Protein AF-A0A939IXG1-F1 (afdb_monomer)

Structure (mmCIF, N/CA/C/O backbone):
data_AF-A0A939IXG1-F1
#
_entry.id   AF-A0A939IXG1-F1
#
loop_
_atom_site.group_PDB
_atom_site.id
_atom_site.type_symbol
_atom_site.label_atom_id
_atom_site.label_alt_id
_atom_site.label_comp_id
_atom_site.label_asym_id
_atom_site.label_entity_id
_atom_site.label_seq_id
_atom_site.pdbx_PDB_ins_code
_atom_site.Cartn_x
_atom_site.Cartn_y
_atom_site.Cartn_z
_atom_site.occupancy
_atom_site.B_iso_or_equiv
_atom_site.auth_seq_id
_atom_site.auth_comp_id
_atom_site.auth_asym_id
_atom_site.auth_atom_id
_atom_site.pdbx_PDB_model_num
ATOM 1 N N . VAL A 1 1 ? -24.082 -8.672 22.203 1.00 83.94 1 VAL A N 1
ATOM 2 C CA . VAL A 1 1 ? -23.096 -9.163 21.211 1.00 83.94 1 VAL A CA 1
ATOM 3 C C . VAL A 1 1 ? -21.863 -9.731 21.904 1.00 83.94 1 VAL A C 1
ATOM 5 O O . VAL A 1 1 ? -21.562 -10.883 21.661 1.00 83.94 1 VAL A O 1
ATOM 8 N N . CYS A 1 2 ? -21.237 -9.008 22.838 1.00 91.62 2 CYS A N 1
ATOM 9 C CA . CYS A 1 2 ? -20.019 -9.462 23.534 1.00 91.62 2 CYS A CA 1
ATOM 10 C C . CYS A 1 2 ? -20.248 -10.132 24.904 1.00 91.62 2 CYS A C 1
ATOM 12 O O . CYS A 1 2 ? -19.351 -10.173 25.737 1.00 91.62 2 CYS A O 1
ATOM 14 N N . ALA A 1 3 ? -21.458 -10.627 25.182 1.00 89.06 3 ALA A N 1
ATOM 15 C CA . ALA A 1 3 ? -21.739 -11.278 26.462 1.00 89.06 3 ALA A CA 1
ATOM 16 C C . ALA A 1 3 ? -20.973 -12.607 26.555 1.00 89.06 3 ALA A C 1
ATOM 18 O O . ALA A 1 3 ? -21.095 -13.439 25.660 1.00 89.06 3 ALA A O 1
ATOM 19 N N . GLY A 1 4 ? -20.203 -12.794 27.630 1.00 89.94 4 GLY A N 1
ATOM 20 C CA . GLY A 1 4 ? -19.357 -13.978 27.825 1.00 89.94 4 GLY A CA 1
ATOM 21 C C . GLY A 1 4 ? -18.031 -13.955 27.058 1.00 89.94 4 GLY A C 1
ATOM 22 O O . GLY A 1 4 ? -17.244 -14.877 27.231 1.00 89.94 4 GLY A O 1
ATOM 23 N N . ARG A 1 5 ? -17.772 -12.908 26.264 1.00 95.44 5 ARG A N 1
ATOM 24 C CA . ARG A 1 5 ? -16.514 -12.703 25.535 1.00 95.44 5 ARG A CA 1
ATOM 25 C C . ARG A 1 5 ? -15.555 -11.831 26.343 1.00 95.44 5 ARG A C 1
ATOM 27 O O . ARG A 1 5 ? -15.992 -10.975 27.117 1.00 95.44 5 ARG A O 1
ATOM 34 N N . LYS A 1 6 ? -14.253 -12.010 26.139 1.00 96.50 6 LYS A N 1
ATOM 35 C CA . LYS A 1 6 ? -13.206 -11.148 26.699 1.00 96.50 6 LYS A CA 1
ATOM 36 C C . LYS A 1 6 ? -13.194 -9.807 25.961 1.00 96.50 6 LYS A C 1
ATOM 38 O O . LYS A 1 6 ? -13.216 -9.770 24.733 1.00 96.50 6 LYS A O 1
ATOM 43 N N . LEU A 1 7 ? -13.164 -8.701 26.702 1.00 97.19 7 LEU A N 1
ATOM 44 C CA . LEU A 1 7 ? -12.976 -7.372 26.121 1.00 97.19 7 LEU A CA 1
ATOM 45 C C . LEU A 1 7 ? -11.481 -7.075 26.029 1.00 97.19 7 LEU A C 1
ATOM 47 O O . LEU A 1 7 ? -10.795 -7.107 27.047 1.00 97.19 7 LEU A O 1
ATOM 51 N N . LEU A 1 8 ? -10.996 -6.780 24.827 1.00 97.31 8 LEU A N 1
ATOM 52 C CA . LEU A 1 8 ? -9.597 -6.452 24.573 1.00 97.31 8 LEU A CA 1
ATOM 53 C C . LEU A 1 8 ? -9.423 -4.928 24.585 1.00 97.31 8 LEU A C 1
ATOM 55 O O . LEU A 1 8 ? -9.886 -4.247 23.671 1.00 97.31 8 LEU A O 1
ATOM 59 N N . TYR A 1 9 ? -8.805 -4.399 25.639 1.00 96.00 9 TYR A N 1
ATOM 60 C CA . TYR A 1 9 ? -8.414 -2.994 25.827 1.00 96.00 9 TYR A CA 1
ATOM 61 C C . TYR A 1 9 ? -7.199 -2.944 26.763 1.00 96.00 9 TYR A C 1
ATOM 63 O O . TYR A 1 9 ? -6.952 -3.915 27.476 1.00 96.00 9 TYR A O 1
ATOM 71 N N . HIS A 1 10 ? -6.437 -1.841 26.769 1.00 95.38 10 HIS A N 1
ATOM 72 C CA . HIS A 1 10 ? -5.157 -1.752 27.498 1.00 95.38 10 HIS A CA 1
ATOM 73 C C . HIS A 1 10 ? -4.225 -2.936 27.200 1.00 95.38 10 HIS A C 1
ATOM 75 O O . HIS A 1 10 ? -3.547 -3.451 28.087 1.00 95.38 10 HIS A O 1
ATOM 81 N N . GLY A 1 11 ? -4.181 -3.356 25.933 1.00 94.62 11 GLY A N 1
ATOM 82 C CA . GLY A 1 11 ? -3.356 -4.469 25.483 1.00 94.62 11 GLY A CA 1
ATOM 83 C C . GLY A 1 11 ? -2.773 -4.259 24.091 1.00 94.62 11 GLY A C 1
ATOM 84 O O . GLY A 1 11 ? -3.245 -3.418 23.319 1.00 94.62 11 GLY A O 1
ATOM 85 N N . HIS A 1 12 ? -1.747 -5.060 23.801 1.00 95.25 12 HIS A N 1
ATOM 86 C CA . HIS A 1 12 ? -1.269 -5.342 22.449 1.00 95.25 12 HIS A CA 1
ATOM 87 C C . HIS A 1 12 ? -2.301 -6.239 21.778 1.00 95.25 12 HIS A C 1
ATOM 89 O O . HIS A 1 12 ? -2.468 -7.385 22.195 1.00 95.25 12 HIS A O 1
ATOM 95 N N . VAL A 1 13 ? -3.006 -5.716 20.779 1.00 96.88 13 VAL A N 1
ATOM 96 C CA . VAL A 1 13 ? -4.094 -6.435 20.115 1.00 96.88 13 VAL A CA 1
ATOM 97 C C . VAL A 1 13 ? -3.898 -6.396 18.613 1.00 96.88 13 VAL A C 1
ATOM 99 O O . VAL A 1 13 ? -3.964 -5.325 18.023 1.00 96.88 13 VAL A O 1
ATOM 102 N N . ASP A 1 14 ? -3.755 -7.555 17.983 1.00 94.94 14 ASP A N 1
ATOM 103 C CA . ASP A 1 14 ? -3.795 -7.669 16.525 1.00 94.94 14 ASP A CA 1
ATOM 104 C C . ASP A 1 14 ? -5.113 -8.326 16.117 1.00 94.94 14 ASP A C 1
ATOM 106 O O . ASP A 1 14 ? -5.387 -9.475 16.454 1.00 94.94 14 ASP A O 1
ATOM 110 N N . GLY A 1 15 ? -5.975 -7.579 15.435 1.00 91.44 15 GLY A N 1
ATOM 111 C CA . GLY A 1 15 ? -7.325 -8.007 15.088 1.00 91.44 15 GLY A CA 1
ATOM 112 C C . GLY A 1 15 ? -7.838 -7.194 13.905 1.00 91.44 15 GLY A C 1
ATOM 113 O O . GLY A 1 15 ? -8.329 -6.081 14.115 1.00 91.44 15 GLY A O 1
ATOM 114 N N . PRO A 1 16 ? -7.733 -7.714 12.667 1.00 96.31 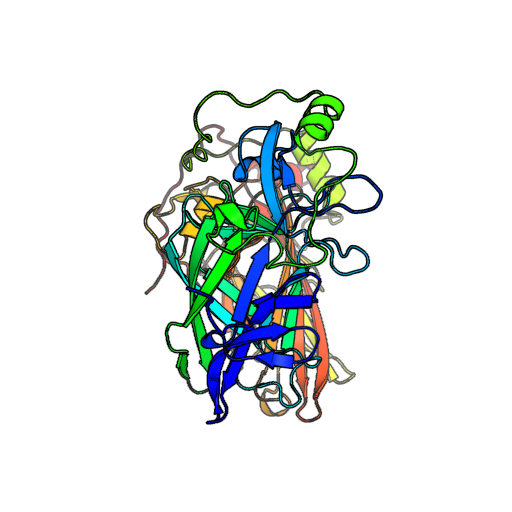16 PRO A N 1
ATOM 115 C CA . PRO A 1 16 ? -7.561 -9.129 12.292 1.00 96.31 16 PRO A CA 1
ATOM 116 C C . PRO A 1 16 ? -6.128 -9.689 12.354 1.00 96.31 16 PRO A C 1
ATOM 118 O O . PRO A 1 16 ? -5.177 -9.029 11.945 1.00 96.31 16 PRO A O 1
ATOM 121 N N . TYR A 1 17 ? -5.990 -10.952 12.771 1.00 97.50 17 TYR A N 1
ATOM 122 C CA . TYR A 1 17 ? -4.734 -11.708 12.724 1.00 97.50 17 TYR A CA 1
ATOM 123 C C . TYR A 1 17 ? -4.930 -13.043 11.993 1.00 97.50 17 TYR A C 1
ATOM 125 O O . TYR A 1 17 ? -5.784 -13.833 12.384 1.00 97.50 17 TYR A O 1
ATOM 133 N N . VAL A 1 18 ? -4.194 -13.306 10.914 1.00 97.62 18 VAL A N 1
ATOM 134 C CA . VAL A 1 18 ? -4.331 -14.559 10.148 1.00 97.62 18 VAL A CA 1
ATOM 135 C C . VAL A 1 18 ? -3.444 -15.648 10.751 1.00 97.62 18 VAL A C 1
ATOM 137 O O . VAL A 1 18 ? -2.256 -15.423 10.959 1.00 97.62 18 VAL A O 1
ATOM 140 N N . SER A 1 19 ? -4.021 -16.820 11.012 1.00 96.12 19 SER A N 1
ATOM 141 C CA . SER A 1 19 ? -3.342 -17.947 11.663 1.00 96.12 19 SER A CA 1
ATOM 142 C C . SER A 1 19 ? -3.960 -19.286 11.236 1.00 96.12 19 SER A C 1
ATOM 144 O O . SER A 1 19 ? -4.790 -19.329 10.322 1.00 96.12 19 SER A O 1
ATOM 146 N N . ARG A 1 20 ? -3.581 -20.386 11.892 1.00 94.31 20 ARG A N 1
ATOM 147 C CA . ARG A 1 20 ? -4.233 -21.697 11.772 1.00 94.31 20 ARG A CA 1
ATOM 148 C C . ARG A 1 20 ? -5.003 -22.037 13.046 1.00 94.31 20 ARG A C 1
ATOM 150 O O . ARG A 1 20 ? -4.516 -21.822 14.152 1.00 94.31 20 ARG A O 1
ATOM 157 N N . ASN A 1 21 ? -6.206 -22.586 12.890 1.00 91.44 21 ASN A N 1
ATOM 158 C CA . ASN A 1 21 ? -6.999 -23.072 14.019 1.00 91.44 21 ASN A CA 1
ATOM 159 C C . ASN A 1 21 ? -6.422 -24.392 14.580 1.00 91.44 21 ASN A C 1
ATOM 161 O O . ASN A 1 21 ? -5.437 -24.932 14.073 1.00 91.44 21 ASN A O 1
ATOM 165 N N . GLY A 1 22 ? -7.063 -24.950 15.611 1.00 87.12 22 GLY A N 1
ATOM 166 C CA . GLY A 1 22 ? -6.635 -26.214 16.228 1.00 87.12 22 GLY A CA 1
ATOM 167 C C . GLY A 1 22 ? -6.640 -27.438 15.297 1.00 87.12 22 GLY A C 1
ATOM 168 O O . GLY A 1 22 ? -5.940 -28.408 15.585 1.00 87.12 22 GLY A O 1
ATOM 169 N N . ASP A 1 23 ? -7.381 -27.385 14.186 1.00 89.75 23 ASP A N 1
ATOM 170 C CA . ASP A 1 23 ? -7.428 -28.430 13.153 1.00 89.75 23 ASP A CA 1
ATOM 171 C C . ASP A 1 23 ? -6.361 -28.223 12.057 1.00 89.75 23 ASP A C 1
ATOM 173 O O . ASP A 1 23 ? -6.135 -29.107 11.229 1.00 89.75 23 ASP A O 1
ATOM 177 N N . GLY A 1 24 ? -5.658 -27.085 12.079 1.00 90.56 24 GLY A N 1
ATOM 178 C CA . GLY A 1 24 ? -4.641 -26.703 11.102 1.00 90.56 24 GLY A CA 1
ATOM 179 C C . GLY A 1 24 ? -5.174 -25.908 9.907 1.00 90.56 24 GLY A C 1
ATOM 180 O O . GLY A 1 24 ? -4.385 -25.562 9.028 1.00 90.56 24 GLY A O 1
ATOM 181 N N . ASP A 1 25 ? -6.465 -25.578 9.863 1.00 94.19 25 ASP A N 1
ATOM 182 C CA . ASP A 1 25 ? -7.063 -24.800 8.774 1.00 94.19 25 ASP A CA 1
ATOM 183 C C . ASP A 1 25 ? -6.755 -23.305 8.929 1.00 94.19 25 ASP A C 1
ATOM 185 O O . ASP A 1 25 ? -6.803 -22.763 10.038 1.00 94.19 25 ASP A O 1
ATOM 189 N N . LEU A 1 26 ? -6.485 -22.615 7.816 1.00 96.75 26 LEU A N 1
ATOM 190 C CA . LEU A 1 26 ? -6.308 -21.161 7.806 1.00 96.75 26 LEU A CA 1
ATOM 191 C C . LEU A 1 26 ? -7.574 -20.449 8.314 1.00 96.75 26 LEU A C 1
ATOM 193 O O . LEU A 1 26 ? -8.689 -20.696 7.844 1.00 96.75 26 LEU A O 1
ATOM 197 N N . THR A 1 27 ? -7.406 -19.502 9.233 1.00 97.38 27 THR A N 1
ATOM 198 C CA . THR A 1 27 ? -8.499 -18.724 9.829 1.00 97.38 27 THR A CA 1
ATOM 199 C C . THR A 1 27 ? -8.065 -17.291 10.171 1.00 97.38 27 THR A C 1
ATOM 201 O O . THR A 1 27 ? -6.886 -16.943 10.091 1.00 97.38 27 THR A O 1
ATOM 204 N N . VAL A 1 28 ? -9.028 -16.448 10.549 1.00 98.06 28 VAL A N 1
ATOM 205 C CA . VAL A 1 28 ? -8.781 -15.120 11.127 1.00 98.06 28 VAL A CA 1
ATOM 206 C C . VAL A 1 28 ? -9.103 -15.163 12.622 1.00 98.06 28 VAL A C 1
ATOM 208 O O . VAL A 1 28 ? -10.197 -15.547 13.036 1.00 98.06 28 VAL A O 1
ATOM 211 N N . MET A 1 29 ? -8.140 -14.748 13.430 1.00 97.12 29 MET A N 1
ATOM 212 C CA . MET A 1 29 ? -8.118 -14.770 14.890 1.00 97.12 29 MET A CA 1
ATOM 213 C C . MET A 1 29 ? -7.855 -13.358 15.428 1.00 97.12 29 MET A C 1
ATOM 215 O O . MET A 1 29 ? -7.824 -12.379 14.669 1.00 97.12 29 MET A O 1
ATOM 219 N N . ALA A 1 30 ? -7.680 -13.249 16.740 1.00 97.19 30 ALA A N 1
ATOM 220 C CA . ALA A 1 30 ? -7.190 -12.046 17.394 1.00 97.19 30 ALA A CA 1
ATOM 221 C C . ALA A 1 30 ? -6.007 -12.378 18.306 1.00 97.19 30 ALA A C 1
ATOM 223 O O . ALA A 1 30 ? -5.960 -13.458 18.888 1.00 97.19 30 ALA A O 1
ATOM 224 N N . VAL A 1 31 ? -5.084 -11.440 18.468 1.00 96.44 31 VAL A N 1
ATOM 225 C CA . VAL A 1 31 ? -4.009 -11.525 19.461 1.00 96.44 31 VAL A CA 1
ATOM 226 C C . VAL A 1 31 ? -4.381 -10.699 20.686 1.00 96.44 31 VAL A C 1
ATOM 228 O O . VAL A 1 31 ? -4.913 -9.598 20.552 1.00 96.44 31 VAL A O 1
ATOM 231 N N . ASP A 1 32 ? -4.071 -11.210 21.873 1.00 95.44 32 ASP A N 1
ATOM 232 C CA . ASP A 1 32 ? -4.040 -10.451 23.123 1.00 95.44 32 ASP A CA 1
ATOM 233 C C . ASP A 1 32 ? -2.703 -10.682 23.841 1.00 95.44 32 ASP A C 1
ATOM 235 O O . ASP A 1 32 ? -2.425 -11.759 24.379 1.00 95.44 32 ASP A O 1
ATOM 239 N N . GLY A 1 33 ? -1.834 -9.673 23.815 1.00 92.00 33 GLY A N 1
ATOM 240 C CA . GLY A 1 33 ? -0.466 -9.796 24.302 1.00 92.00 33 GLY A CA 1
ATOM 241 C C . GLY A 1 33 ? 0.335 -10.755 23.427 1.00 92.00 33 GLY A C 1
ATOM 242 O O . GLY A 1 33 ? 0.769 -10.385 22.345 1.00 92.00 33 GLY A O 1
ATOM 243 N N . SER A 1 34 ? 0.556 -11.977 23.910 1.00 89.25 34 SER A N 1
ATOM 244 C CA . SER A 1 34 ? 1.235 -13.042 23.158 1.00 89.25 34 SER A CA 1
ATOM 245 C C . SER A 1 34 ? 0.320 -14.216 22.808 1.00 89.25 34 SER A C 1
ATOM 247 O O . SER A 1 34 ? 0.796 -15.220 22.287 1.00 89.25 34 SER A O 1
ATOM 249 N N . GLU A 1 35 ? -0.956 -14.150 23.187 1.00 93.50 35 GLU A N 1
ATOM 250 C CA . GLU A 1 35 ? -1.909 -15.244 23.032 1.00 93.50 35 GLU A CA 1
ATOM 251 C C . GLU A 1 35 ? -2.748 -15.036 21.770 1.00 93.50 35 GLU A C 1
ATOM 253 O O . GLU A 1 35 ? -3.352 -13.979 21.599 1.00 93.50 35 GLU A O 1
ATOM 258 N N . VAL A 1 36 ? -2.800 -16.052 20.907 1.00 94.56 36 VAL A N 1
ATOM 259 C CA . VAL A 1 36 ? -3.714 -16.094 19.760 1.00 94.56 36 VAL A CA 1
ATOM 260 C C . VAL A 1 36 ? -5.034 -16.713 20.222 1.00 94.56 36 VAL A C 1
ATOM 262 O O . VAL A 1 36 ? -5.058 -17.822 20.752 1.00 94.56 36 VAL A O 1
ATOM 265 N N . LEU A 1 37 ? -6.129 -15.982 20.038 1.00 95.56 37 LEU A N 1
ATOM 266 C CA . LEU A 1 37 ? -7.465 -16.295 20.536 1.00 95.56 37 LEU A CA 1
ATOM 267 C C . LEU A 1 37 ? -8.467 -16.396 19.388 1.00 95.56 37 LEU A C 1
ATOM 269 O O . LEU A 1 37 ? -8.412 -15.626 18.423 1.00 95.56 37 LEU A O 1
ATOM 273 N N . ASP A 1 38 ? -9.430 -17.307 19.520 1.00 95.19 38 ASP A N 1
ATOM 274 C CA . ASP A 1 38 ? -10.545 -17.382 18.585 1.00 95.19 38 ASP A CA 1
ATOM 275 C C . ASP A 1 38 ? -11.337 -16.071 18.583 1.00 95.19 38 ASP A C 1
ATOM 277 O O . ASP A 1 38 ? -11.705 -15.511 19.619 1.00 95.19 38 ASP A O 1
ATOM 281 N N . SER A 1 39 ? -11.647 -15.594 17.380 1.00 93.75 39 SER A N 1
ATOM 282 C CA . SER A 1 39 ? -12.377 -14.342 17.160 1.00 93.75 39 SER A CA 1
ATOM 283 C C . SER A 1 39 ? -13.754 -14.311 17.840 1.00 93.75 39 SER A C 1
ATOM 285 O O . SER A 1 39 ? -14.269 -13.241 18.168 1.00 93.75 39 SER A O 1
ATOM 287 N N . ASP A 1 40 ? -14.361 -15.479 18.064 1.00 93.81 40 ASP A N 1
ATOM 288 C CA . ASP A 1 40 ? -15.652 -15.605 18.740 1.00 93.81 40 ASP A CA 1
ATOM 289 C C . ASP A 1 40 ? -15.583 -15.464 20.264 1.00 93.81 40 ASP A C 1
ATOM 291 O O . ASP A 1 40 ? -16.610 -15.183 20.889 1.00 93.81 40 ASP A O 1
ATOM 295 N N . ASP A 1 41 ? -14.394 -15.566 20.855 1.00 96.50 41 ASP A N 1
ATOM 296 C CA . ASP A 1 41 ? -14.187 -15.452 22.300 1.00 96.50 41 ASP A CA 1
ATOM 297 C C . ASP A 1 41 ? -13.868 -14.024 22.746 1.00 96.50 41 ASP A C 1
ATOM 299 O O . ASP A 1 41 ? -13.843 -13.731 23.946 1.00 96.50 41 ASP A O 1
ATOM 303 N N . VAL A 1 42 ? -13.668 -13.105 21.799 1.00 97.56 42 VAL A N 1
ATOM 304 C CA . VAL A 1 42 ? -13.191 -11.749 22.076 1.00 97.56 42 VAL A CA 1
ATOM 305 C C . VAL A 1 42 ? -14.053 -10.660 21.434 1.00 97.56 42 VAL A C 1
ATOM 307 O O . VAL A 1 42 ? -14.816 -10.887 20.493 1.00 97.56 42 VAL A O 1
ATOM 310 N N . CYS A 1 43 ? -13.930 -9.446 21.966 1.00 97.81 43 CYS A N 1
ATOM 311 C CA . CYS A 1 43 ? -14.364 -8.207 21.330 1.00 97.81 43 CYS A CA 1
ATOM 312 C C . CYS A 1 43 ? -13.329 -7.106 21.569 1.00 97.81 43 CYS A C 1
ATOM 314 O O . CYS A 1 43 ? -12.870 -6.918 22.696 1.00 97.81 43 CYS A O 1
ATOM 316 N N . MET A 1 44 ? -13.017 -6.330 20.536 1.00 98.19 44 MET A N 1
ATOM 317 C CA . MET A 1 44 ? -12.130 -5.172 20.626 1.00 98.19 44 MET A CA 1
ATOM 318 C C . MET A 1 44 ? -12.861 -4.031 21.325 1.00 98.19 44 MET A C 1
ATOM 320 O O . MET A 1 44 ? -14.029 -3.758 21.033 1.00 98.19 44 MET A O 1
ATOM 324 N N . ARG A 1 45 ? -12.191 -3.348 22.250 1.00 98.06 45 ARG A N 1
ATOM 325 C CA . ARG A 1 45 ? -12.796 -2.303 23.073 1.00 98.06 45 ARG A CA 1
ATOM 326 C C . ARG A 1 45 ? -11.982 -1.012 22.980 1.00 98.06 45 ARG A C 1
ATOM 328 O O . ARG A 1 45 ? -10.910 -0.891 23.557 1.00 98.06 45 ARG A O 1
ATOM 335 N N . LEU A 1 46 ? -12.548 -0.018 22.296 1.00 98.38 46 LEU A N 1
ATOM 336 C CA . LEU A 1 46 ? -12.033 1.350 22.225 1.00 98.38 46 LEU A CA 1
ATOM 337 C C . LEU A 1 46 ? -12.933 2.267 23.058 1.00 98.38 46 LEU A C 1
ATOM 339 O O . LEU A 1 46 ? -13.952 2.763 22.578 1.00 98.38 46 LEU A O 1
ATOM 343 N N . GLY A 1 47 ? -12.599 2.439 24.335 1.00 97.25 47 GLY A N 1
ATOM 344 C CA . GLY A 1 47 ? -13.326 3.349 25.224 1.00 97.25 47 GLY A CA 1
ATOM 345 C C . GLY A 1 47 ? -12.576 4.645 25.509 1.00 97.25 47 GLY A C 1
ATOM 346 O O . GLY A 1 47 ? -11.435 4.795 25.069 1.00 97.25 47 GLY A O 1
ATOM 347 N N . PRO A 1 48 ? -13.208 5.578 26.247 1.00 97.06 48 PRO A N 1
ATOM 348 C CA . PRO A 1 48 ? -12.574 6.823 26.649 1.00 97.06 48 PRO A CA 1
ATOM 349 C C . PRO A 1 48 ? -11.289 6.540 27.417 1.00 97.06 48 PRO A C 1
ATOM 351 O O . PRO A 1 48 ? -11.295 5.745 28.355 1.00 97.06 48 PRO A O 1
ATOM 354 N N . ASP A 1 49 ? -10.203 7.206 27.056 1.00 97.12 49 ASP A N 1
ATOM 355 C CA . ASP A 1 49 ? -8.931 7.074 27.748 1.00 97.12 49 ASP A CA 1
ATOM 356 C C . ASP A 1 49 ? -8.050 8.312 27.595 1.00 97.12 49 ASP A C 1
ATOM 358 O O . ASP A 1 49 ? -8.144 9.085 26.632 1.00 97.12 49 ASP A O 1
ATOM 362 N N . SER A 1 50 ? -7.165 8.480 28.568 1.00 96.25 50 SER A N 1
ATOM 363 C CA . SER A 1 50 ? -6.235 9.594 28.658 1.00 96.25 50 SER A CA 1
ATOM 364 C C . SER A 1 50 ? -4.833 9.133 29.041 1.00 96.25 50 SER A C 1
ATOM 366 O O . SER A 1 50 ? -4.632 8.219 29.844 1.00 96.25 50 SER A O 1
ATOM 368 N N . PHE A 1 51 ? -3.841 9.820 28.485 1.00 96.25 51 PHE A N 1
ATOM 369 C CA . PHE A 1 51 ? -2.432 9.630 28.785 1.00 96.25 51 PHE A CA 1
ATOM 370 C C . PHE A 1 51 ? -1.805 10.975 29.156 1.00 96.25 51 PHE A C 1
ATOM 372 O O . PHE A 1 51 ? -1.977 11.965 28.449 1.00 96.25 51 PHE A O 1
ATOM 379 N N . ASN A 1 52 ? -1.099 11.034 30.290 1.00 95.12 52 ASN A N 1
ATOM 380 C CA . ASN A 1 52 ? -0.467 12.256 30.809 1.00 95.12 52 ASN A CA 1
ATOM 381 C C . ASN A 1 52 ? -1.395 13.491 30.861 1.00 95.12 52 ASN A C 1
ATOM 383 O O . ASN A 1 52 ? -0.981 14.605 30.551 1.00 95.12 52 ASN A O 1
ATOM 387 N N . GLY A 1 53 ? -2.652 13.294 31.278 1.00 94.81 53 GLY A N 1
ATOM 388 C CA . GLY A 1 53 ? -3.631 14.377 31.428 1.00 94.81 53 GLY A CA 1
ATOM 389 C C . GLY A 1 53 ? -4.185 14.916 30.108 1.00 94.81 53 GLY A C 1
ATOM 390 O O . GLY A 1 53 ? -4.720 16.023 30.083 1.00 94.81 53 GLY A O 1
ATOM 391 N N . LYS A 1 54 ? -4.048 14.158 29.019 1.00 96.12 54 LYS A N 1
ATOM 392 C CA . LYS A 1 54 ? -4.607 14.472 27.708 1.00 96.12 54 LYS A CA 1
ATOM 393 C C . LYS A 1 54 ? -5.389 13.274 27.191 1.00 96.12 54 LYS A C 1
ATOM 395 O O . LYS A 1 54 ? -4.933 12.138 27.300 1.00 96.12 54 LYS A O 1
ATOM 400 N N . GLU A 1 55 ? -6.563 13.520 26.635 1.00 97.31 55 GLU A N 1
ATOM 401 C CA . GLU A 1 55 ? -7.337 12.485 25.964 1.00 97.31 55 GLU A CA 1
ATOM 402 C C . GLU A 1 55 ? -6.606 11.965 24.720 1.00 97.31 55 GLU A C 1
ATOM 404 O O . GLU A 1 55 ? -6.142 12.756 23.897 1.00 97.31 55 GLU A O 1
ATOM 409 N N . VAL A 1 56 ? -6.515 10.638 24.598 1.00 96.94 56 VAL A N 1
ATOM 410 C CA . VAL A 1 56 ? -5.847 9.945 23.476 1.00 96.94 56 VAL A CA 1
ATOM 411 C C . VAL A 1 56 ? -6.765 8.971 22.739 1.00 96.94 56 VAL A C 1
ATOM 413 O O . VAL A 1 56 ? -6.430 8.517 21.654 1.00 96.94 56 VAL A O 1
ATOM 416 N N . SER A 1 57 ? -7.939 8.671 23.304 1.00 97.88 57 SER A N 1
ATOM 417 C CA . SER A 1 57 ? -8.965 7.824 22.670 1.00 97.88 57 SER A CA 1
ATOM 418 C C . SER A 1 57 ? -9.818 8.531 21.616 1.00 97.88 57 SER A C 1
ATOM 420 O O . SER A 1 57 ? -10.649 7.903 20.960 1.00 97.88 57 SER A O 1
ATOM 422 N N . ARG A 1 58 ? -9.642 9.848 21.480 1.00 98.06 58 ARG A N 1
ATOM 423 C CA . ARG A 1 58 ? -10.260 10.675 20.447 1.00 98.06 58 ARG A CA 1
ATOM 424 C C . ARG A 1 58 ? -9.202 11.608 19.874 1.00 98.06 58 ARG A C 1
ATOM 426 O O . ARG A 1 58 ? -8.408 12.162 20.632 1.00 98.06 58 ARG A O 1
ATOM 433 N N . MET A 1 59 ? -9.207 11.789 18.560 1.00 96.69 59 MET A N 1
ATOM 434 C CA . MET A 1 59 ? -8.285 12.679 17.856 1.00 96.69 59 MET A CA 1
ATOM 435 C C . MET A 1 59 ? -9.028 13.795 17.137 1.00 96.69 59 MET A C 1
ATOM 437 O O . MET A 1 59 ? -10.168 13.616 16.711 1.00 96.69 59 MET A O 1
ATOM 441 N N . VAL A 1 60 ? -8.343 14.921 16.952 1.00 97.81 60 VAL A N 1
ATOM 442 C CA . VAL A 1 60 ? -8.785 16.013 16.083 1.00 97.81 60 VAL A CA 1
ATOM 443 C C . VAL A 1 60 ? -8.115 15.836 14.725 1.00 97.81 60 VAL A C 1
ATOM 445 O O . VAL A 1 60 ? -6.890 15.720 14.657 1.00 97.81 60 VAL A O 1
ATOM 448 N N . VAL A 1 61 ? -8.895 15.817 13.645 1.00 96.19 61 VAL A N 1
ATOM 449 C CA . VAL A 1 61 ? -8.357 15.827 12.279 1.00 96.19 61 VAL A CA 1
ATOM 450 C C . VAL A 1 61 ? -7.620 17.157 12.063 1.00 96.19 61 VAL A C 1
ATOM 452 O O . VAL A 1 61 ? -8.247 18.213 12.191 1.00 96.19 61 VAL A O 1
ATOM 455 N N . PRO A 1 62 ? -6.305 17.145 11.785 1.00 94.56 62 PRO A N 1
ATOM 456 C CA . PRO A 1 62 ? -5.540 18.371 11.587 1.00 94.56 62 PRO A CA 1
ATOM 457 C C . PRO A 1 62 ? -5.817 18.994 10.214 1.00 94.56 62 PRO A C 1
ATOM 459 O O . PRO A 1 62 ? -6.358 18.345 9.319 1.00 94.56 62 PRO A O 1
ATOM 462 N N . ASP A 1 63 ? -5.383 20.241 10.033 1.00 92.88 63 ASP A N 1
ATOM 463 C CA . ASP A 1 63 ? -5.297 20.877 8.713 1.00 92.88 63 ASP A CA 1
ATOM 464 C C . ASP A 1 63 ? -4.054 20.371 7.958 1.00 92.88 63 ASP A C 1
ATOM 466 O O . ASP A 1 63 ? -3.063 21.077 7.780 1.00 92.88 63 ASP A O 1
ATOM 470 N N . ASP A 1 64 ? -4.078 19.082 7.614 1.00 91.06 64 ASP A N 1
ATOM 471 C CA . ASP A 1 64 ? -3.048 18.401 6.831 1.00 91.06 64 ASP A CA 1
ATOM 472 C C . ASP A 1 64 ? -3.707 17.733 5.610 1.00 91.06 64 ASP A C 1
ATOM 474 O O . ASP A 1 64 ? -4.515 16.810 5.780 1.00 91.06 64 ASP A O 1
ATOM 478 N N . PRO A 1 65 ? -3.363 18.142 4.374 1.00 87.06 65 PRO A N 1
ATOM 479 C CA . PRO A 1 65 ? -3.891 17.530 3.158 1.00 87.06 65 PRO A CA 1
ATOM 480 C C . PRO A 1 65 ? -3.712 16.007 3.098 1.00 87.06 65 PRO A C 1
ATOM 482 O O . PRO A 1 65 ? -4.589 15.318 2.571 1.00 87.06 65 PRO A O 1
ATOM 485 N N . ASN A 1 66 ? -2.645 15.459 3.690 1.00 86.50 66 ASN A N 1
ATOM 486 C CA . ASN A 1 66 ? -2.388 14.016 3.729 1.00 86.50 66 ASN A CA 1
ATOM 487 C C . ASN A 1 66 ? -3.381 13.251 4.610 1.00 86.50 66 ASN A C 1
ATOM 489 O O . ASN A 1 66 ? -3.518 12.040 4.457 1.00 86.50 66 ASN A O 1
ATOM 493 N N . LEU A 1 67 ? -4.079 13.940 5.515 1.00 91.75 67 LEU A N 1
ATOM 494 C CA . LEU A 1 67 ? -5.095 13.382 6.408 1.00 91.75 67 LEU A CA 1
ATOM 495 C C . LEU A 1 67 ? -6.514 13.847 6.061 1.00 91.75 67 LEU A C 1
ATOM 497 O O . LEU A 1 67 ? -7.463 13.450 6.735 1.00 91.75 67 LEU A O 1
ATOM 501 N N . SER A 1 68 ? -6.684 14.612 4.978 1.00 89.88 68 SER A N 1
ATOM 502 C CA . SER A 1 68 ? -7.992 15.077 4.487 1.00 89.88 68 SER A CA 1
ATOM 503 C C . SER A 1 68 ? -8.974 13.936 4.222 1.00 89.88 68 SER A C 1
ATOM 505 O O . SER A 1 68 ? -10.187 14.104 4.361 1.00 89.88 68 SER A O 1
ATOM 507 N N . PHE A 1 69 ? -8.458 12.741 3.909 1.00 89.69 69 PHE A N 1
ATOM 508 C CA . PHE A 1 69 ? -9.295 11.567 3.744 1.00 89.69 69 PHE A CA 1
ATOM 509 C C . PHE A 1 69 ? -10.083 11.249 5.007 1.00 89.69 69 PHE A C 1
ATOM 511 O O . PHE A 1 69 ? -11.121 10.648 4.814 1.00 89.69 69 PHE A O 1
ATOM 518 N N . LEU A 1 70 ? -9.669 11.643 6.224 1.00 93.12 70 LEU A N 1
ATOM 519 C CA . LEU A 1 70 ? -10.354 11.393 7.505 1.00 93.12 70 LEU A CA 1
ATOM 520 C C . LEU A 1 70 ? -11.571 12.293 7.760 1.00 93.12 70 LEU A C 1
ATOM 522 O O . LEU A 1 70 ? -12.425 11.935 8.568 1.00 93.12 70 LEU A O 1
ATOM 526 N N . GLY A 1 71 ? -11.660 13.443 7.094 1.00 92.12 71 GLY A N 1
ATOM 527 C CA . GLY A 1 71 ? -12.697 14.441 7.347 1.00 92.12 71 GLY A CA 1
ATOM 528 C C . GLY A 1 71 ? -12.197 15.872 7.188 1.00 92.12 71 GLY A C 1
ATOM 529 O O . GLY A 1 71 ? -11.049 16.113 6.822 1.00 92.12 71 GLY A O 1
ATOM 530 N N . GLN A 1 72 ? -13.074 16.835 7.477 1.00 93.38 72 GLN A N 1
ATOM 531 C CA . GLN A 1 72 ? -12.694 18.248 7.503 1.00 93.38 72 GLN A CA 1
ATOM 532 C C . GLN A 1 72 ? -11.758 18.523 8.699 1.00 93.38 72 GLN A C 1
ATOM 534 O O . GLN A 1 72 ? -11.951 17.913 9.761 1.00 93.38 72 GLN A O 1
ATOM 539 N N . PRO A 1 73 ? -10.798 19.458 8.587 1.00 95.25 73 PRO A N 1
ATOM 540 C CA . PRO A 1 73 ? -10.007 19.899 9.732 1.00 95.25 73 PRO A CA 1
ATOM 541 C C . PRO A 1 73 ? -10.902 20.313 10.909 1.00 95.25 73 PRO A C 1
ATOM 543 O O . PRO A 1 73 ? -11.878 21.038 10.731 1.00 95.25 73 PRO A O 1
ATOM 546 N N . GLY A 1 74 ? -10.588 19.829 12.111 1.00 96.75 74 GLY A N 1
ATOM 547 C CA . GLY A 1 74 ? -11.373 20.059 13.329 1.00 96.75 74 GLY A CA 1
ATOM 548 C C . GLY A 1 74 ? -12.414 18.978 13.642 1.00 96.75 74 GLY A C 1
ATOM 549 O O . GLY A 1 74 ? -13.001 19.002 14.726 1.00 96.75 74 GLY A O 1
ATOM 550 N N . THR A 1 75 ? -12.631 18.008 12.744 1.00 96.75 75 THR A N 1
ATOM 551 C CA . THR A 1 75 ? -13.468 16.825 13.026 1.00 96.75 75 THR A CA 1
ATOM 552 C C . THR A 1 75 ? -12.872 16.043 14.197 1.00 96.75 75 THR A C 1
ATOM 554 O O . THR A 1 75 ? -11.663 15.820 14.225 1.00 96.75 75 THR A O 1
ATOM 557 N N . ILE A 1 76 ? -13.700 15.604 15.148 1.00 97.69 76 ILE A N 1
ATOM 558 C CA . ILE A 1 76 ? -13.272 14.723 16.244 1.00 97.69 76 ILE A CA 1
ATOM 559 C C . ILE A 1 76 ? -13.669 13.288 15.906 1.00 97.69 76 ILE A C 1
ATOM 561 O O . ILE A 1 76 ? -14.827 13.026 15.596 1.00 97.69 76 ILE A O 1
ATOM 565 N N . LEU A 1 77 ? -12.713 12.365 15.985 1.00 98.25 77 LEU A N 1
ATOM 566 C CA . LEU A 1 77 ? -12.903 10.940 15.707 1.00 98.25 77 LEU A CA 1
ATOM 567 C C . LEU A 1 77 ? -12.517 10.115 16.932 1.00 98.25 77 LEU A C 1
ATOM 569 O O . LEU A 1 77 ? -11.554 10.460 17.616 1.00 98.25 77 LEU A O 1
ATOM 573 N N . TRP A 1 78 ? -13.197 8.995 17.176 1.00 98.69 78 TRP A N 1
ATOM 574 C CA . TRP A 1 78 ? -12.663 7.955 18.061 1.00 98.69 78 TRP A CA 1
ATOM 575 C C . TRP A 1 78 ? -11.402 7.374 17.438 1.00 98.69 78 TRP A C 1
ATOM 577 O O . TRP A 1 78 ? -11.368 7.165 16.228 1.00 98.69 78 TRP A O 1
ATOM 587 N N . HIS A 1 79 ? -10.372 7.127 18.243 1.00 98.25 79 HIS A N 1
ATOM 588 C CA . HIS A 1 79 ? -9.036 6.802 17.751 1.00 98.25 79 HIS A CA 1
ATOM 589 C C . HIS A 1 79 ? -8.347 5.751 18.621 1.00 98.25 79 HIS A C 1
ATOM 591 O O . HIS A 1 79 ? -8.123 5.972 19.810 1.00 98.25 79 HIS A O 1
ATOM 597 N N . ALA A 1 80 ? -7.987 4.618 18.016 1.00 98.19 80 ALA A N 1
ATOM 598 C CA . ALA A 1 80 ? -6.956 3.729 18.540 1.00 98.19 80 ALA A CA 1
ATOM 599 C C . ALA A 1 80 ? -5.628 4.091 17.845 1.00 98.19 80 ALA A C 1
ATOM 601 O O . ALA A 1 80 ? -5.502 3.872 16.637 1.00 98.19 80 ALA A O 1
ATOM 602 N N . PRO A 1 81 ? -4.669 4.703 18.553 1.00 96.69 81 PRO A N 1
ATOM 603 C CA . PRO A 1 81 ? -3.445 5.224 17.963 1.00 96.69 81 PRO A CA 1
ATOM 604 C C . PRO A 1 81 ? -2.434 4.118 17.645 1.00 96.69 81 PRO A C 1
ATOM 606 O O . PRO A 1 81 ? -2.238 3.196 18.433 1.00 96.69 81 PRO A O 1
ATOM 609 N N . ALA A 1 82 ? -1.700 4.283 16.537 1.00 95.31 82 ALA A N 1
ATOM 610 C CA . ALA A 1 82 ? -0.517 3.460 16.248 1.00 95.31 82 ALA A CA 1
ATOM 611 C C . ALA A 1 82 ? 0.602 3.691 17.279 1.00 95.31 82 ALA A C 1
ATOM 613 O O . ALA A 1 82 ? 1.433 2.817 17.528 1.00 95.31 82 ALA A O 1
ATOM 614 N N . GLN A 1 83 ? 0.632 4.892 17.868 1.00 93.94 83 GLN A N 1
ATOM 615 C CA . GLN A 1 83 ? 1.568 5.258 18.920 1.00 93.94 83 GLN A CA 1
ATOM 616 C C . GLN A 1 83 ? 1.336 4.390 20.159 1.00 93.94 83 GLN A C 1
ATOM 618 O O . GLN A 1 83 ? 0.249 4.381 20.733 1.00 93.94 83 GLN A O 1
ATOM 623 N N . LEU A 1 84 ? 2.399 3.734 20.619 1.00 94.25 84 LEU A N 1
ATOM 624 C CA . LEU A 1 84 ? 2.386 3.021 21.887 1.00 94.25 84 LEU A CA 1
ATOM 625 C C . LEU A 1 84 ? 2.433 4.022 23.050 1.00 94.25 84 LEU A C 1
ATOM 627 O O . LEU A 1 84 ? 3.418 4.750 23.218 1.00 94.25 84 LEU A O 1
ATOM 631 N N . TYR A 1 85 ? 1.374 4.039 23.854 1.00 95.31 85 TYR A N 1
ATOM 632 C CA . TYR A 1 85 ? 1.321 4.711 25.152 1.00 95.31 85 TYR A CA 1
ATOM 633 C C . TYR A 1 85 ? 1.520 3.694 26.278 1.00 95.31 85 TYR A C 1
ATOM 635 O O . TYR A 1 85 ? 1.133 2.534 26.141 1.00 95.31 85 TYR A O 1
ATOM 643 N N . ASP A 1 86 ? 2.115 4.119 27.397 1.00 94.81 86 ASP A N 1
ATOM 644 C CA . ASP A 1 86 ? 2.320 3.227 28.545 1.00 94.81 86 ASP A CA 1
ATOM 645 C C . ASP A 1 86 ? 0.973 2.699 29.072 1.00 94.81 86 ASP A C 1
ATOM 647 O O . ASP A 1 86 ? -0.007 3.445 29.183 1.00 94.81 86 ASP A O 1
ATOM 651 N N . GLY A 1 87 ? 0.918 1.391 29.329 1.00 93.19 87 GLY A N 1
ATOM 652 C CA . GLY A 1 87 ? -0.322 0.661 29.606 1.00 93.19 87 GLY A CA 1
ATOM 653 C C . GLY A 1 87 ? -1.243 0.454 28.395 1.00 93.19 87 GLY A C 1
ATOM 654 O O . GLY A 1 87 ? -2.419 0.166 28.594 1.00 93.19 87 GLY A O 1
ATOM 655 N N . TRP A 1 88 ? -0.741 0.619 27.163 1.00 94.81 88 TRP A N 1
ATOM 656 C CA . TRP A 1 88 ? -1.474 0.424 25.899 1.00 94.81 88 TRP A CA 1
ATOM 657 C C . TRP A 1 88 ? -2.769 1.236 25.799 1.00 94.81 88 TRP A C 1
ATOM 659 O O . TRP A 1 88 ? -3.771 0.770 25.268 1.00 94.81 88 TRP A O 1
ATOM 669 N N . LYS A 1 89 ? -2.751 2.455 26.332 1.00 94.75 89 LYS A N 1
ATOM 670 C CA . LYS A 1 89 ? -3.914 3.342 26.424 1.00 94.75 89 LYS A CA 1
ATOM 671 C C . LYS A 1 89 ? -4.228 4.021 25.088 1.00 94.75 89 LYS A C 1
ATOM 673 O O . LYS A 1 89 ? -3.371 4.774 24.622 1.00 94.75 89 LYS A O 1
ATOM 678 N N . PRO A 1 90 ? -5.424 3.854 24.483 1.00 94.94 90 PRO A N 1
ATOM 679 C CA . PRO A 1 90 ? -6.591 3.060 24.908 1.00 94.94 90 PRO A CA 1
ATOM 680 C C . PRO A 1 90 ? -6.516 1.554 24.593 1.00 94.94 90 PRO A C 1
ATOM 682 O O . PRO A 1 90 ? -6.591 0.717 25.483 1.00 94.94 90 PRO A O 1
ATOM 685 N N . ILE A 1 91 ? -6.409 1.193 23.322 1.00 97.31 91 ILE A N 1
ATOM 686 C CA . ILE A 1 91 ? -6.151 -0.157 22.826 1.00 97.31 91 ILE A CA 1
ATOM 687 C C . ILE A 1 91 ? -5.051 0.018 21.791 1.00 97.31 91 ILE A C 1
ATOM 689 O O . ILE A 1 91 ? -5.152 0.911 20.943 1.00 97.31 91 ILE A O 1
ATOM 693 N N . TRP A 1 92 ? -3.993 -0.784 21.865 1.00 97.38 92 TRP A N 1
ATOM 694 C CA . TRP A 1 92 ? -2.927 -0.722 20.876 1.00 97.38 92 TRP A CA 1
ATOM 695 C C . TRP A 1 92 ? -3.209 -1.755 19.797 1.00 97.38 92 TRP A C 1
ATOM 697 O O . TRP A 1 92 ? -2.844 -2.923 19.917 1.00 97.38 92 TRP A O 1
ATOM 707 N N . ALA A 1 93 ? -3.959 -1.313 18.789 1.00 97.38 93 ALA A N 1
ATOM 708 C CA . ALA A 1 93 ? -4.542 -2.180 17.781 1.00 97.38 93 ALA A CA 1
ATOM 709 C C . ALA A 1 93 ? -3.669 -2.283 16.525 1.00 97.38 93 ALA A C 1
ATOM 711 O O . ALA A 1 93 ? -3.097 -1.296 16.053 1.00 97.38 93 ALA A O 1
ATOM 712 N N . GLY A 1 94 ? -3.599 -3.480 15.969 1.00 95.62 94 GLY A N 1
ATOM 713 C CA . GLY A 1 94 ? -2.884 -3.792 14.748 1.00 95.62 94 GLY A CA 1
ATOM 714 C C . GLY A 1 94 ? -3.538 -4.928 13.974 1.00 95.62 94 GLY A C 1
ATOM 715 O O . GLY A 1 94 ? -4.692 -5.299 14.211 1.00 95.62 94 GLY A O 1
ATOM 716 N N . PHE A 1 95 ? -2.797 -5.449 13.009 1.00 95.88 95 PHE A N 1
ATOM 717 C CA . PHE A 1 95 ? -3.128 -6.650 12.257 1.00 95.88 95 PHE A CA 1
ATOM 718 C C . PHE A 1 95 ? -1.844 -7.416 11.942 1.00 95.88 95 PHE A C 1
ATOM 720 O O . PHE A 1 95 ? -0.747 -6.853 11.952 1.00 95.88 95 PHE A O 1
ATOM 727 N N . GLY A 1 96 ? -1.968 -8.693 11.601 1.00 95.25 96 GLY A N 1
ATOM 728 C CA . GLY A 1 96 ? -0.805 -9.503 11.259 1.00 95.25 96 GLY A CA 1
ATOM 729 C C . GLY A 1 96 ? -1.159 -10.856 10.674 1.00 95.25 96 GLY A C 1
ATOM 730 O O . GLY A 1 96 ? -2.331 -11.180 10.474 1.00 95.25 96 GLY A O 1
ATOM 731 N N . ALA A 1 97 ? -0.129 -11.634 10.373 1.00 96.25 97 ALA A N 1
ATOM 732 C CA . ALA A 1 97 ? -0.267 -13.016 9.955 1.00 96.25 97 ALA A CA 1
ATOM 733 C C . ALA A 1 97 ? 0.967 -13.816 10.368 1.00 96.25 97 ALA A C 1
ATOM 735 O O . ALA A 1 97 ? 2.072 -13.475 9.945 1.00 96.25 97 ALA A O 1
ATOM 736 N N . PHE A 1 98 ? 0.786 -14.895 11.132 1.00 95.38 98 PHE A N 1
ATOM 737 C CA . PHE A 1 98 ? 1.859 -15.832 11.490 1.00 95.38 98 PHE A CA 1
ATOM 738 C C . PHE A 1 98 ? 3.120 -15.187 12.099 1.00 95.38 98 PHE A C 1
ATOM 740 O O . PHE A 1 98 ? 4.227 -15.674 11.892 1.00 95.38 98 PHE A O 1
ATOM 747 N N . ASP A 1 99 ? 2.983 -14.062 12.806 1.00 91.06 99 ASP A N 1
ATOM 748 C CA . ASP A 1 99 ? 4.089 -13.378 13.487 1.00 91.06 99 ASP A CA 1
ATOM 749 C C . ASP A 1 99 ? 4.863 -14.322 14.442 1.00 91.06 99 ASP A C 1
ATOM 751 O O . ASP A 1 99 ? 4.238 -14.944 15.307 1.00 91.06 99 ASP A O 1
ATOM 755 N N . PRO A 1 100 ? 6.209 -14.406 14.360 1.00 88.50 100 PRO A N 1
ATOM 756 C CA . PRO A 1 100 ? 7.016 -15.295 15.203 1.00 88.50 100 PRO A CA 1
ATOM 757 C C . PRO A 1 100 ? 6.945 -15.023 16.715 1.00 88.50 100 PRO A C 1
ATOM 759 O O . PRO A 1 100 ? 7.377 -15.857 17.513 1.00 88.50 100 PRO A O 1
ATOM 762 N N . GLY A 1 101 ? 6.476 -13.844 17.134 1.00 86.00 101 GLY A N 1
ATOM 763 C CA . GLY A 1 101 ? 6.227 -13.510 18.537 1.00 86.00 101 GLY A CA 1
ATOM 764 C C . GLY A 1 101 ? 4.958 -14.157 19.097 1.00 86.00 101 GLY A C 1
ATOM 765 O O . GLY A 1 101 ? 4.807 -14.250 20.319 1.00 86.00 101 GLY A O 1
ATOM 766 N N . HIS A 1 102 ? 4.073 -14.630 18.219 1.00 85.19 102 HIS A N 1
ATOM 767 C CA . HIS A 1 102 ? 2.799 -15.267 18.556 1.00 85.19 102 HIS A CA 1
ATOM 768 C C . HIS A 1 102 ? 2.684 -16.692 18.008 1.00 85.19 102 HIS A C 1
ATOM 770 O O . HIS A 1 102 ? 1.827 -17.445 18.463 1.00 85.19 102 HIS A O 1
ATOM 776 N N . GLU A 1 103 ? 3.544 -17.078 17.063 1.00 84.88 103 GLU A N 1
ATOM 777 C CA . GLU A 1 103 ? 3.520 -18.381 16.410 1.00 84.88 103 GLU A CA 1
ATOM 778 C C . GLU A 1 103 ? 4.905 -19.027 16.300 1.00 84.88 103 GLU A C 1
ATOM 780 O O . GLU A 1 103 ? 5.910 -18.396 15.989 1.00 84.88 103 GLU A O 1
ATOM 785 N N . TRP A 1 104 ? 4.955 -20.342 16.521 1.00 80.00 104 TRP A N 1
ATOM 786 C CA . TRP A 1 104 ? 6.193 -21.128 16.514 1.00 80.00 104 TRP A CA 1
ATOM 787 C C . TRP A 1 104 ? 6.498 -21.721 15.137 1.00 80.00 104 TRP A C 1
ATOM 789 O O . TRP A 1 104 ? 7.632 -22.125 14.887 1.00 80.00 104 TRP A O 1
ATOM 799 N N . ASN A 1 105 ? 5.492 -21.809 14.262 1.00 85.62 105 ASN A N 1
ATOM 800 C CA . ASN A 1 105 ? 5.599 -22.411 12.940 1.00 85.62 105 ASN A CA 1
ATOM 801 C C . ASN A 1 105 ? 5.039 -21.459 11.881 1.00 85.62 105 ASN A C 1
ATOM 803 O O . ASN A 1 105 ? 3.854 -21.504 11.562 1.00 85.62 105 ASN A O 1
ATOM 807 N N . VAL A 1 106 ? 5.908 -20.602 11.354 1.00 91.12 106 VAL A N 1
ATOM 808 C CA . VAL A 1 106 ? 5.562 -19.642 10.304 1.00 91.12 106 VAL A CA 1
ATOM 809 C C . VAL A 1 106 ? 5.564 -20.357 8.947 1.00 91.12 106 VAL A C 1
ATOM 811 O O . VAL A 1 106 ? 6.600 -20.921 8.591 1.00 91.12 106 VAL A O 1
ATOM 814 N N . PRO A 1 107 ? 4.454 -20.353 8.184 1.00 92.12 107 PRO A N 1
ATOM 815 C CA . PRO A 1 107 ? 4.415 -20.937 6.847 1.00 92.12 107 PRO A CA 1
ATOM 816 C C . PRO A 1 107 ? 5.373 -20.229 5.884 1.00 92.12 107 PRO A C 1
ATOM 818 O O . PRO A 1 107 ? 5.499 -19.005 5.909 1.00 92.12 107 PRO A O 1
ATOM 821 N N . ASP A 1 108 ? 6.005 -20.991 4.999 1.00 89.19 108 ASP A N 1
ATOM 822 C CA . ASP A 1 108 ? 6.956 -20.504 3.994 1.00 89.19 108 ASP A CA 1
ATOM 823 C C . ASP A 1 108 ? 6.583 -20.927 2.563 1.00 89.19 108 ASP A C 1
ATOM 825 O O . ASP A 1 108 ? 7.347 -20.710 1.620 1.00 89.19 108 ASP A O 1
ATOM 829 N N . ASP A 1 109 ? 5.386 -21.483 2.387 1.00 91.44 109 ASP A N 1
ATOM 830 C CA . ASP A 1 109 ? 4.871 -22.047 1.141 1.00 91.44 109 ASP A CA 1
ATOM 831 C C . ASP A 1 109 ? 3.870 -21.129 0.414 1.00 91.44 109 ASP A C 1
ATOM 833 O O . ASP A 1 109 ? 3.398 -21.448 -0.683 1.00 91.44 109 ASP A O 1
ATOM 837 N N . PHE A 1 110 ? 3.574 -19.961 0.992 1.00 93.50 110 PHE A N 1
ATOM 838 C CA . PHE A 1 110 ? 2.801 -18.913 0.336 1.00 93.50 110 PHE A CA 1
ATOM 839 C C . PHE A 1 110 ? 3.664 -18.112 -0.646 1.00 93.50 110 PHE A C 1
ATOM 841 O O . PHE A 1 110 ? 4.752 -17.625 -0.319 1.00 93.50 110 PHE A O 1
ATOM 848 N N . VAL A 1 111 ? 3.130 -17.905 -1.850 1.00 90.69 111 VAL A N 1
ATOM 849 C CA . VAL A 1 111 ? 3.708 -17.052 -2.896 1.00 90.69 111 VAL A CA 1
ATOM 850 C C . VAL A 1 111 ? 4.013 -15.667 -2.319 1.00 90.69 111 VAL A C 1
ATOM 852 O O . VAL A 1 111 ? 3.175 -15.038 -1.675 1.00 90.69 111 VAL A O 1
ATOM 855 N N . SER A 1 112 ? 5.237 -15.199 -2.546 1.00 86.62 112 SER A N 1
ATOM 856 C CA . SER A 1 112 ? 5.813 -13.946 -2.049 1.00 86.62 112 SER A CA 1
ATOM 857 C C . SER A 1 112 ? 5.851 -13.795 -0.520 1.00 86.62 112 SER A C 1
ATOM 859 O O . SER A 1 112 ? 6.175 -12.704 -0.048 1.00 86.62 112 SER A O 1
ATOM 861 N N . ASN A 1 113 ? 5.580 -14.856 0.253 1.00 90.25 113 ASN A N 1
ATOM 862 C CA . ASN A 1 113 ? 5.317 -14.799 1.697 1.00 90.25 113 ASN A CA 1
ATOM 863 C C . ASN A 1 113 ? 4.227 -13.775 2.046 1.00 90.25 113 ASN A C 1
ATOM 865 O O . ASN A 1 113 ? 4.389 -12.975 2.970 1.00 90.25 113 ASN A O 1
ATOM 869 N N . THR A 1 114 ? 3.133 -13.744 1.283 1.00 92.19 114 THR A N 1
ATOM 870 C CA . THR A 1 114 ? 2.027 -12.820 1.544 1.00 92.19 114 THR A CA 1
ATOM 871 C C . THR A 1 114 ? 0.659 -13.485 1.488 1.00 92.19 114 THR A C 1
ATOM 873 O O . THR A 1 114 ? 0.451 -14.512 0.843 1.00 92.19 114 THR A O 1
ATOM 876 N N . LEU A 1 115 ? -0.296 -12.850 2.163 1.00 95.19 115 LEU A N 1
ATOM 877 C CA . LEU A 1 115 ? -1.714 -13.186 2.163 1.00 95.19 115 LEU A CA 1
ATOM 878 C C . LEU A 1 115 ? -2.515 -11.942 1.782 1.00 95.19 115 LEU A C 1
ATOM 880 O O . LEU A 1 115 ? -2.155 -10.823 2.144 1.00 95.19 115 LEU A O 1
ATOM 884 N N . GLU A 1 116 ? -3.617 -12.119 1.065 1.00 94.81 116 GLU A N 1
ATOM 885 C CA . GLU A 1 116 ? -4.594 -11.051 0.859 1.00 94.81 116 GLU A CA 1
ATOM 886 C C . GLU A 1 116 ? -5.642 -11.111 1.963 1.00 94.81 116 GLU A C 1
ATOM 888 O O . GLU A 1 116 ? -6.341 -12.112 2.093 1.00 94.81 116 GLU A O 1
ATOM 893 N N . LEU A 1 117 ? -5.765 -10.038 2.734 1.00 96.50 117 LEU A N 1
ATOM 894 C CA . LEU A 1 117 ? -6.784 -9.861 3.756 1.00 96.50 117 LEU A CA 1
ATOM 895 C C . LEU A 1 117 ? -7.864 -8.907 3.237 1.00 96.50 117 LEU A C 1
ATOM 897 O O . LEU A 1 117 ? -7.571 -7.782 2.825 1.00 96.50 117 LEU A O 1
ATOM 901 N N . GLU A 1 118 ? -9.117 -9.351 3.263 1.00 96.31 118 GLU A N 1
ATOM 902 C CA . GLU A 1 118 ? -10.271 -8.615 2.749 1.00 96.31 118 GLU A CA 1
ATOM 903 C C . GLU A 1 118 ? -11.298 -8.329 3.856 1.00 96.31 118 GLU A C 1
ATOM 905 O O . GLU A 1 118 ? -11.769 -9.249 4.523 1.00 96.31 118 GLU A O 1
ATOM 910 N N . LEU A 1 119 ? -11.698 -7.062 4.004 1.00 97.75 119 LEU A N 1
ATOM 911 C CA . LEU A 1 119 ? -12.883 -6.625 4.744 1.00 97.75 119 LEU A CA 1
ATOM 912 C C . LEU A 1 119 ? -14.123 -6.879 3.873 1.00 97.75 119 LEU A C 1
ATOM 914 O O . LEU A 1 119 ? -14.540 -6.014 3.099 1.00 97.75 119 LEU A O 1
ATOM 918 N N . LYS A 1 120 ? -14.677 -8.089 3.978 1.00 97.62 120 LYS A N 1
ATOM 919 C CA . LYS A 1 120 ? -15.831 -8.580 3.210 1.00 97.62 120 LYS A CA 1
ATOM 920 C C . LYS A 1 120 ? -17.097 -7.781 3.470 1.00 97.62 120 LYS A C 1
ATOM 922 O O . LYS A 1 120 ? -17.837 -7.494 2.533 1.00 97.62 120 LYS A O 1
ATOM 927 N N . ASP A 1 121 ? -17.338 -7.452 4.734 1.00 98.06 121 ASP A N 1
ATOM 928 C CA . ASP A 1 121 ? -18.527 -6.727 5.165 1.00 98.06 121 ASP A CA 1
ATOM 929 C C . ASP A 1 121 ? -18.205 -5.793 6.331 1.00 98.06 121 ASP A C 1
ATOM 931 O O . ASP A 1 121 ? -17.266 -6.015 7.103 1.00 98.06 121 ASP A O 1
ATOM 935 N N . PHE A 1 122 ? -18.988 -4.727 6.441 1.00 98.38 122 PHE A N 1
ATOM 936 C CA . PHE A 1 122 ? -18.862 -3.729 7.488 1.00 98.38 122 PHE A CA 1
ATOM 937 C C . PHE A 1 122 ? -20.235 -3.183 7.865 1.00 98.38 122 PHE A C 1
ATOM 939 O O . PHE A 1 122 ? -20.959 -2.664 7.017 1.00 98.38 122 PHE A O 1
ATOM 946 N N . ALA A 1 123 ? -20.550 -3.214 9.157 1.00 98.31 123 ALA A N 1
ATOM 947 C CA . ALA A 1 123 ? -21.757 -2.606 9.701 1.00 98.31 123 ALA A CA 1
ATOM 948 C C . ALA A 1 123 ? -21.450 -1.870 11.005 1.00 98.31 123 ALA A C 1
ATOM 950 O O . ALA A 1 123 ? -20.786 -2.411 11.884 1.00 98.31 123 ALA A O 1
ATOM 951 N N . GLY A 1 124 ? -21.977 -0.661 11.165 1.00 97.38 124 GLY A N 1
ATOM 952 C CA . GLY A 1 124 ? -21.797 0.143 12.370 1.00 97.38 124 GLY A CA 1
ATOM 953 C C . GLY A 1 124 ? -22.478 1.505 12.247 1.00 97.38 124 GLY A C 1
ATOM 954 O O . GLY A 1 124 ? -23.025 1.814 11.188 1.00 97.38 124 GLY A O 1
ATOM 955 N N . PRO A 1 125 ? -22.478 2.307 13.322 1.00 97.69 125 PRO A N 1
ATOM 956 C CA . PRO A 1 125 ? -23.135 3.616 13.348 1.00 97.69 125 PRO A CA 1
ATOM 957 C C . PRO A 1 125 ? -22.398 4.696 12.545 1.00 97.69 125 PRO A C 1
ATOM 959 O O . PRO A 1 125 ? -22.999 5.709 12.211 1.00 97.69 125 PRO A O 1
ATOM 962 N N . GLY A 1 126 ? -21.121 4.481 12.225 1.00 96.62 126 GLY A N 1
ATOM 963 C CA . GLY A 1 126 ? -20.294 5.438 11.497 1.00 96.62 126 GLY A CA 1
ATOM 964 C C . GLY A 1 126 ? -19.311 4.768 10.544 1.00 96.62 126 GLY A C 1
ATOM 965 O O . GLY A 1 126 ? -19.411 3.578 10.250 1.00 96.62 126 GLY A O 1
ATOM 966 N N . GLU A 1 127 ? -18.331 5.532 10.090 1.00 96.44 127 GLU A N 1
ATOM 967 C CA . GLU A 1 127 ? -17.295 5.092 9.158 1.00 96.44 127 GLU A CA 1
ATOM 968 C C . GLU A 1 127 ? -16.020 4.701 9.907 1.00 96.44 127 GLU A C 1
ATOM 970 O O . GLU A 1 127 ? -15.790 5.167 11.023 1.00 96.44 127 GLU A O 1
ATOM 975 N N . MET A 1 128 ? -15.194 3.856 9.288 1.00 98.00 128 MET A N 1
ATOM 976 C CA . MET A 1 128 ? -13.908 3.409 9.821 1.00 98.00 128 MET A CA 1
ATOM 977 C C . MET A 1 128 ? -12.791 3.655 8.807 1.00 98.00 128 MET A C 1
ATOM 979 O O . MET A 1 128 ? -12.942 3.341 7.625 1.00 98.00 128 MET A O 1
ATOM 983 N N . GLU A 1 129 ? -11.650 4.149 9.278 1.00 97.62 129 GLU A N 1
ATOM 984 C CA . GLU A 1 129 ? -10.399 4.185 8.518 1.00 97.62 129 GLU A CA 1
ATOM 985 C C . GLU A 1 129 ? -9.277 3.526 9.337 1.00 97.62 129 GLU A C 1
ATOM 987 O O . GLU A 1 129 ? -9.158 3.752 10.540 1.00 97.62 129 GLU A O 1
ATOM 992 N N . VAL A 1 130 ? -8.436 2.735 8.674 1.00 97.50 130 VAL A N 1
ATOM 993 C CA . VAL A 1 130 ? -7.207 2.142 9.214 1.00 97.50 130 VAL A CA 1
ATOM 994 C C . VAL A 1 130 ? -6.044 2.673 8.399 1.00 97.50 130 VAL A C 1
ATOM 996 O O . VAL A 1 130 ? -6.051 2.562 7.170 1.00 97.50 130 VAL A O 1
ATOM 999 N N . TRP A 1 131 ? -5.066 3.289 9.051 1.00 94.94 131 TRP A N 1
ATOM 1000 C CA . TRP A 1 131 ? -4.032 4.055 8.360 1.00 94.94 131 TRP A CA 1
ATOM 1001 C C . TRP A 1 131 ? -2.763 4.234 9.194 1.00 94.94 131 TRP A C 1
ATOM 1003 O O . TRP A 1 131 ? -2.752 4.073 10.413 1.00 94.94 131 TRP A O 1
ATOM 1013 N N . ASN A 1 132 ? -1.678 4.616 8.528 1.00 91.69 132 ASN A N 1
ATOM 1014 C CA . ASN A 1 132 ? -0.430 5.028 9.152 1.00 91.69 132 ASN A CA 1
ATOM 1015 C C . ASN A 1 132 ? 0.110 6.293 8.501 1.00 91.69 132 ASN A C 1
ATOM 1017 O O . ASN A 1 132 ? 0.085 6.450 7.281 1.00 91.69 132 ASN A O 1
ATOM 1021 N N . TYR A 1 133 ? 0.611 7.198 9.331 1.00 89.50 133 TYR A N 1
ATOM 1022 C CA . TYR A 1 133 ? 1.235 8.429 8.882 1.00 89.50 133 TYR A CA 1
ATOM 1023 C C . TYR A 1 133 ? 2.115 8.983 9.993 1.00 89.50 133 TYR A C 1
ATOM 1025 O O . TYR A 1 133 ? 1.741 8.972 11.167 1.00 89.50 133 TYR A O 1
ATOM 1033 N N . ILE A 1 134 ? 3.276 9.487 9.602 1.00 82.62 134 ILE A N 1
ATOM 1034 C CA . ILE A 1 134 ? 4.156 10.272 10.456 1.00 82.62 134 ILE A CA 1
ATOM 1035 C C . ILE A 1 134 ? 4.304 11.625 9.771 1.00 82.62 134 ILE A C 1
ATOM 1037 O O . ILE A 1 134 ? 4.547 11.683 8.566 1.00 82.62 134 ILE A O 1
ATOM 1041 N N . ALA A 1 135 ? 4.161 12.710 10.533 1.00 76.62 135 ALA A N 1
ATOM 1042 C CA . ALA A 1 135 ? 4.320 14.057 10.000 1.00 76.62 135 ALA A CA 1
ATOM 1043 C C . ALA A 1 135 ? 5.664 14.193 9.261 1.00 76.62 135 ALA A C 1
ATOM 1045 O O . ALA A 1 135 ? 6.719 13.852 9.801 1.00 76.62 135 ALA A O 1
ATOM 1046 N N . GLY A 1 136 ? 5.612 14.676 8.019 1.00 70.31 136 GLY A N 1
ATOM 1047 C CA . GLY A 1 136 ? 6.768 14.759 7.121 1.00 70.31 136 GLY A CA 1
ATOM 1048 C C . GLY A 1 136 ? 6.881 13.607 6.118 1.00 70.31 136 GLY A C 1
ATOM 1049 O O . GLY A 1 136 ? 7.700 13.691 5.204 1.00 70.31 136 GLY A O 1
ATOM 1050 N N . TRP A 1 137 ? 6.061 12.557 6.231 1.00 75.19 137 TRP A N 1
ATOM 1051 C CA . TRP A 1 137 ? 5.865 11.615 5.128 1.00 75.19 137 TRP A CA 1
ATOM 1052 C C . TRP A 1 137 ? 5.168 12.311 3.956 1.00 75.19 137 TRP A C 1
ATOM 1054 O O . TRP A 1 137 ? 4.323 13.182 4.150 1.00 75.19 137 TRP A O 1
ATOM 1064 N N . GLY A 1 138 ? 5.512 11.910 2.729 1.00 68.75 138 GLY A N 1
ATOM 1065 C CA . GLY A 1 138 ? 4.939 12.507 1.518 1.00 68.75 138 GLY A CA 1
ATOM 1066 C C . GLY A 1 138 ? 3.443 12.228 1.325 1.00 68.75 138 GLY A C 1
ATOM 1067 O O . GLY A 1 138 ? 2.795 12.944 0.575 1.00 68.75 138 GLY A O 1
ATOM 1068 N N . SER A 1 139 ? 2.903 11.197 1.982 1.00 77.31 139 SER A N 1
ATOM 1069 C CA . SER A 1 139 ? 1.471 10.880 2.033 1.00 77.31 139 SER A CA 1
ATOM 1070 C C . SER A 1 139 ? 1.158 9.952 3.213 1.00 77.31 139 SER A C 1
ATOM 1072 O O . SER A 1 139 ? 2.054 9.299 3.759 1.00 77.31 139 SER A O 1
ATOM 1074 N N . ALA A 1 140 ? -0.113 9.884 3.614 1.00 86.12 140 ALA A N 1
ATOM 1075 C CA . ALA A 1 140 ? -0.589 8.878 4.557 1.00 86.12 140 ALA A CA 1
ATOM 1076 C C . ALA A 1 140 ? -0.802 7.526 3.860 1.00 86.12 140 ALA A C 1
ATOM 1078 O O . ALA A 1 140 ? -1.381 7.450 2.775 1.00 86.12 140 ALA A O 1
ATOM 1079 N N . SER A 1 141 ? -0.392 6.442 4.515 1.00 85.50 141 SER A N 1
ATOM 1080 C CA . SER A 1 141 ? -0.692 5.081 4.075 1.00 85.50 141 SER A CA 1
ATOM 1081 C C . SER A 1 141 ? -2.076 4.685 4.577 1.00 85.50 141 SER A C 1
ATOM 1083 O O . SER A 1 141 ? -2.275 4.478 5.774 1.00 85.50 141 SER A O 1
ATOM 1085 N N . ARG A 1 142 ? -3.049 4.593 3.670 1.00 89.31 142 ARG A N 1
ATOM 1086 C CA . ARG A 1 142 ? -4.380 4.047 3.970 1.00 89.31 142 ARG A CA 1
ATOM 1087 C C . ARG A 1 142 ? -4.352 2.530 3.790 1.00 89.31 142 ARG A C 1
ATOM 1089 O O . ARG A 1 142 ? -3.771 2.055 2.822 1.00 89.31 142 ARG A O 1
ATOM 1096 N N . ILE A 1 143 ? -4.962 1.786 4.710 1.00 91.94 143 ILE A N 1
ATOM 1097 C CA . ILE A 1 143 ? -4.843 0.319 4.824 1.00 91.94 143 ILE A CA 1
ATOM 1098 C C . ILE A 1 143 ? -6.211 -0.341 4.650 1.00 91.94 143 ILE A C 1
ATOM 1100 O O . ILE A 1 143 ? -6.375 -1.191 3.782 1.00 91.94 143 ILE A O 1
ATOM 1104 N N . PHE A 1 144 ? -7.208 0.095 5.420 1.00 94.88 144 PHE A N 1
ATOM 1105 C CA . PHE A 1 144 ? -8.606 -0.303 5.252 1.00 94.88 144 PHE A CA 1
ATOM 1106 C C . PHE A 1 144 ? -9.518 0.907 5.419 1.00 94.88 144 PHE A C 1
ATOM 1108 O O . PHE A 1 144 ? -9.241 1.809 6.201 1.00 94.88 144 PHE A O 1
ATOM 1115 N N . SER A 1 145 ? -10.636 0.907 4.709 1.00 94.25 145 SER A N 1
ATOM 1116 C CA . SER A 1 145 ? -11.698 1.893 4.840 1.00 94.25 145 SER A CA 1
ATOM 1117 C C . SER A 1 145 ? -13.041 1.195 4.748 1.00 94.25 145 SER A C 1
ATOM 1119 O O . SER A 1 145 ? -13.251 0.301 3.922 1.00 94.25 145 SER A O 1
ATOM 1121 N N . SER A 1 146 ? -13.996 1.657 5.547 1.00 94.75 146 SER A N 1
ATOM 1122 C CA . SER A 1 146 ? -15.388 1.240 5.434 1.00 94.75 146 SER A CA 1
ATOM 1123 C C . SER A 1 146 ? -16.081 1.751 4.166 1.00 94.75 146 SER A C 1
ATOM 1125 O O . SER A 1 146 ? -17.276 1.511 4.010 1.00 94.75 146 SER A O 1
ATOM 1127 N N . ARG A 1 147 ? -15.385 2.465 3.273 1.00 88.06 147 ARG A N 1
ATOM 1128 C CA . ARG A 1 147 ? -15.953 3.031 2.042 1.00 88.06 147 ARG A CA 1
ATOM 1129 C C . ARG A 1 147 ? -15.312 2.442 0.793 1.00 88.06 147 ARG A C 1
ATOM 1131 O O . ARG A 1 147 ? -16.009 1.848 -0.023 1.00 88.06 147 ARG A O 1
ATOM 1138 N N . ASP A 1 148 ? -13.994 2.564 0.666 1.00 85.00 148 ASP A N 1
ATOM 1139 C CA . ASP A 1 148 ? -13.302 2.428 -0.623 1.00 85.00 148 ASP A CA 1
ATOM 1140 C C . ASP A 1 148 ? -12.080 1.488 -0.619 1.00 85.00 148 ASP A C 1
ATOM 1142 O O . ASP A 1 148 ? -11.630 1.082 -1.693 1.00 85.00 148 ASP A O 1
ATOM 1146 N N . ILE A 1 149 ? -11.558 1.093 0.549 1.00 88.88 149 ILE A N 1
ATOM 1147 C CA . ILE A 1 149 ? -10.371 0.229 0.682 1.00 88.88 149 ILE A CA 1
ATOM 1148 C C . ILE A 1 149 ? -10.726 -1.024 1.480 1.00 88.88 149 ILE A C 1
ATOM 1150 O O . ILE A 1 149 ? -10.746 -1.026 2.708 1.00 88.88 149 ILE A O 1
ATOM 1154 N N . ARG A 1 150 ? -11.005 -2.120 0.772 1.00 91.00 150 ARG A N 1
ATOM 1155 C CA . ARG A 1 150 ? -11.440 -3.386 1.386 1.00 91.00 150 ARG A CA 1
ATOM 1156 C C . ARG A 1 150 ? -10.383 -4.479 1.394 1.00 91.00 150 ARG A C 1
ATOM 1158 O O . ARG A 1 150 ? -10.640 -5.515 1.979 1.00 91.00 150 ARG A O 1
ATOM 1165 N N . LYS A 1 151 ? -9.235 -4.289 0.745 1.00 91.12 151 LYS A N 1
ATOM 1166 C CA . LYS A 1 151 ? -8.208 -5.326 0.578 1.00 91.12 151 LYS A CA 1
ATOM 1167 C C . LYS A 1 151 ? -6.835 -4.795 0.939 1.00 91.12 151 LYS A C 1
ATOM 1169 O O . LYS A 1 151 ? -6.506 -3.677 0.540 1.00 91.12 151 LYS A O 1
ATOM 1174 N N . TYR A 1 152 ? -6.050 -5.622 1.618 1.00 91.00 152 TYR A N 1
ATOM 1175 C CA . TYR A 1 152 ? -4.664 -5.342 1.964 1.00 91.00 152 TYR A CA 1
ATOM 1176 C C . TYR A 1 152 ? -3.811 -6.611 1.875 1.00 91.00 152 TYR A C 1
ATOM 1178 O O . TYR A 1 152 ? -4.268 -7.698 2.226 1.00 91.00 152 TYR A O 1
ATOM 1186 N N . ILE A 1 153 ? -2.572 -6.480 1.413 1.00 91.19 153 ILE A N 1
ATOM 1187 C CA . ILE A 1 153 ? -1.593 -7.566 1.375 1.00 91.19 153 ILE A CA 1
ATOM 1188 C C . ILE A 1 153 ? -0.810 -7.570 2.683 1.00 91.19 153 ILE A C 1
ATOM 1190 O O . ILE A 1 153 ? -0.054 -6.648 2.976 1.00 91.19 153 ILE A O 1
ATOM 1194 N N . VAL A 1 154 ? -0.991 -8.625 3.468 1.00 92.38 154 VAL A N 1
ATOM 1195 C CA . VAL A 1 154 ? -0.307 -8.839 4.744 1.00 92.38 154 VAL A CA 1
ATOM 1196 C C . VAL A 1 154 ? 0.892 -9.754 4.511 1.00 92.38 154 VAL A C 1
ATOM 1198 O O . VAL A 1 154 ? 0.791 -10.758 3.805 1.00 92.38 154 VAL A O 1
ATOM 1201 N N . SER A 1 155 ? 2.036 -9.412 5.099 1.00 92.12 155 SER A N 1
ATOM 1202 C CA . SER A 1 155 ? 3.217 -10.279 5.091 1.00 92.12 155 SER A CA 1
ATOM 1203 C C . SER A 1 155 ? 3.025 -11.446 6.054 1.00 92.12 155 SER A C 1
ATOM 1205 O O . SER A 1 155 ? 2.654 -11.238 7.207 1.00 92.12 155 SER A O 1
ATOM 1207 N N . VAL A 1 156 ? 3.332 -12.659 5.602 1.00 93.62 156 VAL A N 1
ATOM 1208 C CA . VAL A 1 156 ? 3.456 -13.833 6.473 1.00 93.62 156 VAL A CA 1
ATOM 1209 C C . VAL A 1 156 ? 4.677 -13.641 7.374 1.00 93.62 156 VAL A C 1
ATOM 1211 O O . VAL A 1 156 ? 5.735 -13.214 6.904 1.00 93.62 156 VAL A O 1
ATOM 1214 N N . GLY A 1 157 ? 4.526 -13.905 8.670 1.00 92.94 157 GLY A N 1
ATOM 1215 C CA . GLY A 1 157 ? 5.531 -13.569 9.680 1.00 92.94 157 GLY A CA 1
ATOM 1216 C C . GLY A 1 157 ? 5.544 -12.092 10.074 1.00 92.94 157 GLY A C 1
ATOM 1217 O O . GLY A 1 157 ? 6.481 -11.657 10.738 1.00 92.94 157 GLY A O 1
ATOM 1218 N N . GLY A 1 158 ? 4.567 -11.306 9.616 1.00 90.88 158 GLY A N 1
ATOM 1219 C CA . GLY A 1 158 ? 4.502 -9.868 9.839 1.00 90.88 158 GLY A CA 1
ATOM 1220 C C . GLY A 1 158 ? 3.360 -9.461 10.760 1.00 90.88 158 GLY A C 1
ATOM 1221 O O . GLY A 1 158 ? 2.302 -10.091 10.797 1.00 90.88 158 GLY A O 1
ATOM 1222 N N . HIS A 1 159 ? 3.557 -8.336 11.438 1.00 92.62 159 HIS A N 1
ATOM 1223 C CA . HIS A 1 159 ? 2.531 -7.640 12.203 1.00 92.62 159 HIS A CA 1
ATOM 1224 C C . HIS A 1 159 ? 2.754 -6.125 12.120 1.00 92.62 159 HIS A C 1
ATOM 1226 O O . HIS A 1 159 ? 3.876 -5.663 11.881 1.00 92.62 159 HIS A O 1
ATOM 1232 N N . ALA A 1 160 ? 1.686 -5.343 12.263 1.00 91.75 160 ALA A N 1
ATOM 1233 C CA . ALA A 1 160 ? 1.752 -3.889 12.214 1.00 91.75 160 ALA A CA 1
ATOM 1234 C C . ALA A 1 160 ? 0.682 -3.246 13.099 1.00 91.75 160 ALA A C 1
ATOM 1236 O O . ALA A 1 160 ? -0.507 -3.514 12.936 1.00 91.75 160 ALA A O 1
ATOM 1237 N N . HIS A 1 161 ? 1.104 -2.309 13.951 1.00 93.81 161 HIS A N 1
ATOM 1238 C CA . HIS A 1 161 ? 0.193 -1.414 14.660 1.00 93.81 161 HIS A CA 1
ATOM 1239 C C . HIS A 1 161 ? -0.113 -0.172 13.835 1.00 93.81 161 HIS A C 1
ATOM 1241 O O . HIS A 1 161 ? 0.756 0.404 13.168 1.00 93.81 161 HIS A O 1
ATOM 1247 N N . THR A 1 162 ? -1.377 0.230 13.877 1.00 95.88 162 THR A N 1
ATOM 1248 C CA . THR A 1 162 ? -1.925 1.244 12.980 1.00 95.88 162 THR A CA 1
ATOM 1249 C C . THR A 1 162 ? -2.875 2.170 13.707 1.00 95.88 162 THR A C 1
ATOM 1251 O O . THR A 1 162 ? -3.358 1.874 14.795 1.00 95.88 162 THR A O 1
ATOM 1254 N N . ASN A 1 163 ? -3.179 3.303 13.086 1.00 97.75 163 ASN A N 1
ATOM 1255 C CA . ASN A 1 163 ? -4.253 4.162 13.547 1.00 97.75 163 ASN A CA 1
ATOM 1256 C C . ASN A 1 163 ? -5.577 3.581 13.065 1.00 97.75 163 ASN A C 1
ATOM 1258 O O . ASN A 1 163 ? -5.743 3.361 11.868 1.00 97.75 163 ASN A O 1
ATOM 1262 N N . TRP A 1 164 ? -6.510 3.365 13.984 1.00 98.56 164 TRP A N 1
ATOM 1263 C CA . TRP A 1 164 ? -7.900 3.043 13.675 1.00 98.56 164 TRP A CA 1
ATOM 1264 C C . TRP A 1 164 ? -8.763 4.213 14.098 1.00 98.56 164 TRP A C 1
ATOM 1266 O O . TRP A 1 164 ? -8.700 4.628 15.256 1.00 98.56 164 TRP A O 1
ATOM 1276 N N . THR A 1 165 ? -9.572 4.742 13.191 1.00 98.56 165 THR A N 1
ATOM 1277 C CA . THR A 1 165 ? -10.501 5.825 13.504 1.00 98.56 165 THR A CA 1
ATOM 1278 C C . THR A 1 165 ? -11.935 5.440 13.208 1.00 98.56 165 THR A C 1
ATOM 1280 O O . THR A 1 165 ? -12.200 4.752 12.225 1.00 98.56 165 THR A O 1
ATOM 1283 N N . PHE A 1 166 ? -12.855 5.918 14.045 1.00 98.69 166 PHE A N 1
ATOM 1284 C CA . PHE A 1 166 ? -14.295 5.735 13.885 1.00 98.69 166 PHE A CA 1
ATOM 1285 C C . PHE A 1 166 ? -15.014 7.074 14.043 1.00 98.69 166 PHE A C 1
ATOM 1287 O O . PHE A 1 166 ? -14.686 7.853 14.942 1.00 98.69 166 PHE A O 1
ATOM 1294 N N . THR A 1 167 ? -15.990 7.352 13.178 1.00 97.38 167 THR A N 1
ATOM 1295 C CA . THR A 1 167 ? -16.706 8.642 13.208 1.00 97.38 167 THR A CA 1
ATOM 1296 C C . THR A 1 167 ? -17.764 8.722 14.304 1.00 97.38 167 THR A C 1
ATOM 1298 O O . THR A 1 167 ? -18.097 9.820 14.723 1.00 97.38 167 THR A O 1
ATOM 1301 N N . GLU A 1 168 ? -18.272 7.587 14.791 1.00 98.06 168 GLU A N 1
ATOM 1302 C CA . GLU A 1 168 ? -19.364 7.526 15.768 1.00 98.06 168 GLU A CA 1
ATOM 1303 C C . GLU A 1 168 ? -19.067 6.492 16.868 1.00 98.06 168 GLU A C 1
ATOM 1305 O O . GLU A 1 168 ? -18.362 5.509 16.627 1.00 98.06 168 GLU A O 1
ATOM 1310 N N . PRO A 1 169 ? -19.581 6.669 18.095 1.00 98.44 169 PRO A N 1
ATOM 1311 C CA . PRO A 1 169 ? -19.563 5.611 19.094 1.00 98.44 169 PRO A CA 1
ATOM 1312 C C . PRO A 1 169 ? -20.639 4.550 18.798 1.00 98.44 169 PRO A C 1
ATOM 1314 O O . PRO A 1 169 ? -21.720 4.842 18.289 1.00 98.44 169 PRO A O 1
ATOM 1317 N N . GLY A 1 170 ? -20.356 3.301 19.160 1.00 98.56 170 GLY A N 1
ATOM 1318 C CA . GLY A 1 170 ? -21.290 2.182 19.145 1.00 98.56 170 GLY A CA 1
ATOM 1319 C C . GLY A 1 170 ? -20.627 0.857 18.769 1.00 98.56 170 GLY A C 1
ATOM 1320 O O . GLY A 1 170 ? -19.418 0.668 18.913 1.00 98.56 170 GLY A O 1
ATOM 1321 N N . ILE A 1 171 ? -21.448 -0.100 18.329 1.00 98.69 171 ILE A N 1
ATOM 1322 C CA . ILE A 1 171 ? -21.009 -1.464 18.011 1.00 98.69 171 ILE A CA 1
ATOM 1323 C C . ILE A 1 171 ? -20.779 -1.599 16.509 1.00 98.69 171 ILE A C 1
ATOM 1325 O O . ILE A 1 171 ? -21.708 -1.452 15.714 1.00 98.69 171 ILE A O 1
ATOM 1329 N N . TYR A 1 172 ? -19.558 -1.971 16.148 1.00 98.69 172 TYR A N 1
ATOM 1330 C CA . TYR A 1 172 ? -19.128 -2.224 14.782 1.00 98.69 172 TYR A CA 1
ATOM 1331 C C . TYR A 1 172 ? -18.911 -3.720 14.548 1.00 98.69 172 TYR A C 1
ATOM 1333 O O . TYR A 1 172 ? -18.417 -4.430 15.425 1.00 98.69 172 TYR A O 1
ATOM 1341 N N . LYS A 1 173 ? -19.277 -4.194 13.357 1.00 98.38 173 LYS A N 1
ATOM 1342 C CA . LYS A 1 173 ? -19.067 -5.558 12.862 1.00 98.38 173 LYS A CA 1
ATOM 1343 C C . LYS A 1 173 ? -18.179 -5.493 11.631 1.00 98.38 173 LYS A C 1
ATOM 1345 O O . LYS A 1 173 ? -18.556 -4.855 10.649 1.00 98.38 173 LYS A O 1
ATOM 1350 N N . LEU A 1 174 ? -17.017 -6.125 11.699 1.00 98.50 174 LEU A N 1
ATOM 1351 C CA . LEU A 1 174 ? -16.031 -6.161 10.624 1.00 98.50 174 LEU A CA 1
ATOM 1352 C C . LEU A 1 174 ? -15.842 -7.622 10.228 1.00 98.50 174 LEU A C 1
ATOM 1354 O O . LEU A 1 174 ? -15.333 -8.405 11.026 1.00 98.50 174 LEU A O 1
ATOM 1358 N N . THR A 1 175 ? -16.280 -8.002 9.033 1.00 98.56 175 THR A N 1
ATOM 1359 C CA . THR A 1 175 ? -16.157 -9.384 8.551 1.00 98.56 175 THR A CA 1
ATOM 1360 C C . THR A 1 175 ? -14.948 -9.506 7.645 1.00 98.56 175 THR A C 1
ATOM 1362 O O . THR A 1 175 ? -14.858 -8.818 6.631 1.00 98.56 175 THR A O 1
ATOM 1365 N N . TRP A 1 176 ? -14.037 -10.400 8.003 1.00 98.50 176 TRP A N 1
ATOM 1366 C CA . TRP A 1 176 ? -12.750 -10.598 7.359 1.00 98.50 176 TRP A CA 1
ATOM 1367 C C . TRP A 1 176 ? -12.679 -11.942 6.642 1.00 98.50 176 TRP A C 1
ATOM 1369 O O . TRP A 1 176 ? -13.254 -12.932 7.092 1.00 98.50 176 TRP A O 1
ATOM 1379 N N . GLN A 1 177 ? -11.921 -11.986 5.553 1.00 98.38 177 GLN A N 1
ATOM 1380 C CA . GLN A 1 177 ? -11.482 -13.221 4.912 1.00 98.38 177 GLN A CA 1
ATOM 1381 C C . GLN A 1 177 ? -10.035 -13.057 4.460 1.00 98.38 177 GLN A C 1
ATOM 1383 O O . GLN A 1 177 ? -9.704 -12.047 3.840 1.00 98.38 177 GLN A O 1
ATOM 1388 N N . ALA A 1 178 ? -9.190 -14.049 4.727 1.00 98.06 178 ALA A N 1
ATOM 1389 C CA . ALA A 1 178 ? -7.848 -14.106 4.163 1.00 98.06 178 ALA A CA 1
ATOM 1390 C C . ALA A 1 178 ? -7.771 -15.129 3.022 1.00 98.06 178 ALA A C 1
ATOM 1392 O O . ALA A 1 178 ? -8.468 -16.147 3.025 1.00 98.06 178 ALA A O 1
ATOM 1393 N N . THR A 1 179 ? -6.938 -14.839 2.027 1.00 97.44 179 THR A N 1
ATOM 1394 C CA . THR A 1 179 ? -6.653 -15.701 0.877 1.00 97.44 179 THR A CA 1
ATOM 1395 C C . THR A 1 179 ? -5.143 -15.834 0.700 1.00 97.44 179 THR A C 1
ATOM 1397 O O . THR A 1 179 ? -4.447 -14.829 0.547 1.00 97.44 179 THR A O 1
ATOM 1400 N N . GLY A 1 180 ? -4.646 -17.068 0.675 1.00 95.75 180 GLY A N 1
ATOM 1401 C CA . GLY A 1 180 ? -3.251 -17.406 0.399 1.00 95.75 180 GLY A CA 1
ATOM 1402 C C . GLY A 1 180 ? -3.118 -18.238 -0.869 1.00 95.75 180 GLY A C 1
ATOM 1403 O O . GLY A 1 180 ? -3.983 -19.056 -1.175 1.00 95.75 180 GLY A O 1
ATOM 1404 N N . ARG A 1 181 ? -2.046 -18.023 -1.634 1.00 94.19 181 ARG A N 1
ATOM 1405 C CA . ARG A 1 181 ? -1.738 -18.807 -2.839 1.00 94.19 181 ARG A CA 1
ATOM 1406 C C . ARG A 1 181 ? -0.448 -19.582 -2.624 1.00 94.19 181 ARG A C 1
ATOM 1408 O O . ARG A 1 181 ? 0.538 -18.973 -2.222 1.00 94.19 181 ARG A O 1
ATOM 1415 N N . HIS A 1 182 ? -0.446 -20.868 -2.952 1.00 94.00 182 HIS A N 1
ATOM 1416 C CA . HIS A 1 182 ? 0.734 -21.727 -2.846 1.00 94.00 182 HIS A CA 1
ATOM 1417 C C . HIS A 1 182 ? 1.485 -21.819 -4.179 1.00 94.00 182 HIS A C 1
ATOM 1419 O O . HIS A 1 182 ? 0.961 -21.470 -5.246 1.00 94.00 182 HIS A O 1
ATOM 1425 N N . PHE A 1 183 ? 2.725 -22.306 -4.132 1.00 90.12 183 PHE A N 1
ATOM 1426 C CA . PHE A 1 183 ? 3.571 -22.471 -5.320 1.00 90.12 183 PHE A CA 1
ATOM 1427 C C . PHE A 1 183 ? 3.017 -23.453 -6.356 1.00 90.12 183 PHE A C 1
ATOM 1429 O O . PHE A 1 183 ? 3.285 -23.299 -7.547 1.00 90.12 183 PHE A O 1
ATOM 1436 N N . ASP A 1 184 ? 2.217 -24.430 -5.926 1.00 89.75 184 ASP A N 1
ATOM 1437 C CA . ASP A 1 184 ? 1.547 -25.392 -6.810 1.00 89.75 184 ASP A CA 1
ATOM 1438 C C . ASP A 1 184 ? 0.337 -24.793 -7.558 1.00 89.75 184 ASP A C 1
ATOM 1440 O O . ASP A 1 184 ? -0.293 -25.457 -8.383 1.00 89.75 184 ASP A O 1
ATOM 1444 N N . GLY A 1 185 ? 0.028 -23.519 -7.297 1.00 90.19 185 GLY A N 1
ATOM 1445 C CA . GLY A 1 185 ? -1.068 -22.776 -7.904 1.00 90.19 185 GLY A CA 1
ATOM 1446 C C . GLY A 1 185 ? -2.400 -22.905 -7.168 1.00 90.19 185 GLY A C 1
ATOM 1447 O O . GLY A 1 185 ? -3.344 -22.205 -7.547 1.00 90.19 185 GLY A O 1
ATOM 1448 N N . THR A 1 186 ? -2.492 -23.734 -6.125 1.00 95.31 186 THR A N 1
ATOM 1449 C CA . THR A 1 186 ? -3.686 -23.824 -5.278 1.00 95.31 186 THR A CA 1
ATOM 1450 C C . THR A 1 186 ? -3.881 -22.551 -4.454 1.00 95.31 186 THR A C 1
ATOM 1452 O O . THR A 1 186 ? -2.986 -21.716 -4.296 1.00 95.31 186 THR A O 1
ATOM 1455 N N . THR A 1 187 ? -5.109 -22.347 -3.983 1.00 96.50 187 THR A N 1
ATOM 1456 C CA . THR A 1 187 ? -5.492 -21.188 -3.173 1.00 96.50 187 THR A CA 1
ATOM 1457 C C . THR A 1 187 ? -6.228 -21.668 -1.932 1.00 96.50 187 THR A C 1
ATOM 1459 O O . THR A 1 187 ? -7.241 -22.358 -2.048 1.00 96.50 187 THR A O 1
ATOM 1462 N N . GLU A 1 188 ? -5.734 -21.270 -0.766 1.00 96.56 188 GLU A N 1
ATOM 1463 C CA . GLU A 1 188 ? -6.355 -21.485 0.538 1.00 96.56 188 GLU A CA 1
ATOM 1464 C C . GLU A 1 188 ? -7.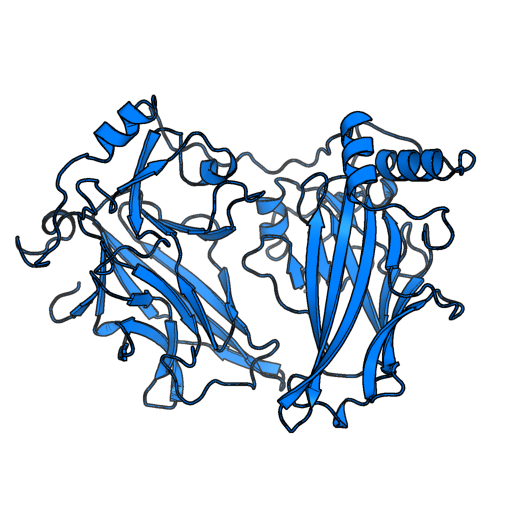131 -20.219 0.934 1.00 96.56 188 GLU A C 1
ATOM 1466 O O . GLU A 1 188 ? -6.679 -19.094 0.699 1.00 96.56 188 GLU A O 1
ATOM 1471 N N . LYS A 1 189 ? -8.328 -20.384 1.505 1.00 97.81 189 LYS A N 1
ATOM 1472 C CA . LYS A 1 189 ? -9.157 -19.276 1.996 1.00 97.81 189 LYS A CA 1
ATOM 1473 C C . LYS A 1 189 ? -9.681 -19.586 3.380 1.00 97.81 189 LYS A C 1
ATOM 1475 O O . LYS A 1 189 ? -10.128 -20.703 3.629 1.00 97.81 189 LYS A O 1
ATOM 1480 N N . THR A 1 190 ? -9.731 -18.568 4.223 1.00 98.06 190 THR A N 1
ATOM 1481 C CA . THR A 1 190 ? -10.433 -18.667 5.500 1.00 98.06 190 THR A CA 1
ATOM 1482 C C . THR A 1 190 ? -11.950 -18.677 5.278 1.00 98.06 190 THR A C 1
ATOM 1484 O O . THR A 1 190 ? -12.448 -18.115 4.288 1.00 98.06 190 THR A O 1
ATOM 1487 N N . PRO A 1 191 ? -12.727 -19.209 6.236 1.00 97.62 191 PRO A N 1
ATOM 1488 C CA . PRO A 1 191 ? -14.109 -18.785 6.417 1.00 97.62 191 PRO A CA 1
ATOM 1489 C C . PRO A 1 191 ? -14.202 -17.256 6.571 1.00 97.62 191 PRO A C 1
ATOM 1491 O O . PRO A 1 191 ? -13.218 -16.587 6.895 1.00 97.62 191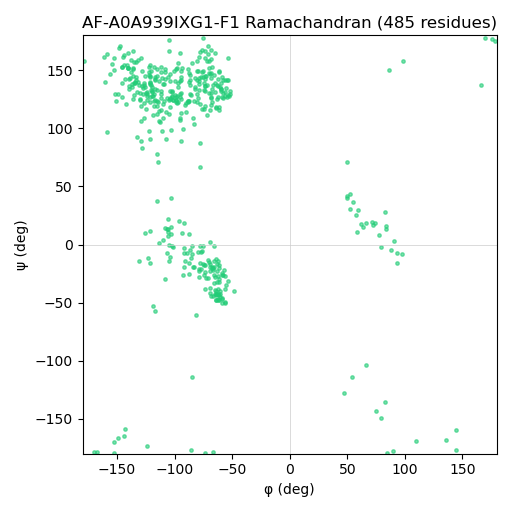 PRO A O 1
ATOM 1494 N N . GLU A 1 192 ? -15.390 -16.697 6.345 1.00 98.25 192 GLU A N 1
ATOM 1495 C CA . GLU A 1 192 ? -15.663 -15.308 6.716 1.00 98.25 192 GLU A CA 1
ATOM 1496 C C . GLU A 1 192 ? -15.814 -15.221 8.241 1.00 98.25 192 GLU A C 1
ATOM 1498 O O . GLU A 1 192 ? -16.688 -15.873 8.815 1.00 98.25 192 GLU A O 1
ATOM 1503 N N . ILE A 1 193 ? -14.957 -14.437 8.897 1.00 98.19 193 ILE A N 1
ATOM 1504 C CA . ILE A 1 193 ? -14.910 -14.308 10.359 1.00 98.19 193 ILE A CA 1
ATOM 1505 C C . ILE A 1 193 ? -15.226 -12.872 10.764 1.00 98.19 193 ILE A C 1
ATOM 1507 O O . ILE A 1 193 ? -14.616 -11.930 10.263 1.00 98.19 193 ILE A O 1
ATOM 1511 N N . THR A 1 194 ? -16.162 -12.688 11.696 1.00 98.00 194 THR A N 1
ATOM 1512 C CA . THR A 1 194 ? -16.580 -11.357 12.153 1.00 98.00 194 THR A CA 1
ATOM 1513 C C . THR A 1 194 ? -15.901 -10.959 13.459 1.00 98.00 194 THR A C 1
ATOM 1515 O O . THR A 1 194 ? -16.052 -11.617 14.486 1.00 98.00 194 THR A O 1
ATOM 1518 N N . HIS A 1 195 ? -15.234 -9.809 13.435 1.00 97.69 195 HIS A N 1
ATOM 1519 C CA . HIS A 1 195 ? -14.746 -9.088 14.606 1.00 97.69 195 HIS A CA 1
ATOM 1520 C C . HIS A 1 195 ? -15.746 -8.031 15.052 1.00 97.69 195 HIS A C 1
ATOM 1522 O O . HIS A 1 195 ? -16.396 -7.378 14.231 1.00 97.69 195 HIS A O 1
ATOM 1528 N N . TYR A 1 196 ? -15.844 -7.842 16.365 1.00 98.19 196 TYR A N 1
ATOM 1529 C CA . TYR A 1 196 ? -16.703 -6.829 16.961 1.00 98.19 196 TYR A CA 1
ATOM 1530 C C . TYR A 1 196 ? -15.872 -5.769 17.666 1.00 98.19 196 TYR A C 1
ATOM 1532 O O . TYR A 1 196 ? -15.133 -6.076 18.600 1.00 98.19 196 TYR A O 1
ATOM 1540 N N . TRP A 1 197 ? -16.056 -4.522 17.246 1.00 98.56 197 TRP A N 1
ATOM 1541 C CA . TRP A 1 197 ? -15.456 -3.350 17.869 1.00 98.56 197 TRP A CA 1
ATOM 1542 C C . TRP A 1 197 ? -16.510 -2.600 18.681 1.00 98.56 197 TRP A C 1
ATOM 1544 O O . TRP A 1 197 ? -17.567 -2.229 18.169 1.00 98.56 197 TRP A O 1
ATOM 1554 N N . LEU A 1 198 ? -16.224 -2.395 19.962 1.00 98.44 198 LEU A N 1
ATOM 1555 C CA . LEU A 1 198 ? -17.032 -1.625 20.900 1.00 98.44 198 LEU A CA 1
ATOM 1556 C C . LEU A 1 198 ? -16.375 -0.259 21.107 1.00 98.44 198 LEU A C 1
ATOM 1558 O O . LEU A 1 198 ? -15.427 -0.131 21.892 1.00 98.44 198 LEU A O 1
ATOM 1562 N N . VAL A 1 199 ? -16.881 0.748 20.401 1.00 98.75 199 VAL A N 1
ATOM 1563 C CA . VAL A 1 199 ? -16.330 2.106 20.363 1.00 98.75 199 VAL A CA 1
ATOM 1564 C C . VAL A 1 199 ? -17.189 3.039 21.213 1.00 98.75 199 VAL A C 1
ATOM 1566 O O . VAL A 1 199 ? -18.405 3.046 21.071 1.00 98.75 199 VAL A O 1
ATOM 1569 N N . GLY A 1 200 ? -16.586 3.844 22.081 1.00 98.06 200 GLY A N 1
ATOM 1570 C CA . GLY A 1 200 ? -17.314 4.812 22.907 1.00 98.06 200 GLY A CA 1
ATOM 1571 C C . GLY A 1 200 ? -17.371 4.463 24.389 1.00 98.06 200 GLY A C 1
ATOM 1572 O O . GLY A 1 200 ? -16.657 3.581 24.867 1.00 98.06 200 GLY A O 1
ATOM 1573 N N . THR A 1 201 ? -18.189 5.171 25.162 1.00 96.88 201 THR A N 1
ATOM 1574 C CA . THR A 1 201 ? -18.428 4.868 26.584 1.00 96.88 201 THR A CA 1
ATOM 1575 C C . THR A 1 201 ? -19.113 3.507 26.755 1.00 96.88 201 THR A C 1
ATOM 1577 O O . THR A 1 201 ? -19.650 2.958 25.798 1.00 96.88 201 THR A O 1
ATOM 1580 N N . ASP A 1 202 ? -19.116 2.940 27.967 1.00 96.12 202 ASP A N 1
ATOM 1581 C CA . ASP A 1 202 ? -19.822 1.672 28.228 1.00 96.12 202 ASP A CA 1
ATOM 1582 C C . ASP A 1 202 ? -21.317 1.763 27.852 1.00 96.12 202 ASP A C 1
ATOM 1584 O O . ASP A 1 202 ? -21.857 0.834 27.249 1.00 96.12 202 ASP A O 1
ATOM 1588 N N . GLY A 1 203 ? -21.955 2.911 28.105 1.00 95.56 203 GLY A N 1
ATOM 1589 C CA . GLY A 1 203 ? -23.348 3.165 27.730 1.00 95.56 203 GLY A CA 1
ATOM 1590 C C . GLY A 1 203 ? -23.588 3.165 26.216 1.00 95.56 203 GLY A C 1
ATOM 1591 O O . GLY A 1 203 ? -24.572 2.574 25.760 1.00 95.56 203 GLY A O 1
ATOM 1592 N N . ASP A 1 204 ? -22.671 3.746 25.435 1.00 96.94 204 ASP A N 1
ATOM 1593 C CA . ASP A 1 204 ? -22.774 3.804 23.967 1.00 96.94 204 ASP A CA 1
ATOM 1594 C C . ASP A 1 204 ? -22.787 2.408 23.325 1.00 96.94 204 ASP A C 1
ATOM 1596 O O . ASP A 1 204 ? -23.409 2.190 22.286 1.00 96.94 204 ASP A O 1
ATOM 1600 N N . VAL A 1 205 ? -22.128 1.438 23.966 1.00 96.69 205 VAL A N 1
ATOM 1601 C CA . VAL A 1 205 ? -22.015 0.048 23.491 1.00 96.69 205 VAL A CA 1
ATOM 1602 C C . VAL A 1 205 ? -22.894 -0.930 24.274 1.00 96.69 205 VAL A C 1
ATOM 1604 O O . VAL A 1 205 ? -22.749 -2.148 24.141 1.00 96.69 205 VAL A O 1
ATOM 1607 N N . HIS A 1 206 ? -23.828 -0.406 25.073 1.00 94.75 206 HIS A N 1
ATOM 1608 C CA . HIS A 1 206 ? -24.795 -1.170 25.870 1.00 94.75 206 HIS A CA 1
ATOM 1609 C C . HIS A 1 206 ? -24.162 -2.129 26.890 1.00 94.75 206 HIS A C 1
ATOM 1611 O O . HIS A 1 206 ? -24.737 -3.172 27.221 1.00 94.75 206 HIS A O 1
ATOM 1617 N N . LEU A 1 207 ? -22.978 -1.786 27.389 1.00 94.56 207 LEU A N 1
ATOM 1618 C CA . LEU A 1 207 ? -22.386 -2.413 28.562 1.00 94.56 207 LEU A CA 1
ATOM 1619 C C . LEU A 1 207 ? -22.924 -1.737 29.831 1.00 94.56 207 LEU A C 1
ATOM 1621 O O . LEU A 1 207 ? -23.370 -0.591 29.806 1.00 94.56 207 LEU A O 1
ATOM 1625 N N . ALA A 1 208 ? -22.902 -2.453 30.955 1.00 92.31 208 ALA A N 1
ATOM 1626 C CA . ALA A 1 208 ? -23.202 -1.838 32.245 1.00 92.31 208 ALA A CA 1
ATOM 1627 C C . ALA A 1 208 ? -22.059 -0.895 32.651 1.00 92.31 208 ALA A C 1
ATOM 1629 O O . ALA A 1 208 ? -20.898 -1.184 32.357 1.00 92.31 208 ALA A O 1
ATOM 1630 N N . ASP A 1 209 ? -22.363 0.185 33.366 1.00 90.12 209 ASP A N 1
ATOM 1631 C CA . ASP A 1 209 ? -21.341 1.123 33.837 1.00 90.12 209 ASP A CA 1
ATOM 1632 C C . ASP A 1 209 ? -20.239 0.406 34.634 1.00 90.12 209 ASP A C 1
ATOM 1634 O O . ASP A 1 209 ? -20.513 -0.327 35.589 1.00 90.12 209 ASP A O 1
ATOM 1638 N N . GLY A 1 210 ? -18.981 0.628 34.241 1.00 88.75 210 GLY A N 1
ATOM 1639 C CA . GLY A 1 210 ? -17.818 0.009 34.879 1.00 88.75 210 GLY A CA 1
ATOM 1640 C C . GLY A 1 210 ? -17.506 -1.401 34.376 1.00 88.75 210 GLY A C 1
ATOM 1641 O O . GLY A 1 210 ? -16.695 -2.090 34.995 1.00 88.75 210 GLY A O 1
ATOM 1642 N N . SER A 1 211 ? -18.107 -1.828 33.260 1.00 90.56 211 SER A N 1
ATOM 1643 C CA . SER A 1 211 ? -17.759 -3.087 32.582 1.00 90.56 211 SER A CA 1
ATOM 1644 C C . SER A 1 211 ? -16.365 -3.053 31.959 1.00 90.56 211 SER A C 1
ATOM 1646 O O . SER A 1 211 ? -15.793 -4.116 31.720 1.00 90.56 211 SER A O 1
ATOM 1648 N N . SER A 1 212 ? -15.803 -1.859 31.744 1.00 91.88 212 SER A N 1
ATOM 1649 C CA . SER A 1 212 ? -14.428 -1.664 31.269 1.00 91.88 212 SER A CA 1
ATOM 1650 C C . SER A 1 212 ? -13.543 -0.977 32.333 1.00 91.88 212 SER A C 1
ATOM 1652 O O . SER A 1 212 ? -13.209 0.204 32.186 1.00 91.88 212 SER A O 1
ATOM 1654 N N . PRO A 1 213 ? -13.176 -1.653 33.446 1.00 91.75 213 PRO A N 1
ATOM 1655 C CA . PRO A 1 213 ? -12.377 -1.046 34.510 1.00 91.75 213 PRO A CA 1
ATOM 1656 C C . PRO A 1 213 ? -11.064 -0.450 34.003 1.00 91.75 213 PRO A C 1
ATOM 1658 O O . PRO A 1 213 ? -10.332 -1.103 33.266 1.00 91.75 213 PRO A O 1
ATOM 1661 N N . GLY A 1 214 ? -10.743 0.764 34.455 1.00 89.94 214 GLY A N 1
ATOM 1662 C CA . GLY A 1 214 ? -9.506 1.464 34.099 1.00 89.94 214 GLY A CA 1
ATOM 1663 C C . GLY A 1 214 ? -9.627 2.398 32.894 1.00 89.94 214 GLY A C 1
ATOM 1664 O O . GLY A 1 214 ? -8.777 3.277 32.756 1.00 89.94 214 GLY A O 1
ATOM 1665 N N . LEU A 1 215 ? -10.684 2.272 32.083 1.00 91.50 215 LEU A N 1
ATOM 1666 C CA . LEU A 1 215 ? -11.018 3.261 31.057 1.00 91.50 215 LEU A CA 1
ATOM 1667 C C . LEU A 1 215 ? -11.598 4.533 31.696 1.00 91.50 215 LEU A C 1
ATOM 1669 O O . LEU A 1 215 ? -12.313 4.484 32.700 1.00 91.50 215 LEU A O 1
ATOM 1673 N N . GLY A 1 216 ? -11.281 5.681 31.106 1.00 87.69 216 GLY A N 1
ATOM 1674 C CA . GLY A 1 216 ? -11.743 6.997 31.527 1.00 87.69 216 GLY A CA 1
ATOM 1675 C C . GLY A 1 216 ? -10.945 8.129 30.880 1.00 87.69 216 GLY A C 1
ATOM 1676 O O . GLY A 1 216 ? -9.717 8.100 30.816 1.00 87.69 216 GLY A O 1
ATOM 1677 N N . SER A 1 217 ? -11.644 9.173 30.441 1.00 83.38 217 SER A N 1
ATOM 1678 C CA . SER A 1 217 ? -11.006 10.379 29.911 1.00 83.38 217 SER A CA 1
ATOM 1679 C C . SER A 1 217 ? -10.856 11.421 31.022 1.00 83.38 217 SER A C 1
ATOM 1681 O O . SER A 1 217 ? -11.822 11.753 31.710 1.00 83.38 217 SER A O 1
ATOM 1683 N N . THR A 1 218 ? -9.633 11.908 31.235 1.00 88.25 218 THR A N 1
ATOM 1684 C CA . THR A 1 218 ? -9.308 12.941 32.228 1.00 88.25 218 THR A CA 1
ATOM 1685 C C . THR A 1 218 ? -8.367 13.985 31.633 1.00 88.25 218 THR A C 1
ATOM 1687 O O . THR A 1 218 ? -7.566 13.682 30.749 1.00 88.25 218 THR A O 1
ATOM 1690 N N . GLY A 1 219 ? -8.434 15.214 32.151 1.00 94.06 219 GLY A N 1
ATOM 1691 C CA . GLY A 1 219 ? -7.580 16.313 31.702 1.00 94.06 219 GLY A CA 1
ATOM 1692 C C . GLY A 1 219 ? -8.111 17.005 30.445 1.00 94.06 219 GLY A C 1
ATOM 1693 O O . GLY A 1 219 ? -9.297 17.323 30.395 1.00 94.06 219 GLY A O 1
ATOM 1694 N N . VAL A 1 220 ? -7.230 17.287 29.480 1.00 96.75 220 VAL A N 1
ATOM 1695 C CA . VAL A 1 220 ? -7.556 18.056 28.266 1.00 96.75 220 VAL A CA 1
ATOM 1696 C C . VAL A 1 220 ? -8.337 17.193 27.272 1.00 96.75 220 VAL A C 1
ATOM 1698 O O . VAL A 1 220 ? -7.807 16.200 26.760 1.00 96.75 220 VAL A O 1
ATOM 1701 N N . THR A 1 221 ? -9.580 17.581 26.982 1.00 97.44 221 THR A N 1
ATOM 1702 C CA . THR A 1 221 ? -10.477 16.840 26.075 1.00 97.44 221 THR A CA 1
ATOM 1703 C C . THR A 1 221 ? -10.144 17.091 24.606 1.00 97.44 221 THR A C 1
ATOM 1705 O O . THR A 1 221 ? -9.508 18.090 24.274 1.00 97.44 221 THR A O 1
ATOM 1708 N N . ALA A 1 222 ? -10.598 16.225 23.699 1.00 97.12 222 ALA A N 1
ATOM 1709 C CA . ALA A 1 222 ? -10.447 16.431 22.254 1.00 97.12 222 ALA A CA 1
ATOM 1710 C C . ALA A 1 222 ? -11.027 17.778 21.768 1.00 97.12 222 ALA A C 1
ATOM 1712 O O . ALA A 1 222 ? -10.449 18.420 20.894 1.00 97.12 222 ALA A O 1
ATOM 1713 N N . GLU A 1 223 ? -12.120 18.258 22.364 1.00 97.81 223 GLU A N 1
ATOM 1714 C CA . GLU A 1 223 ? -12.702 19.573 22.061 1.00 97.81 223 GLU A CA 1
ATOM 1715 C C . GLU A 1 223 ? -11.759 20.720 22.444 1.00 97.81 223 GLU A C 1
ATOM 1717 O O . GLU A 1 223 ? -11.579 21.654 21.667 1.00 97.81 223 GLU A O 1
ATOM 1722 N N . GLN A 1 224 ? -11.108 20.631 23.605 1.00 97.81 224 GLN A N 1
ATOM 1723 C CA . GLN A 1 224 ? -10.110 21.618 24.028 1.00 97.81 224 GLN A CA 1
ATOM 1724 C C . GLN A 1 224 ? -8.849 21.541 23.162 1.00 97.81 224 GLN A C 1
ATOM 1726 O O . GLN A 1 224 ? -8.296 22.569 22.788 1.00 97.81 224 GLN A O 1
ATOM 1731 N N . GLN A 1 225 ? -8.429 20.335 22.768 1.00 97.62 225 GLN A N 1
ATOM 1732 C CA . GLN A 1 225 ? -7.323 20.153 21.822 1.00 97.62 225 GLN A CA 1
ATOM 1733 C C . GLN A 1 225 ? -7.622 20.810 20.469 1.00 97.62 225 GLN A C 1
ATOM 1735 O O . GLN A 1 225 ? -6.741 21.430 19.879 1.00 97.62 225 GLN A O 1
ATOM 1740 N N . ARG A 1 226 ? -8.866 20.714 19.984 1.00 97.94 226 ARG A N 1
ATOM 1741 C CA . ARG A 1 226 ? -9.317 21.381 18.754 1.00 97.94 226 ARG A CA 1
ATOM 1742 C C . ARG A 1 226 ? -9.174 22.900 18.864 1.00 97.94 226 ARG A C 1
ATOM 1744 O O . ARG A 1 226 ? -8.643 23.524 17.947 1.00 97.94 226 ARG A O 1
ATOM 1751 N N . GLU A 1 227 ? -9.585 23.477 19.993 1.00 97.50 227 GLU A N 1
ATOM 1752 C CA . GLU A 1 227 ? -9.418 24.910 20.273 1.00 97.50 227 GLU A CA 1
ATOM 1753 C C . GLU A 1 227 ? -7.937 25.319 20.338 1.00 97.50 227 GLU A C 1
ATOM 1755 O O . GLU A 1 227 ? -7.554 26.330 19.749 1.00 97.50 227 GLU A O 1
ATOM 1760 N N . GLU A 1 228 ? -7.083 24.522 20.989 1.00 97.06 228 GLU A N 1
ATOM 1761 C CA . GLU A 1 228 ? -5.630 24.750 21.058 1.00 97.06 228 GLU A CA 1
ATOM 1762 C C . GLU A 1 228 ? -4.958 24.719 19.676 1.00 97.06 228 GLU A C 1
ATOM 1764 O O . GLU A 1 228 ? -3.994 25.449 19.442 1.00 97.06 228 GLU A O 1
ATOM 1769 N N . MET A 1 229 ? -5.482 23.916 18.744 1.00 96.50 229 MET A N 1
ATOM 1770 C CA . MET A 1 229 ? -5.041 23.869 17.344 1.00 96.50 229 MET A CA 1
ATOM 1771 C C . MET A 1 229 ? -5.545 25.058 16.508 1.00 96.50 229 MET A C 1
ATOM 1773 O O . MET A 1 229 ? -5.168 25.182 15.345 1.00 96.50 229 MET A O 1
ATOM 1777 N N . GLY A 1 230 ? -6.393 25.929 17.066 1.00 97.38 230 GLY A N 1
ATOM 1778 C CA . GLY A 1 230 ? -7.024 27.028 16.333 1.00 97.38 230 GLY A CA 1
ATOM 1779 C C . GLY A 1 230 ? -8.094 26.570 15.337 1.00 97.38 230 GLY A C 1
ATOM 1780 O O . GLY A 1 230 ? -8.425 27.317 14.417 1.00 97.38 230 GLY A O 1
ATOM 1781 N N . LEU A 1 231 ? -8.623 25.354 15.503 1.00 96.94 231 LEU A N 1
ATOM 1782 C CA . LEU A 1 231 ? -9.644 24.768 14.639 1.00 96.94 231 LEU A CA 1
ATOM 1783 C C . LEU A 1 231 ? -11.041 24.930 15.251 1.00 96.94 231 LEU A C 1
ATOM 1785 O O . LEU A 1 231 ? -11.214 24.987 16.469 1.00 96.94 231 LEU A O 1
ATOM 1789 N N . SER A 1 232 ? -12.055 24.991 14.393 1.00 94.94 232 SER A N 1
ATOM 1790 C CA . SER A 1 232 ? -13.465 25.035 14.790 1.00 94.94 232 SER A CA 1
ATOM 1791 C C . SER A 1 232 ? -14.149 23.697 14.548 1.00 94.94 232 SER A C 1
ATOM 1793 O O . SER A 1 232 ? -13.638 22.839 13.834 1.00 94.94 232 SER A O 1
ATOM 1795 N N . GLU A 1 233 ? -15.337 23.527 15.126 1.00 94.88 233 GLU A N 1
ATOM 1796 C CA . GLU A 1 233 ? -16.218 22.438 14.718 1.00 94.88 233 GLU A CA 1
ATOM 1797 C C . GLU A 1 233 ? -16.560 22.556 13.226 1.00 94.88 233 GLU A C 1
ATOM 1799 O O . GLU A 1 233 ? -16.993 23.633 12.795 1.00 94.88 233 GLU A O 1
ATOM 1804 N N . PRO A 1 234 ? -16.354 21.491 12.436 1.00 91.81 234 PRO A N 1
ATOM 1805 C CA . PRO A 1 234 ? -16.776 21.462 11.046 1.00 91.81 234 PRO A CA 1
ATOM 1806 C C . PRO A 1 234 ? -18.290 21.618 10.914 1.00 91.81 234 PRO A C 1
ATOM 1808 O O . PRO A 1 234 ? -19.052 21.174 11.772 1.00 91.81 234 PRO A O 1
ATOM 1811 N N . VAL A 1 235 ? -18.733 22.215 9.808 1.00 85.44 235 VAL A N 1
ATOM 1812 C CA . VAL A 1 235 ? -20.156 22.356 9.480 1.00 85.44 235 VAL A CA 1
ATOM 1813 C C . VAL A 1 235 ? -20.433 21.647 8.158 1.00 85.44 235 VAL A C 1
ATOM 1815 O O . VAL A 1 235 ? -19.741 21.880 7.168 1.00 85.44 235 VAL A O 1
ATOM 1818 N N . GLY A 1 236 ? -21.485 20.828 8.134 1.00 79.00 236 GLY A N 1
ATOM 1819 C CA . GLY A 1 236 ? -21.884 20.048 6.962 1.00 79.00 236 GLY A CA 1
ATOM 1820 C C . GLY A 1 236 ? -21.234 18.667 6.909 1.00 79.00 236 GLY A C 1
ATOM 1821 O O . GLY A 1 236 ? -20.519 18.263 7.823 1.00 79.00 236 GLY A O 1
ATOM 1822 N N . ASP A 1 237 ? -21.525 17.938 5.837 1.00 73.06 237 ASP A N 1
ATOM 1823 C CA . ASP A 1 237 ? -21.074 16.559 5.680 1.00 73.06 237 ASP A CA 1
ATOM 1824 C C . ASP A 1 237 ? -19.568 16.472 5.374 1.00 73.06 237 ASP A C 1
ATOM 1826 O O . ASP A 1 237 ? -18.921 17.431 4.929 1.00 73.06 237 ASP A O 1
ATOM 1830 N N . ARG A 1 238 ? -18.995 15.286 5.606 1.00 73.75 238 ARG A N 1
ATOM 1831 C CA . ARG A 1 238 ? -17.631 14.960 5.178 1.00 73.75 238 ARG A CA 1
ATOM 1832 C C . ARG A 1 238 ? -17.543 15.135 3.654 1.00 73.75 238 ARG A C 1
ATOM 1834 O O . ARG A 1 238 ? -18.348 14.535 2.945 1.00 73.75 238 ARG A O 1
ATOM 1841 N N . PRO A 1 239 ? -16.588 15.926 3.135 1.00 70.88 239 PRO A N 1
ATOM 1842 C CA . PRO A 1 239 ? -16.437 16.087 1.698 1.00 70.88 239 PRO A CA 1
ATOM 1843 C C . PRO A 1 239 ? -16.089 14.745 1.048 1.00 70.88 239 PRO A C 1
ATOM 1845 O O . PRO A 1 239 ? -15.253 13.989 1.555 1.00 70.88 239 PRO A O 1
ATOM 1848 N N . GLU A 1 240 ? -16.734 14.453 -0.080 1.00 73.44 240 GLU A N 1
ATOM 1849 C CA . GLU A 1 240 ? -16.333 13.329 -0.920 1.00 73.44 240 GLU A CA 1
ATOM 1850 C C . GLU A 1 240 ? -14.965 13.624 -1.556 1.00 73.44 240 GLU A C 1
ATOM 1852 O O . GLU A 1 240 ? -14.685 14.777 -1.908 1.00 73.44 240 GLU A O 1
ATOM 1857 N N . PRO A 1 241 ? -14.095 12.608 -1.713 1.00 71.12 241 PRO A N 1
ATOM 1858 C CA . PRO A 1 241 ? -12.884 12.759 -2.504 1.00 71.12 241 PRO A CA 1
ATOM 1859 C C . PRO A 1 241 ? -13.227 13.277 -3.909 1.00 71.12 241 PRO A C 1
ATOM 1861 O O . PRO A 1 241 ? -14.235 12.852 -4.480 1.00 71.12 241 PRO A O 1
ATOM 1864 N N . PRO A 1 242 ? -12.410 14.172 -4.490 1.00 76.31 242 PRO A N 1
ATOM 1865 C CA . PRO A 1 242 ? -12.639 14.637 -5.848 1.00 76.31 242 PRO A CA 1
ATOM 1866 C C . PRO A 1 242 ? -12.646 13.454 -6.820 1.00 76.31 242 PRO A C 1
ATOM 1868 O O . PRO A 1 242 ? -11.856 12.516 -6.688 1.00 76.31 242 PRO A O 1
ATOM 1871 N N . ALA A 1 243 ? -13.542 13.514 -7.807 1.00 85.06 243 ALA A N 1
ATOM 1872 C CA . ALA A 1 243 ? -13.579 12.520 -8.866 1.00 85.06 243 ALA A CA 1
ATOM 1873 C C . ALA A 1 243 ? -12.231 12.505 -9.616 1.00 85.06 243 ALA A C 1
ATOM 1875 O O . ALA A 1 243 ? -11.681 13.579 -9.886 1.00 85.06 243 ALA A O 1
ATOM 1876 N N . PRO A 1 244 ? -11.705 11.321 -9.973 1.00 88.25 244 PRO A N 1
ATOM 1877 C CA . PRO A 1 244 ? -10.516 11.220 -10.804 1.00 88.25 244 PRO A CA 1
ATOM 1878 C C . PRO A 1 244 ? -10.684 11.968 -12.130 1.00 88.25 244 PRO A C 1
ATOM 1880 O O . PRO A 1 244 ? -11.755 11.931 -12.740 1.00 88.25 244 PRO A O 1
ATOM 1883 N N . VAL A 1 245 ? -9.621 12.627 -12.586 1.00 90.88 245 VAL A N 1
ATOM 1884 C CA . VAL A 1 245 ? -9.628 13.428 -13.819 1.00 90.88 245 VAL A CA 1
ATOM 1885 C C . VAL A 1 245 ? -8.693 12.846 -14.870 1.00 90.88 245 VAL A C 1
ATOM 1887 O O . VAL A 1 245 ? -7.677 12.231 -14.548 1.00 90.88 245 VAL A O 1
ATOM 1890 N N . VAL A 1 246 ? -9.025 13.065 -16.141 1.00 90.50 246 VAL A N 1
ATOM 1891 C CA . VAL A 1 246 ? -8.181 12.638 -17.265 1.00 90.50 246 VAL A CA 1
ATOM 1892 C C . VAL A 1 246 ? -6.995 13.583 -17.487 1.00 90.50 246 VAL A C 1
ATOM 1894 O O . VAL A 1 246 ? -5.948 13.150 -17.962 1.00 90.50 246 VAL A O 1
ATOM 1897 N N . ASP A 1 247 ? -7.148 14.856 -17.120 1.00 90.94 247 ASP A N 1
ATOM 1898 C CA . ASP A 1 247 ? -6.178 15.909 -17.412 1.00 90.94 247 ASP A CA 1
ATOM 1899 C C . ASP A 1 247 ? -4.873 15.729 -16.635 1.00 90.94 247 ASP A C 1
ATOM 1901 O O . ASP A 1 247 ? -4.860 15.291 -15.478 1.00 90.94 247 ASP A O 1
ATOM 1905 N N . GLN A 1 248 ? -3.771 16.141 -17.255 1.00 91.25 248 GLN A N 1
ATOM 1906 C CA . GLN A 1 248 ? -2.425 16.026 -16.706 1.00 91.25 248 GLN A CA 1
ATOM 1907 C C . GLN A 1 248 ? -1.819 17.402 -16.409 1.00 91.25 248 GLN A C 1
ATOM 1909 O O . GLN A 1 248 ? -2.032 18.336 -17.178 1.00 91.25 248 GLN A O 1
ATOM 1914 N N . PRO A 1 249 ? -1.082 17.567 -15.294 1.00 89.12 249 PRO A N 1
ATOM 1915 C CA . PRO A 1 249 ? -0.441 18.838 -14.999 1.00 89.12 249 PRO A CA 1
ATOM 1916 C C . PRO A 1 249 ? 0.797 19.042 -15.876 1.00 89.12 249 PRO A C 1
ATOM 1918 O O . PRO A 1 249 ? 1.506 18.093 -16.200 1.00 89.12 249 PRO A O 1
ATOM 1921 N N . THR A 1 250 ? 1.102 20.298 -16.185 1.00 86.88 250 THR A N 1
ATOM 1922 C CA . THR A 1 250 ? 2.397 20.703 -16.747 1.00 86.88 250 THR A CA 1
ATOM 1923 C C . THR A 1 250 ? 3.400 20.963 -15.626 1.00 86.88 250 THR A C 1
ATOM 1925 O O . THR A 1 250 ? 3.022 21.500 -14.582 1.00 86.88 250 THR A O 1
ATOM 1928 N N . LEU A 1 251 ? 4.679 20.658 -15.848 1.00 90.94 251 LEU A N 1
ATOM 1929 C CA . LEU A 1 251 ? 5.750 20.994 -14.905 1.00 90.94 251 LEU A CA 1
ATOM 1930 C C . LEU A 1 251 ? 6.424 22.310 -15.292 1.00 90.94 251 LEU A C 1
ATOM 1932 O O . LEU A 1 251 ? 6.848 22.486 -16.433 1.00 90.94 251 LEU A O 1
ATOM 1936 N N . ASP A 1 252 ? 6.555 23.220 -14.329 1.00 92.56 252 ASP A N 1
ATOM 1937 C CA . ASP A 1 252 ? 7.365 24.422 -14.506 1.00 92.56 252 ASP A CA 1
ATOM 1938 C C . ASP A 1 252 ? 8.871 24.133 -14.363 1.00 92.56 252 ASP A C 1
ATOM 1940 O O . ASP A 1 252 ? 9.304 23.080 -13.886 1.00 92.56 252 ASP A O 1
ATOM 1944 N N . GLU A 1 253 ? 9.693 25.091 -14.794 1.00 94.00 253 GLU A N 1
ATOM 1945 C CA . GLU A 1 253 ? 11.150 24.950 -14.796 1.00 94.00 253 GLU A CA 1
ATOM 1946 C C . GLU A 1 253 ? 11.742 24.787 -13.383 1.00 94.00 253 GLU A C 1
ATOM 1948 O O . GLU A 1 253 ? 12.740 24.086 -13.208 1.00 94.00 253 GLU A O 1
ATOM 1953 N N . GLU A 1 254 ? 11.135 25.393 -12.357 1.00 95.12 254 GLU A N 1
ATOM 1954 C CA . GLU A 1 254 ? 11.601 25.282 -10.968 1.00 95.12 254 GLU A CA 1
ATOM 1955 C C . GLU A 1 254 ? 11.383 23.865 -10.420 1.00 95.12 254 GLU A C 1
ATOM 1957 O O . GLU A 1 254 ? 12.269 23.287 -9.775 1.00 95.12 254 GLU A O 1
ATOM 1962 N N . ASN A 1 255 ? 10.229 23.277 -10.731 1.00 93.44 255 ASN A N 1
ATOM 1963 C CA . ASN A 1 255 ? 9.876 21.905 -10.394 1.00 93.44 255 ASN A CA 1
ATOM 1964 C C . ASN A 1 255 ? 10.820 20.936 -11.110 1.00 93.44 255 ASN A C 1
ATOM 1966 O O . ASN A 1 255 ? 11.406 20.066 -10.463 1.00 93.44 255 ASN A O 1
ATOM 1970 N N . LEU A 1 256 ? 11.034 21.126 -12.415 1.00 96.19 256 LEU A N 1
ATOM 1971 C CA . LEU A 1 256 ? 11.963 20.322 -13.216 1.00 96.19 256 LEU A CA 1
ATOM 1972 C C . LEU A 1 256 ? 13.388 20.387 -12.665 1.00 96.19 256 LEU A C 1
ATOM 1974 O O . LEU A 1 256 ? 14.008 19.348 -12.440 1.00 96.19 256 LEU A O 1
ATOM 1978 N N . LYS A 1 257 ? 13.882 21.590 -12.354 1.00 96.25 257 LYS A N 1
ATOM 1979 C CA . LYS A 1 257 ? 15.202 21.785 -11.747 1.00 96.25 257 LYS A CA 1
ATOM 1980 C C . LYS A 1 257 ? 15.327 21.056 -10.411 1.00 96.25 257 LYS A C 1
ATOM 1982 O O . LYS A 1 257 ? 16.320 20.378 -10.163 1.00 96.25 257 LYS A O 1
ATOM 1987 N N . THR A 1 258 ? 14.323 21.186 -9.547 1.00 95.06 258 THR A N 1
ATOM 1988 C CA . THR A 1 258 ? 14.324 20.548 -8.224 1.00 95.06 258 THR A CA 1
ATOM 1989 C C . THR A 1 258 ? 14.377 19.028 -8.339 1.00 95.06 258 THR A C 1
ATOM 1991 O O . THR A 1 258 ? 15.119 18.376 -7.603 1.00 95.06 258 THR A O 1
ATOM 1994 N N . GLN A 1 259 ? 13.600 18.453 -9.259 1.00 94.94 259 GLN A N 1
ATOM 1995 C CA . GLN A 1 259 ? 13.610 17.015 -9.514 1.00 94.94 259 GLN A CA 1
ATOM 1996 C C . GLN A 1 259 ? 14.946 16.561 -10.106 1.00 94.94 259 GLN A C 1
ATOM 1998 O O . GLN A 1 259 ? 15.510 15.579 -9.631 1.00 94.94 259 GLN A O 1
ATOM 2003 N N . PHE A 1 260 ? 15.485 17.301 -11.078 1.00 95.38 260 PHE A N 1
ATOM 2004 C CA . PHE A 1 260 ? 16.782 17.031 -11.701 1.00 95.38 260 PHE A CA 1
ATOM 2005 C C . PHE A 1 260 ? 17.909 16.976 -10.664 1.00 95.38 260 PHE A C 1
ATOM 2007 O O . PHE A 1 260 ? 18.631 15.984 -10.598 1.00 95.38 260 PHE A O 1
ATOM 2014 N N . ASP A 1 261 ? 18.007 17.981 -9.789 1.00 94.06 261 ASP A N 1
ATOM 2015 C CA . ASP A 1 261 ? 19.044 18.042 -8.751 1.00 94.06 261 ASP A CA 1
ATOM 2016 C C . ASP A 1 261 ? 18.943 16.865 -7.758 1.00 94.06 261 ASP A C 1
ATOM 2018 O O . ASP A 1 261 ? 19.961 16.306 -7.338 1.00 94.06 261 ASP A O 1
ATOM 2022 N N . LYS A 1 262 ? 17.717 16.453 -7.398 1.00 93.06 262 LYS A N 1
ATOM 2023 C CA . LYS A 1 262 ? 17.467 15.296 -6.517 1.00 93.06 262 LYS A CA 1
ATOM 2024 C C . LYS A 1 262 ? 17.781 13.961 -7.185 1.00 93.06 262 LYS A C 1
ATOM 2026 O O . LYS A 1 262 ? 18.143 13.011 -6.498 1.00 93.06 262 LYS A O 1
ATOM 2031 N N . ALA A 1 263 ? 17.647 13.884 -8.505 1.00 91.69 263 ALA A N 1
ATOM 2032 C CA . ALA A 1 263 ? 17.784 12.642 -9.245 1.00 91.69 263 ALA A CA 1
ATOM 2033 C C . ALA A 1 263 ? 19.242 12.200 -9.452 1.00 91.69 263 ALA A C 1
ATOM 2035 O O . ALA A 1 263 ? 19.448 11.086 -9.934 1.00 91.69 263 ALA A O 1
ATOM 2036 N N . TRP A 1 264 ? 20.236 13.013 -9.073 1.00 91.31 264 TRP A N 1
ATOM 2037 C CA . TRP A 1 264 ? 21.668 12.744 -9.288 1.00 91.31 264 TRP A CA 1
ATOM 2038 C C . TRP A 1 264 ? 21.966 12.349 -10.743 1.00 91.31 264 TRP A C 1
ATOM 2040 O O . TRP A 1 264 ? 22.217 11.176 -11.039 1.00 91.31 264 TRP A O 1
ATOM 2050 N N . PRO A 1 265 ? 21.877 13.321 -11.662 1.00 90.75 265 PRO A N 1
ATOM 2051 C CA . PRO A 1 265 ? 21.976 13.071 -13.088 1.00 90.75 265 PRO A CA 1
ATOM 2052 C C . PRO A 1 265 ? 23.383 12.610 -13.498 1.00 90.75 265 PRO A C 1
ATOM 2054 O O . PRO A 1 265 ? 24.363 12.944 -12.826 1.00 90.75 265 PRO A O 1
ATOM 2057 N N . PRO A 1 266 ? 23.498 11.839 -14.594 1.00 91.38 266 PRO A N 1
ATOM 2058 C CA . PRO A 1 266 ? 24.777 11.451 -15.171 1.00 91.38 266 PRO A CA 1
ATOM 2059 C C . PRO A 1 266 ? 25.467 12.651 -15.837 1.00 91.38 266 PRO A C 1
ATOM 2061 O O . PRO A 1 266 ? 24.877 13.712 -16.017 1.00 91.38 266 PRO A O 1
ATOM 2064 N N . GLU A 1 267 ? 26.725 12.468 -16.242 1.00 88.81 267 GLU A N 1
ATOM 2065 C CA . GLU A 1 267 ? 27.476 13.494 -16.983 1.00 88.81 267 GLU A CA 1
ATOM 2066 C C . GLU A 1 267 ? 27.014 13.639 -18.443 1.00 88.81 267 GLU A C 1
ATOM 2068 O O . GLU A 1 267 ? 27.233 14.681 -19.056 1.00 88.81 267 GLU A O 1
ATOM 2073 N N . ASN A 1 268 ? 26.409 12.592 -19.013 1.00 89.94 268 ASN A N 1
ATOM 2074 C CA . ASN A 1 268 ? 25.964 12.529 -20.402 1.00 89.94 268 ASN A CA 1
ATOM 2075 C C . ASN A 1 268 ? 24.778 11.554 -20.566 1.00 89.94 268 ASN A C 1
ATOM 2077 O O . ASN A 1 268 ? 24.328 10.928 -19.604 1.00 89.94 268 ASN A O 1
ATOM 2081 N N . LEU A 1 269 ? 24.290 11.394 -21.797 1.00 91.31 269 LEU A N 1
ATOM 2082 C CA . LEU A 1 269 ? 23.145 10.538 -22.120 1.00 91.31 269 LEU A CA 1
ATOM 2083 C C . LEU A 1 269 ? 23.494 9.065 -22.407 1.00 91.31 269 LEU A C 1
ATOM 2085 O O . LEU A 1 269 ? 22.603 8.319 -22.801 1.00 91.31 269 LEU A O 1
ATOM 2089 N N . ASP A 1 270 ? 24.728 8.597 -22.182 1.00 91.69 270 ASP A N 1
ATOM 2090 C CA . ASP A 1 270 ? 25.167 7.249 -22.601 1.00 91.69 270 ASP A CA 1
ATOM 2091 C C . ASP A 1 270 ? 24.336 6.103 -21.991 1.00 91.69 270 ASP A C 1
ATOM 2093 O O . ASP A 1 270 ? 24.240 5.031 -22.590 1.00 91.69 270 ASP A O 1
ATOM 2097 N N . ASN A 1 271 ? 23.732 6.328 -20.819 1.00 93.31 271 ASN A N 1
ATOM 2098 C CA . ASN A 1 271 ? 22.862 5.375 -20.117 1.00 93.31 271 ASN A CA 1
ATOM 2099 C C . ASN A 1 271 ? 21.361 5.718 -20.250 1.00 93.31 271 ASN A C 1
ATOM 2101 O O . ASN A 1 271 ? 20.555 5.225 -19.454 1.00 93.31 271 ASN A O 1
ATOM 2105 N N . THR A 1 272 ? 20.990 6.594 -21.189 1.00 95.38 272 THR A N 1
ATOM 2106 C CA . THR A 1 272 ? 19.604 7.026 -21.428 1.00 95.38 272 THR A CA 1
ATOM 2107 C C . THR A 1 272 ? 19.024 6.311 -22.642 1.00 95.38 272 THR A C 1
ATOM 2109 O O . THR A 1 272 ? 19.601 6.325 -23.726 1.00 95.38 272 THR A O 1
ATOM 2112 N N . PHE A 1 273 ? 17.868 5.687 -22.451 1.00 94.38 273 PHE A N 1
ATOM 2113 C CA . PHE A 1 273 ? 17.165 4.899 -23.452 1.00 94.38 273 PHE A CA 1
ATOM 2114 C C . PHE A 1 273 ? 15.893 5.630 -23.875 1.00 94.38 273 PHE A C 1
ATOM 2116 O O . PHE A 1 273 ? 15.018 5.885 -23.048 1.00 94.38 273 PHE A O 1
ATOM 2123 N N . SER A 1 274 ? 15.792 5.928 -25.170 1.00 92.25 274 SER A N 1
ATOM 2124 C CA . SER A 1 274 ? 14.626 6.558 -25.804 1.00 92.25 274 SER A CA 1
ATOM 2125 C C . SER A 1 274 ? 13.770 5.578 -26.617 1.00 92.25 274 SER A C 1
ATOM 2127 O O . SER A 1 274 ? 12.658 5.907 -27.012 1.00 92.25 274 SER A O 1
ATOM 2129 N N . GLY A 1 275 ? 14.264 4.357 -26.846 1.00 89.69 275 GLY A N 1
ATOM 2130 C CA . GLY A 1 275 ? 13.531 3.262 -27.480 1.00 89.69 275 GLY A CA 1
ATOM 2131 C C . GLY A 1 275 ? 14.252 1.919 -27.327 1.00 89.69 275 GLY A C 1
ATOM 2132 O O . GLY A 1 275 ? 15.316 1.839 -26.708 1.00 89.69 275 GLY A O 1
ATOM 2133 N N . GLY A 1 276 ? 13.679 0.862 -27.908 1.00 90.12 276 GLY A N 1
ATOM 2134 C CA . GLY A 1 276 ? 14.248 -0.488 -27.891 1.00 90.12 276 GLY A CA 1
ATOM 2135 C C . GLY A 1 276 ? 14.010 -1.242 -26.578 1.00 90.12 276 GLY A C 1
ATOM 2136 O O . GLY A 1 276 ? 12.987 -1.065 -25.919 1.00 90.12 276 GLY A O 1
ATOM 2137 N N . VAL A 1 277 ? 14.942 -2.125 -26.210 1.00 91.81 277 VAL A N 1
ATOM 2138 C CA . VAL A 1 277 ? 14.821 -3.000 -25.032 1.00 91.81 277 VAL A CA 1
ATOM 2139 C C . VAL A 1 277 ? 15.954 -2.728 -24.048 1.00 91.81 277 VAL A C 1
ATOM 2141 O O . VAL A 1 277 ? 17.125 -2.728 -24.426 1.00 91.81 277 VAL A O 1
ATOM 2144 N N . VAL A 1 278 ? 15.605 -2.555 -22.774 1.00 94.81 278 VAL A N 1
ATOM 2145 C CA . VAL A 1 278 ? 16.546 -2.453 -21.656 1.00 94.81 278 VAL A CA 1
ATOM 2146 C C . VAL A 1 278 ? 16.355 -3.644 -20.719 1.00 94.81 278 VAL A C 1
ATOM 2148 O O . VAL A 1 278 ? 15.277 -3.874 -20.171 1.00 94.81 278 VAL A O 1
ATOM 2151 N N . THR A 1 279 ? 17.405 -4.443 -20.552 1.00 96.12 279 THR A N 1
ATOM 2152 C CA . THR A 1 279 ? 17.336 -5.733 -19.854 1.00 96.12 279 THR A CA 1
ATOM 2153 C C . THR A 1 279 ? 18.177 -5.714 -18.588 1.00 96.12 279 THR A C 1
ATOM 2155 O O . THR A 1 279 ? 19.387 -5.491 -18.652 1.00 96.12 279 THR A O 1
ATOM 2158 N N . SER A 1 280 ? 17.564 -6.002 -17.442 1.00 96.62 280 SER A N 1
ATOM 2159 C CA . SER A 1 280 ? 18.278 -6.353 -16.214 1.00 96.62 280 SER A CA 1
ATOM 2160 C C . SER A 1 280 ? 18.615 -7.837 -16.269 1.00 96.62 280 SER A C 1
ATOM 2162 O O . SER A 1 280 ? 17.739 -8.684 -16.094 1.00 96.62 280 SER A O 1
ATOM 2164 N N . LYS A 1 281 ? 19.878 -8.153 -16.547 1.00 96.19 281 LYS A N 1
ATOM 2165 C CA . LYS A 1 281 ? 20.394 -9.521 -16.548 1.00 96.19 281 LYS A CA 1
ATOM 2166 C C . LYS A 1 281 ? 20.860 -9.891 -15.159 1.00 96.19 281 LYS A C 1
ATOM 2168 O O . LYS A 1 281 ? 21.733 -9.225 -14.604 1.00 96.19 281 LYS A O 1
ATOM 2173 N N . LEU A 1 282 ? 20.307 -10.969 -14.628 1.00 96.25 282 LEU A N 1
ATOM 2174 C CA . LEU A 1 282 ? 20.679 -11.522 -13.340 1.00 96.25 282 LEU A CA 1
ATOM 2175 C C . LEU A 1 282 ? 21.572 -12.750 -13.525 1.00 96.25 282 LEU A C 1
ATOM 2177 O O . LEU A 1 282 ? 21.220 -13.700 -14.225 1.00 96.25 282 LEU A O 1
ATOM 2181 N N . GLY A 1 283 ? 22.715 -12.731 -12.851 1.00 94.00 283 GLY A N 1
ATOM 2182 C CA . GLY A 1 283 ? 23.613 -13.872 -12.722 1.00 94.00 283 GLY A CA 1
ATOM 2183 C C . GLY A 1 283 ? 24.239 -13.915 -11.334 1.00 94.00 283 GLY A C 1
ATOM 2184 O O . GLY A 1 283 ? 23.716 -13.313 -10.394 1.00 94.00 283 GLY A O 1
ATOM 2185 N N . TYR A 1 284 ? 25.367 -14.612 -11.222 1.00 92.12 284 TYR A N 1
ATOM 2186 C CA . TYR A 1 284 ? 26.183 -14.635 -10.012 1.00 92.12 284 TYR A CA 1
ATOM 2187 C C . TYR A 1 284 ? 27.511 -13.910 -10.236 1.00 92.12 284 TYR A C 1
ATOM 2189 O O . TYR A 1 284 ? 28.094 -14.026 -11.316 1.00 92.12 284 TYR A O 1
ATOM 2197 N N . ASP A 1 285 ? 27.994 -13.211 -9.213 1.00 90.81 285 ASP A N 1
ATOM 2198 C CA . ASP A 1 285 ? 29.355 -12.682 -9.171 1.00 90.81 285 ASP A CA 1
ATOM 2199 C C . ASP A 1 285 ? 30.394 -13.789 -8.884 1.00 90.81 285 ASP A C 1
ATOM 2201 O O . ASP A 1 285 ? 30.062 -14.956 -8.646 1.00 90.81 285 ASP A O 1
ATOM 2205 N N . ASP A 1 286 ? 31.677 -13.415 -8.866 1.00 91.44 286 ASP A N 1
ATOM 2206 C CA . ASP A 1 286 ? 32.796 -14.333 -8.593 1.00 91.44 286 ASP A CA 1
ATOM 2207 C C . ASP A 1 286 ? 32.756 -14.960 -7.181 1.00 91.44 286 ASP A C 1
ATOM 2209 O O . ASP A 1 286 ? 33.461 -15.937 -6.908 1.00 91.44 286 ASP A O 1
ATOM 2213 N N . TYR A 1 287 ? 31.939 -14.417 -6.275 1.00 88.69 287 TYR A N 1
ATOM 2214 C CA . TYR A 1 287 ? 31.748 -14.895 -4.906 1.00 88.69 287 TYR A CA 1
ATOM 2215 C C . TYR A 1 287 ? 30.453 -15.706 -4.733 1.00 88.69 287 TYR A C 1
ATOM 2217 O O . TYR A 1 287 ? 30.208 -16.233 -3.645 1.00 88.69 287 TYR A O 1
ATOM 2225 N N . GLY A 1 288 ? 29.650 -15.856 -5.791 1.00 86.38 288 GLY A N 1
ATOM 2226 C CA . GLY A 1 288 ? 28.381 -16.578 -5.774 1.00 86.38 288 GLY A CA 1
ATOM 2227 C C . GLY A 1 288 ? 27.187 -15.760 -5.271 1.00 86.38 288 GLY A C 1
ATOM 2228 O O . GLY A 1 288 ? 26.154 -16.353 -4.947 1.00 86.38 288 GLY A O 1
ATOM 2229 N N . TYR A 1 289 ? 27.290 -14.431 -5.197 1.00 88.88 289 TYR A N 1
ATOM 2230 C CA . TYR A 1 289 ? 26.161 -13.549 -4.893 1.00 88.88 289 TYR A CA 1
ATOM 2231 C C . TYR A 1 289 ? 25.396 -13.158 -6.153 1.00 88.88 289 TYR A C 1
ATOM 2233 O O . TYR A 1 289 ? 25.977 -13.038 -7.226 1.00 88.88 289 TYR A O 1
ATOM 2241 N N . LEU A 1 290 ? 24.084 -12.963 -6.023 1.00 92.94 290 LEU A N 1
ATOM 2242 C CA . LEU A 1 290 ? 23.244 -12.470 -7.108 1.00 92.94 290 LEU A CA 1
ATOM 2243 C C . LEU A 1 290 ? 23.694 -11.070 -7.529 1.00 92.94 290 LEU A C 1
ATOM 2245 O O . LEU A 1 290 ? 23.771 -10.163 -6.704 1.00 92.94 290 LEU A O 1
ATOM 2249 N N . GLU A 1 291 ? 23.941 -10.885 -8.821 1.00 93.94 291 GLU A N 1
ATOM 2250 C CA . GLU A 1 291 ? 24.453 -9.631 -9.369 1.00 93.94 291 GLU A CA 1
ATOM 2251 C C . GLU A 1 291 ? 23.633 -9.221 -10.605 1.00 93.94 291 GLU A C 1
ATOM 2253 O O . GLU A 1 291 ? 23.907 -9.679 -11.719 1.00 93.94 291 GLU A O 1
ATOM 2258 N N . PRO A 1 292 ? 22.583 -8.397 -10.431 1.00 95.50 292 PRO A N 1
ATOM 2259 C CA . PRO A 1 292 ? 21.841 -7.834 -11.550 1.00 95.50 292 PRO A CA 1
ATOM 2260 C C . PRO A 1 292 ? 22.639 -6.712 -12.233 1.00 95.50 292 PRO A C 1
ATOM 2262 O O . PRO A 1 292 ? 23.258 -5.880 -11.570 1.00 95.50 292 PRO A O 1
ATOM 2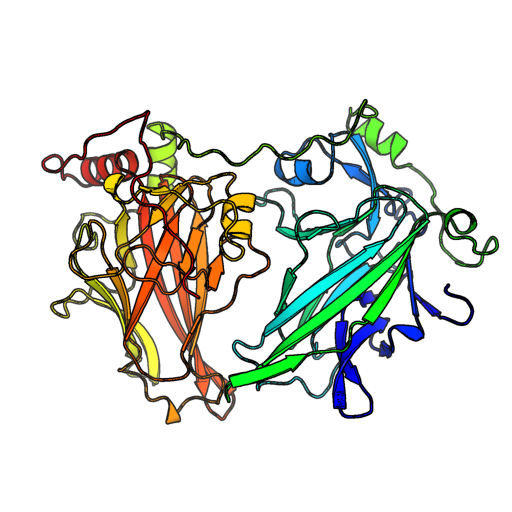265 N N . LYS A 1 293 ? 22.606 -6.663 -13.570 1.00 95.81 293 LYS A N 1
ATOM 2266 C CA . LYS A 1 293 ? 23.243 -5.615 -14.393 1.00 95.81 293 LYS A CA 1
ATOM 2267 C C . LYS A 1 293 ? 22.344 -5.202 -15.547 1.00 95.81 293 LYS A C 1
ATOM 2269 O O . LYS A 1 293 ? 21.692 -6.050 -16.152 1.00 95.81 293 LYS A O 1
ATOM 2274 N N . TRP A 1 294 ? 22.348 -3.920 -15.898 1.00 97.44 294 TRP A N 1
ATOM 2275 C CA . TRP A 1 294 ? 21.625 -3.442 -17.075 1.00 97.44 294 TRP A CA 1
ATOM 2276 C C . TRP A 1 294 ? 22.397 -3.686 -18.367 1.00 97.44 294 TRP A C 1
ATOM 2278 O O . TRP A 1 294 ? 23.617 -3.508 -18.422 1.00 97.44 294 TRP A O 1
ATOM 2288 N N . SER A 1 295 ? 21.664 -4.052 -19.414 1.00 96.12 295 SER A N 1
ATOM 2289 C CA . SER A 1 295 ? 22.172 -4.238 -20.770 1.00 96.12 295 SER A CA 1
ATOM 2290 C C . SER A 1 295 ? 21.169 -3.798 -21.835 1.00 96.12 295 SER A C 1
ATOM 2292 O O . SER A 1 295 ? 19.965 -3.789 -21.576 1.00 96.12 295 SER A O 1
ATOM 2294 N N . ASP A 1 296 ? 21.671 -3.433 -23.014 1.00 93.50 296 ASP A N 1
ATOM 2295 C CA . ASP A 1 296 ? 20.852 -3.198 -24.209 1.00 93.50 296 ASP A CA 1
ATOM 2296 C C . ASP A 1 296 ? 20.584 -4.504 -24.981 1.00 93.50 296 ASP A C 1
ATOM 2298 O O . ASP A 1 296 ? 20.995 -5.596 -24.579 1.00 93.50 296 ASP A O 1
ATOM 2302 N N . ASP A 1 297 ? 19.902 -4.383 -26.118 1.00 87.31 297 ASP A N 1
ATOM 2303 C CA . ASP A 1 297 ? 19.589 -5.467 -27.055 1.00 87.31 297 ASP A CA 1
ATOM 2304 C C . ASP A 1 297 ? 20.823 -6.102 -27.727 1.00 87.31 297 ASP A C 1
ATOM 2306 O O . ASP A 1 297 ? 20.723 -7.167 -28.340 1.00 87.31 297 ASP A O 1
ATOM 2310 N N . LYS A 1 298 ? 21.994 -5.467 -27.611 1.00 90.00 298 LYS A N 1
ATOM 2311 C CA . LYS A 1 298 ? 23.286 -5.921 -28.152 1.00 90.00 298 LYS A CA 1
ATOM 2312 C C . LYS A 1 298 ? 24.218 -6.446 -27.064 1.00 90.00 298 LYS A C 1
ATOM 2314 O O . LYS A 1 298 ? 25.410 -6.627 -27.324 1.00 90.00 298 LYS A O 1
ATOM 2319 N N . ASP A 1 299 ? 23.695 -6.688 -25.864 1.00 89.19 299 ASP A N 1
ATOM 2320 C CA . ASP A 1 299 ? 24.430 -7.156 -24.689 1.00 89.19 299 ASP A CA 1
ATOM 2321 C C . ASP A 1 299 ? 25.522 -6.192 -24.188 1.00 89.19 299 ASP A C 1
ATOM 2323 O O . ASP A 1 299 ? 26.390 -6.588 -23.400 1.00 89.19 299 ASP A O 1
ATOM 2327 N N . LYS A 1 300 ? 25.500 -4.913 -24.586 1.00 94.12 300 LYS A N 1
ATOM 2328 C CA . LYS A 1 300 ? 26.373 -3.896 -23.986 1.00 94.12 300 LYS A CA 1
ATOM 2329 C C . LYS A 1 300 ? 25.915 -3.662 -22.550 1.00 94.12 300 LYS A C 1
ATOM 2331 O O . LYS A 1 300 ? 24.736 -3.449 -22.310 1.00 94.12 300 LYS A O 1
ATOM 2336 N N . SER A 1 301 ? 26.841 -3.689 -21.593 1.00 94.19 301 SER A N 1
ATOM 2337 C CA . SER A 1 301 ? 26.546 -3.456 -20.172 1.00 94.19 301 SER A CA 1
ATOM 2338 C C . SER A 1 301 ? 26.584 -1.966 -19.814 1.00 94.19 301 SER A C 1
ATOM 2340 O O . SER A 1 301 ? 27.462 -1.242 -20.287 1.00 94.19 301 SER A O 1
ATOM 2342 N N . PHE A 1 302 ? 25.668 -1.535 -18.942 1.00 94.19 302 PHE A N 1
ATOM 2343 C CA . PHE A 1 302 ? 25.519 -0.148 -18.467 1.00 94.19 302 PHE A CA 1
ATOM 2344 C C . PHE A 1 302 ? 25.650 -0.017 -16.938 1.00 94.19 302 PHE A C 1
ATOM 2346 O O . PHE A 1 302 ? 25.375 1.034 -16.362 1.00 94.19 302 PHE A O 1
ATOM 2353 N N . GLY A 1 303 ? 26.102 -1.076 -16.258 1.00 90.25 303 GLY A N 1
ATOM 2354 C CA . GLY A 1 303 ? 26.277 -1.081 -14.804 1.00 90.25 303 GLY A CA 1
ATOM 2355 C C . GLY A 1 303 ? 24.952 -1.174 -14.043 1.00 90.25 303 GLY A C 1
ATOM 2356 O O . GLY A 1 303 ? 24.047 -1.906 -14.447 1.00 90.25 303 GLY A O 1
ATOM 2357 N N . SER A 1 304 ? 24.861 -0.471 -12.910 1.00 91.81 304 SER A N 1
ATOM 2358 C CA . SER A 1 304 ? 23.739 -0.588 -11.971 1.00 91.81 304 SER A CA 1
ATOM 2359 C C . SER A 1 304 ? 22.590 0.383 -12.234 1.00 91.81 304 SER A C 1
ATOM 2361 O O . SER A 1 304 ? 21.518 0.172 -11.680 1.00 91.81 304 SER A O 1
ATOM 2363 N N . THR A 1 305 ? 22.778 1.422 -13.058 1.00 95.69 305 THR A N 1
ATOM 2364 C CA . THR A 1 305 ? 21.781 2.491 -13.239 1.00 95.69 305 THR A CA 1
ATOM 2365 C C . THR A 1 305 ? 21.579 2.849 -14.706 1.00 95.69 305 THR A C 1
ATOM 2367 O O . THR A 1 305 ? 22.538 3.181 -15.405 1.00 95.69 305 THR A O 1
ATOM 2370 N N . VAL A 1 306 ? 20.319 2.856 -15.138 1.00 97.12 306 VAL A N 1
ATOM 2371 C CA . VAL A 1 306 ? 19.886 3.320 -16.466 1.00 97.12 306 VAL A CA 1
ATOM 2372 C C . VAL A 1 306 ? 18.692 4.264 -16.361 1.00 97.12 306 VAL A C 1
ATOM 2374 O O . VAL A 1 306 ? 17.967 4.255 -15.361 1.00 97.12 306 VAL A O 1
ATOM 2377 N N . TRP A 1 307 ? 18.504 5.069 -17.405 1.00 97.00 307 TRP A N 1
ATOM 2378 C CA . TRP A 1 307 ? 17.430 6.049 -17.538 1.00 97.00 307 TRP A CA 1
ATOM 2379 C C . TRP A 1 307 ? 16.545 5.684 -18.726 1.00 97.00 307 TRP A C 1
ATOM 2381 O O . TRP A 1 307 ? 17.052 5.374 -19.798 1.00 97.00 307 TRP A O 1
ATOM 2391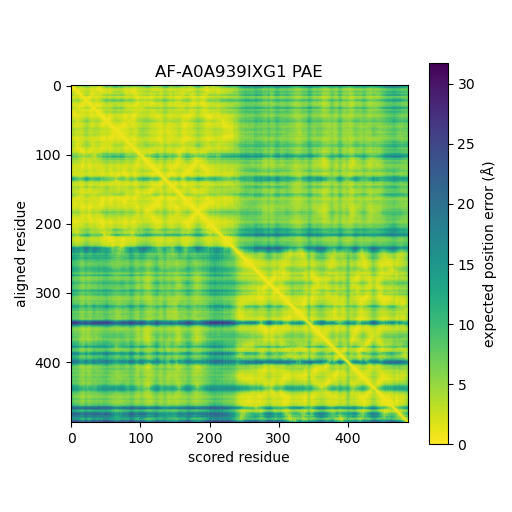 N N . VAL A 1 308 ? 15.232 5.723 -18.540 1.00 97.00 308 VAL A N 1
ATOM 2392 C CA . VAL A 1 308 ? 14.232 5.382 -19.555 1.00 97.00 308 VAL A CA 1
ATOM 2393 C C . VAL A 1 308 ? 13.335 6.585 -19.786 1.00 97.00 308 VAL A C 1
ATOM 2395 O O . VAL A 1 308 ? 12.706 7.092 -18.857 1.00 97.00 308 VAL A O 1
ATOM 2398 N N . GLU A 1 309 ? 13.268 7.044 -21.025 1.00 96.81 309 GLU A N 1
ATOM 2399 C CA . GLU A 1 309 ? 12.349 8.101 -21.425 1.00 96.81 309 GLU A CA 1
ATOM 2400 C C . GLU A 1 309 ? 10.955 7.529 -21.696 1.00 96.81 309 GLU A C 1
ATOM 2402 O O . GLU A 1 309 ? 10.803 6.488 -22.335 1.00 96.81 309 GLU A O 1
ATOM 2407 N N . VAL A 1 310 ? 9.931 8.219 -21.195 1.00 96.44 310 VAL A N 1
ATOM 2408 C CA . VAL A 1 310 ? 8.521 7.843 -21.340 1.00 96.44 310 VAL A CA 1
ATOM 2409 C C . VAL A 1 310 ? 7.751 9.058 -21.887 1.00 96.44 310 VAL A C 1
ATOM 2411 O O . VAL A 1 310 ? 7.215 9.854 -21.108 1.00 96.44 310 VAL A O 1
ATOM 2414 N N . PRO A 1 311 ? 7.765 9.268 -23.217 1.00 95.06 311 PRO A N 1
ATOM 2415 C CA . PRO A 1 311 ? 7.217 10.463 -23.865 1.00 95.06 311 PRO A CA 1
ATOM 2416 C C . PRO A 1 311 ? 5.683 10.539 -23.849 1.00 95.06 311 PRO A C 1
ATOM 2418 O O . PRO A 1 311 ? 4.991 9.548 -23.623 1.00 95.06 311 PRO A O 1
ATOM 2421 N N . ASP A 1 312 ? 5.127 11.726 -24.114 1.00 94.00 312 ASP A N 1
ATOM 2422 C CA . ASP A 1 312 ? 3.680 12.001 -24.030 1.00 94.00 312 ASP A CA 1
ATOM 2423 C C . ASP A 1 312 ? 2.815 11.204 -25.013 1.00 94.00 312 ASP A C 1
ATOM 2425 O O . ASP A 1 312 ? 1.641 10.980 -24.736 1.00 94.00 312 ASP A O 1
ATOM 2429 N N . ASN A 1 313 ? 3.363 10.719 -26.128 1.00 91.69 313 ASN A N 1
ATOM 2430 C CA . ASN A 1 313 ? 2.639 9.809 -27.029 1.00 91.69 313 ASN A CA 1
ATOM 2431 C C . ASN A 1 313 ? 2.333 8.444 -26.386 1.00 91.69 313 ASN A C 1
ATOM 2433 O O . ASN A 1 313 ? 1.475 7.722 -26.889 1.00 91.69 313 ASN A O 1
ATOM 2437 N N . THR A 1 314 ? 2.964 8.112 -25.255 1.00 92.31 314 THR A N 1
ATOM 2438 C CA . THR A 1 314 ? 2.622 6.929 -24.450 1.00 92.31 314 THR A CA 1
ATOM 2439 C C . THR A 1 314 ? 1.481 7.167 -23.457 1.00 92.31 314 THR A C 1
ATOM 2441 O O . THR A 1 314 ? 0.996 6.214 -22.838 1.00 92.31 314 THR A O 1
ATOM 2444 N N . LEU A 1 315 ? 1.031 8.416 -23.284 1.00 93.81 315 LEU A N 1
ATOM 2445 C CA . LEU A 1 315 ? -0.058 8.750 -22.372 1.00 93.81 315 LEU A CA 1
ATOM 2446 C C . LEU A 1 315 ? -1.339 8.035 -22.812 1.00 93.81 315 LEU A C 1
ATOM 2448 O O . LEU A 1 315 ? -1.871 8.259 -23.900 1.00 93.81 315 LEU A O 1
ATOM 2452 N N . SER A 1 316 ? -1.850 7.176 -21.943 1.00 92.88 316 SER A N 1
ATOM 2453 C CA . SER A 1 316 ? -2.979 6.297 -22.224 1.00 92.88 316 SER A CA 1
ATOM 2454 C C . SER A 1 316 ? -4.116 6.535 -21.239 1.00 92.88 316 SER A C 1
ATOM 2456 O O . SER A 1 316 ? -3.889 6.926 -20.092 1.00 92.88 316 SER A O 1
ATOM 2458 N N . CYS A 1 317 ? -5.354 6.342 -21.691 1.00 93.69 317 CYS A N 1
ATOM 2459 C CA . CYS A 1 317 ? -6.527 6.469 -20.832 1.00 93.69 317 CYS A CA 1
ATOM 2460 C C . CYS A 1 317 ? -6.699 5.183 -20.017 1.00 93.69 317 CYS A C 1
ATOM 2462 O O . CYS A 1 317 ? -6.375 4.097 -20.499 1.00 93.69 317 CYS A O 1
ATOM 2464 N N . LEU A 1 318 ? -7.238 5.285 -18.808 1.00 92.19 318 LEU A N 1
ATOM 2465 C CA . LEU A 1 318 ? -7.519 4.150 -17.934 1.00 92.19 318 LEU A CA 1
ATOM 2466 C C . LEU A 1 318 ? -9.027 3.945 -17.835 1.00 92.19 318 LEU A C 1
ATOM 2468 O O . LEU A 1 318 ? -9.779 4.912 -17.691 1.00 92.19 318 LEU A O 1
ATOM 2472 N N . ASP A 1 319 ? -9.463 2.690 -17.886 1.00 86.25 319 ASP A N 1
ATOM 2473 C CA . ASP A 1 319 ? -10.846 2.353 -17.566 1.00 86.25 319 ASP A CA 1
ATOM 2474 C C . ASP A 1 319 ? -11.096 2.560 -16.059 1.00 86.25 319 ASP A C 1
ATOM 2476 O O . ASP A 1 319 ? -10.489 1.905 -15.211 1.00 86.25 319 ASP A O 1
ATOM 2480 N N . GLY A 1 320 ? -11.973 3.513 -15.730 1.00 80.50 320 GLY A N 1
ATOM 2481 C CA . GLY A 1 320 ? -12.330 3.860 -14.353 1.00 80.50 320 GLY A CA 1
ATOM 2482 C C . GLY A 1 320 ? -13.079 2.755 -13.607 1.00 80.50 320 GLY A C 1
ATOM 2483 O O . GLY A 1 320 ? -13.042 2.729 -12.376 1.00 80.50 320 GLY A O 1
ATOM 2484 N N . ASP A 1 321 ? -13.710 1.834 -14.337 1.00 81.88 321 ASP A N 1
ATOM 2485 C CA . ASP A 1 321 ? -14.447 0.700 -13.773 1.00 81.88 321 ASP A CA 1
ATOM 2486 C C . ASP A 1 321 ? -13.565 -0.555 -13.620 1.00 81.88 321 ASP A C 1
ATOM 2488 O O . ASP A 1 321 ? -14.006 -1.581 -13.082 1.00 81.88 321 ASP A O 1
ATOM 2492 N N . ASP A 1 322 ? -12.301 -0.487 -14.052 1.00 84.38 322 ASP A N 1
ATOM 2493 C CA . ASP A 1 322 ? -11.365 -1.598 -13.955 1.00 84.38 322 ASP A CA 1
ATOM 2494 C C . ASP A 1 322 ? -10.989 -1.888 -12.490 1.00 84.38 322 ASP A C 1
ATOM 2496 O O . ASP A 1 322 ? -10.410 -1.079 -11.756 1.00 84.38 322 ASP A O 1
ATOM 2500 N N . LYS A 1 323 ? -11.299 -3.114 -12.059 1.00 80.75 323 LYS A N 1
ATOM 2501 C CA . LYS A 1 323 ? -11.135 -3.564 -10.670 1.00 80.75 323 LYS A CA 1
ATOM 2502 C C . LYS A 1 323 ? -9.681 -3.627 -10.209 1.00 80.75 323 LYS A C 1
ATOM 2504 O O . LYS A 1 323 ? -9.450 -3.544 -9.001 1.00 80.75 323 LYS A O 1
ATOM 2509 N N . ASN A 1 324 ? -8.743 -3.813 -11.129 1.00 82.12 324 ASN A N 1
ATOM 2510 C CA . ASN A 1 324 ? -7.318 -3.945 -10.852 1.00 82.12 324 ASN A CA 1
ATOM 2511 C C . ASN A 1 324 ? -6.610 -2.583 -10.945 1.00 82.12 324 ASN A C 1
ATOM 2513 O O . ASN A 1 324 ? -5.624 -2.366 -10.244 1.00 82.12 324 ASN A O 1
ATOM 2517 N N . LEU A 1 325 ? -7.132 -1.631 -11.732 1.00 85.31 325 LEU A N 1
ATOM 2518 C CA . LEU A 1 325 ? -6.605 -0.257 -11.797 1.00 85.31 325 LEU A CA 1
ATOM 2519 C C . LEU A 1 325 ? -7.200 0.688 -10.750 1.00 85.31 325 LEU A C 1
ATOM 2521 O O . LEU A 1 325 ? -6.604 1.732 -10.480 1.00 85.31 325 LEU A O 1
ATOM 2525 N N . LYS A 1 326 ? -8.322 0.331 -10.113 1.00 83.75 326 LYS A N 1
ATOM 2526 C CA . LYS A 1 326 ? -9.018 1.187 -9.135 1.00 83.75 326 LYS A CA 1
ATOM 2527 C C . LYS A 1 326 ? -8.104 1.796 -8.064 1.00 83.75 326 LYS A C 1
ATOM 2529 O O . LYS A 1 326 ? -8.285 2.953 -7.703 1.00 83.75 326 LYS A O 1
ATOM 2534 N N . ASP A 1 327 ? -7.126 1.042 -7.551 1.00 81.12 327 ASP A N 1
ATOM 2535 C CA . ASP A 1 327 ? -6.251 1.520 -6.474 1.00 81.12 327 ASP A CA 1
ATOM 2536 C C . ASP A 1 327 ? -5.245 2.543 -7.007 1.00 81.12 327 ASP A C 1
ATOM 2538 O O . ASP A 1 327 ? -4.995 3.555 -6.355 1.00 81.12 327 ASP A O 1
ATOM 2542 N N . PHE A 1 328 ? -4.729 2.328 -8.222 1.00 86.56 328 PHE A N 1
ATOM 2543 C CA . PHE A 1 328 ? -3.894 3.306 -8.914 1.00 86.56 328 PHE A CA 1
ATOM 2544 C C . PHE A 1 328 ? -4.683 4.584 -9.218 1.00 86.56 328 PHE A C 1
ATOM 2546 O O . PHE A 1 328 ? -4.215 5.676 -8.901 1.00 86.56 328 PHE A O 1
ATOM 2553 N N . ILE A 1 329 ? -5.893 4.462 -9.772 1.00 88.94 329 ILE A N 1
ATOM 2554 C CA . ILE A 1 329 ? -6.767 5.596 -10.123 1.00 88.94 329 ILE A CA 1
ATOM 2555 C C . ILE A 1 329 ? -7.149 6.392 -8.875 1.00 88.94 329 ILE A C 1
ATOM 2557 O O . ILE A 1 329 ? -7.012 7.612 -8.852 1.00 88.94 329 ILE A O 1
ATOM 2561 N N . ARG A 1 330 ? -7.567 5.712 -7.802 1.00 84.25 330 ARG A N 1
ATOM 2562 C CA . ARG A 1 330 ? -7.920 6.353 -6.529 1.00 84.25 330 ARG A CA 1
ATOM 2563 C C . ARG A 1 330 ? -6.728 7.083 -5.918 1.00 84.25 330 ARG A C 1
ATOM 2565 O O . ARG A 1 330 ? -6.874 8.225 -5.500 1.00 84.25 330 ARG A O 1
ATOM 2572 N N . ASN A 1 331 ? -5.565 6.435 -5.852 1.00 80.44 331 ASN A N 1
ATOM 2573 C CA . ASN A 1 331 ? -4.387 7.016 -5.206 1.00 80.44 331 ASN A CA 1
ATOM 2574 C C . ASN A 1 331 ? -3.763 8.147 -6.037 1.00 80.44 331 ASN A C 1
ATOM 2576 O O . ASN A 1 331 ? -3.144 9.045 -5.475 1.00 80.44 331 ASN A O 1
ATOM 2580 N N . SER A 1 332 ? -3.898 8.101 -7.364 1.00 85.56 332 SER A N 1
ATOM 2581 C CA . SER A 1 332 ? -3.393 9.152 -8.252 1.00 85.56 332 SER A CA 1
ATOM 2582 C C . SER A 1 332 ? -4.379 10.294 -8.469 1.00 85.56 332 SER A C 1
ATOM 2584 O O . SER A 1 332 ? -3.958 11.394 -8.818 1.00 85.56 332 SER A O 1
ATOM 2586 N N . GLY A 1 333 ? -5.681 10.038 -8.317 1.00 88.00 333 GLY A N 1
ATOM 2587 C CA . GLY A 1 333 ? -6.734 10.940 -8.777 1.00 88.00 333 GLY A CA 1
ATOM 2588 C C . GLY A 1 333 ? -6.780 11.078 -10.303 1.00 88.00 333 GLY A C 1
ATOM 2589 O O . GLY A 1 333 ? -7.334 12.060 -10.799 1.00 88.00 333 GLY A O 1
ATOM 2590 N N . LYS A 1 334 ? -6.183 10.139 -11.053 1.00 90.75 334 LYS A N 1
ATOM 2591 C CA . LYS A 1 334 ? -6.050 10.204 -12.514 1.00 90.75 334 LYS A CA 1
ATOM 2592 C C . LYS A 1 334 ? -6.693 9.012 -13.211 1.00 90.75 334 LYS A C 1
ATOM 2594 O O . LYS A 1 334 ? -6.524 7.872 -12.791 1.00 90.75 334 LYS A O 1
ATOM 2599 N N . THR A 1 335 ? -7.367 9.278 -14.326 1.00 93.56 335 THR A N 1
ATOM 2600 C CA . THR A 1 335 ? -7.839 8.268 -15.298 1.00 93.56 335 THR A CA 1
ATOM 2601 C C . THR A 1 335 ? -7.002 8.270 -16.577 1.00 93.56 335 THR A C 1
ATOM 2603 O O . THR A 1 335 ? -7.436 7.799 -17.624 1.00 93.56 335 THR A O 1
ATOM 2606 N N . SER A 1 336 ? -5.778 8.786 -16.502 1.00 93.94 336 SER A N 1
ATOM 2607 C CA . SER A 1 336 ? -4.766 8.685 -17.547 1.00 93.94 336 SER A CA 1
ATOM 2608 C C . SER A 1 336 ? -3.394 8.439 -16.921 1.00 93.94 336 SER A C 1
ATOM 2610 O O . SER A 1 336 ? -3.151 8.813 -15.770 1.00 93.94 336 SER A O 1
ATOM 2612 N N . ALA A 1 337 ? -2.508 7.776 -17.659 1.00 94.69 337 ALA A N 1
ATOM 2613 C CA . ALA A 1 337 ? -1.152 7.488 -17.213 1.00 94.69 337 ALA A CA 1
ATOM 2614 C C . ALA A 1 337 ? -0.200 7.255 -18.391 1.00 94.69 337 ALA A C 1
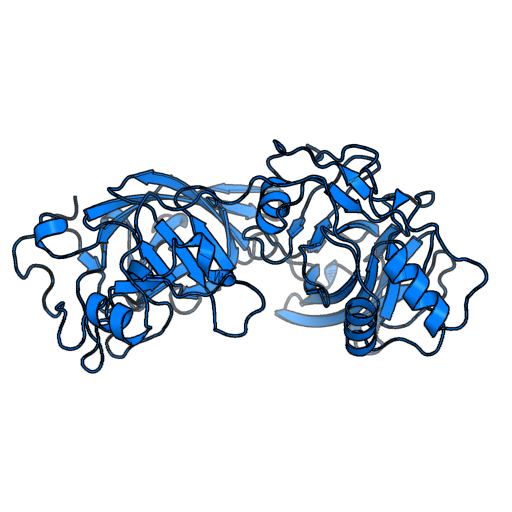ATOM 2616 O O . ALA A 1 337 ? -0.597 6.709 -19.422 1.00 94.69 337 ALA A O 1
ATOM 2617 N N . TRP A 1 338 ? 1.062 7.642 -18.228 1.00 94.19 338 TRP A N 1
ATOM 2618 C CA . TRP A 1 338 ? 2.137 7.256 -19.143 1.00 94.19 338 TRP A CA 1
ATOM 2619 C C . TRP A 1 338 ? 2.508 5.806 -18.895 1.00 94.19 338 TRP A C 1
ATOM 2621 O O . TRP A 1 338 ? 2.514 5.369 -17.743 1.00 94.19 338 TRP A O 1
ATOM 2631 N N . ILE A 1 339 ? 2.844 5.065 -19.945 1.00 92.00 339 ILE A N 1
ATOM 2632 C CA . ILE A 1 339 ? 3.192 3.651 -19.830 1.00 92.00 339 ILE A CA 1
ATOM 2633 C C . ILE A 1 339 ? 4.410 3.319 -20.688 1.00 92.00 339 ILE A C 1
ATOM 2635 O O . ILE A 1 339 ? 4.524 3.765 -21.825 1.00 92.00 339 ILE A O 1
ATOM 2639 N N . THR A 1 340 ? 5.331 2.518 -20.160 1.00 92.19 340 THR A N 1
ATOM 2640 C CA . THR A 1 340 ? 6.478 2.039 -20.946 1.00 92.19 340 THR A CA 1
ATOM 2641 C C . THR A 1 340 ? 6.043 1.058 -22.040 1.00 92.19 340 THR A C 1
ATOM 2643 O O . THR A 1 340 ? 4.924 0.515 -22.013 1.00 92.19 340 THR A O 1
ATOM 2646 N N . GLY A 1 341 ? 6.957 0.772 -22.969 1.00 84.19 341 GLY A N 1
ATOM 2647 C CA . GLY A 1 341 ? 6.761 -0.255 -23.987 1.00 84.19 341 GLY A CA 1
ATOM 2648 C C . GLY A 1 341 ? 6.508 -1.639 -23.381 1.00 84.19 341 GLY A C 1
ATOM 2649 O O . GLY A 1 341 ? 7.025 -1.972 -22.309 1.00 84.19 341 GLY A O 1
ATOM 2650 N N . GLY A 1 342 ? 5.650 -2.414 -24.038 1.00 71.81 342 GLY A N 1
ATOM 2651 C CA . GLY A 1 342 ? 5.452 -3.847 -23.841 1.00 71.81 342 GLY A CA 1
ATOM 2652 C C . GLY A 1 342 ? 6.064 -4.712 -24.952 1.00 71.81 342 GLY A C 1
ATOM 2653 O O . GLY A 1 342 ? 6.179 -5.921 -24.750 1.00 71.81 342 GLY A O 1
ATOM 2654 N N . GLU A 1 343 ? 6.451 -4.135 -26.098 1.00 67.00 343 GLU A N 1
ATOM 2655 C CA . GLU A 1 343 ? 7.190 -4.798 -27.185 1.00 67.00 343 GLU A CA 1
ATOM 2656 C C . GLU A 1 343 ? 8.343 -3.926 -27.730 1.00 67.00 343 GLU A C 1
ATOM 2658 O O . GLU A 1 343 ? 8.445 -2.734 -27.447 1.00 67.00 343 GLU A O 1
ATOM 2663 N N . SER A 1 344 ? 9.246 -4.524 -28.519 1.00 60.56 344 SER A N 1
ATOM 2664 C CA . SER A 1 344 ? 10.471 -3.867 -29.014 1.00 60.56 344 SER A CA 1
ATOM 2665 C C . SER A 1 344 ? 10.245 -2.652 -29.925 1.00 60.56 344 SER A C 1
ATOM 2667 O O . SER A 1 344 ? 11.184 -1.884 -30.122 1.00 60.56 344 SER A O 1
ATOM 2669 N N . ASP A 1 345 ? 9.032 -2.489 -30.462 1.00 58.41 345 ASP A N 1
ATOM 2670 C CA . ASP A 1 345 ? 8.677 -1.476 -31.466 1.00 58.41 345 ASP A CA 1
ATOM 2671 C C . ASP A 1 345 ? 7.786 -0.351 -30.889 1.00 58.41 345 ASP A C 1
ATOM 2673 O O . ASP A 1 345 ? 7.176 0.404 -31.647 1.00 58.41 345 ASP A O 1
ATOM 2677 N N . ASP A 1 346 ? 7.683 -0.248 -29.560 1.00 72.12 346 ASP A N 1
ATOM 2678 C CA . ASP A 1 346 ? 6.870 0.768 -28.884 1.00 72.12 346 ASP A CA 1
ATOM 2679 C C . ASP A 1 346 ? 7.569 2.139 -28.784 1.00 72.12 346 ASP A C 1
ATOM 2681 O O . ASP A 1 346 ? 8.795 2.255 -28.790 1.00 72.12 346 ASP A O 1
ATOM 2685 N N . ASP A 1 347 ? 6.757 3.186 -28.609 1.00 82.19 347 ASP A N 1
ATOM 2686 C CA . ASP A 1 347 ? 7.168 4.594 -28.459 1.00 82.19 347 ASP A CA 1
ATOM 2687 C C . ASP A 1 347 ? 7.970 4.899 -27.170 1.00 82.19 347 ASP A C 1
A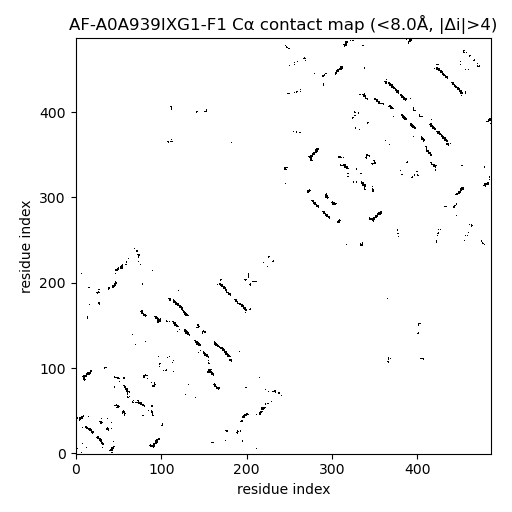TOM 2689 O O . ASP A 1 347 ? 8.388 6.035 -26.945 1.00 82.19 347 ASP A O 1
ATOM 2693 N N . ALA A 1 348 ? 8.184 3.895 -26.318 1.00 88.25 348 ALA A N 1
ATOM 2694 C CA . ALA A 1 348 ? 9.061 3.944 -25.152 1.00 88.25 348 ALA A CA 1
ATOM 2695 C C . ALA A 1 348 ? 9.801 2.608 -24.987 1.00 88.25 348 ALA A C 1
ATOM 2697 O O . ALA A 1 348 ? 9.268 1.565 -25.377 1.00 88.25 348 ALA A O 1
ATOM 2698 N N . PRO A 1 349 ? 10.985 2.596 -24.344 1.00 92.00 349 PRO A N 1
ATOM 2699 C CA . PRO A 1 349 ? 11.721 1.365 -24.093 1.00 92.00 349 PRO A CA 1
ATOM 2700 C C . PRO A 1 349 ? 10.902 0.298 -23.355 1.00 92.00 349 PRO A C 1
ATOM 2702 O O . PRO A 1 349 ? 10.173 0.592 -22.402 1.00 92.00 349 PRO A O 1
ATOM 2705 N N . THR A 1 350 ? 11.093 -0.960 -23.750 1.00 91.44 350 THR A N 1
ATOM 2706 C CA . THR A 1 350 ? 10.608 -2.128 -23.006 1.00 91.44 350 THR A CA 1
ATOM 2707 C C . THR A 1 350 ? 11.624 -2.523 -21.941 1.00 91.44 350 THR A C 1
ATOM 2709 O O . THR A 1 350 ? 12.800 -2.728 -22.245 1.00 91.44 350 THR A O 1
ATOM 2712 N N . VAL A 1 351 ? 11.172 -2.683 -20.696 1.00 93.31 351 VAL A N 1
ATOM 2713 C CA . VAL A 1 351 ? 12.008 -3.154 -19.584 1.00 93.31 351 VAL A CA 1
ATOM 2714 C C . VAL A 1 351 ? 11.855 -4.667 -19.439 1.00 93.31 351 VAL A C 1
ATOM 2716 O O . VAL A 1 351 ? 10.738 -5.176 -19.367 1.00 93.31 351 VAL A O 1
ATOM 2719 N N . VAL A 1 352 ? 12.963 -5.403 -19.367 1.00 93.94 352 VAL A N 1
ATOM 2720 C CA . VAL A 1 352 ? 12.964 -6.869 -19.218 1.00 93.94 352 VAL A CA 1
ATOM 2721 C C . VAL A 1 352 ? 13.779 -7.279 -17.996 1.00 93.94 352 VAL A C 1
ATOM 2723 O O . VAL A 1 352 ? 14.930 -6.872 -17.849 1.00 93.94 352 VAL A O 1
ATOM 2726 N N . PHE A 1 353 ? 13.213 -8.130 -17.138 1.00 94.31 353 PHE A N 1
ATOM 2727 C CA . PHE A 1 353 ? 13.979 -8.848 -16.115 1.00 94.31 353 PHE A CA 1
ATOM 2728 C C . PHE A 1 353 ? 14.368 -10.225 -16.651 1.00 94.31 353 PHE A C 1
ATOM 2730 O O . PHE A 1 353 ? 13.503 -11.067 -16.890 1.00 94.31 353 PHE A O 1
ATOM 2737 N N . ASP A 1 354 ? 15.661 -10.451 -16.864 1.00 95.88 354 ASP A N 1
ATOM 2738 C CA . ASP A 1 354 ? 16.206 -11.716 -17.350 1.00 95.88 354 ASP A CA 1
ATOM 2739 C C . ASP A 1 354 ? 16.873 -12.475 -16.201 1.00 95.88 354 ASP A C 1
ATOM 2741 O O . ASP A 1 354 ? 17.904 -12.070 -15.666 1.00 95.88 354 ASP A O 1
ATOM 2745 N N . THR A 1 355 ? 16.267 -13.598 -15.833 1.00 96.81 355 THR A N 1
ATOM 2746 C CA . THR A 1 355 ? 16.713 -14.483 -14.747 1.00 96.81 355 THR A CA 1
ATOM 2747 C C . THR A 1 355 ? 17.350 -15.773 -15.268 1.00 96.81 355 THR A C 1
ATOM 2749 O O . THR A 1 355 ? 17.664 -16.670 -14.487 1.00 96.81 355 THR A O 1
ATOM 2752 N N . THR A 1 356 ? 17.566 -15.894 -16.582 1.00 96.81 356 THR A N 1
ATOM 2753 C CA . THR A 1 356 ? 18.096 -17.117 -17.213 1.00 96.81 356 THR A CA 1
ATOM 2754 C C . THR A 1 356 ? 19.535 -17.445 -16.812 1.00 96.81 356 THR A C 1
ATOM 2756 O O . THR A 1 356 ? 19.953 -18.595 -16.931 1.00 96.81 356 THR A O 1
ATOM 2759 N N . GLY A 1 357 ? 20.283 -16.465 -16.293 1.00 95.06 357 GLY A N 1
ATOM 2760 C CA . GLY A 1 357 ? 21.630 -16.651 -15.749 1.00 95.06 357 GLY A CA 1
ATOM 2761 C C . GLY A 1 357 ? 21.679 -17.253 -14.338 1.00 95.06 357 GLY A C 1
ATOM 2762 O O . GLY A 1 357 ? 22.775 -17.461 -13.813 1.00 95.06 357 GLY A O 1
ATOM 2763 N N . VAL A 1 358 ? 20.529 -17.531 -13.715 1.00 95.56 358 VAL A N 1
ATOM 2764 C CA . VAL A 1 358 ? 20.426 -18.066 -12.350 1.00 95.56 358 VAL A CA 1
ATOM 2765 C C . VAL A 1 358 ? 20.090 -19.555 -12.357 1.00 95.56 358 VAL A C 1
ATOM 2767 O O . VAL A 1 358 ? 19.259 -20.032 -13.124 1.00 95.56 358 VAL A O 1
ATOM 2770 N N . ASP A 1 359 ? 20.717 -20.289 -11.442 1.00 92.25 359 ASP A N 1
ATOM 2771 C CA . ASP A 1 359 ? 20.461 -21.705 -11.199 1.00 92.25 359 ASP A CA 1
ATOM 2772 C C . ASP A 1 359 ? 19.415 -21.848 -10.084 1.00 92.25 359 ASP A C 1
ATOM 2774 O O . ASP A 1 359 ? 19.715 -21.717 -8.896 1.00 92.25 359 ASP A O 1
ATOM 2778 N N . TYR A 1 360 ? 18.162 -22.075 -10.477 1.00 93.12 360 TYR A N 1
ATOM 2779 C CA . TYR A 1 360 ? 17.016 -22.118 -9.563 1.00 93.12 360 TYR A CA 1
ATOM 2780 C C . TYR A 1 360 ? 17.026 -23.338 -8.633 1.00 93.12 360 TYR A C 1
ATOM 2782 O O . TYR A 1 360 ? 16.340 -23.316 -7.607 1.00 93.12 360 TYR A O 1
ATOM 2790 N N . ASP A 1 361 ? 17.814 -24.370 -8.940 1.00 90.25 361 ASP A N 1
ATOM 2791 C CA . ASP A 1 361 ? 17.972 -25.548 -8.081 1.00 90.25 361 ASP A CA 1
ATOM 2792 C C . ASP A 1 361 ? 18.844 -25.241 -6.852 1.00 90.25 361 ASP A C 1
ATOM 2794 O O . ASP A 1 361 ? 18.787 -25.950 -5.849 1.00 90.25 361 ASP A O 1
ATOM 2798 N N . LYS A 1 362 ? 19.616 -24.144 -6.887 1.00 88.56 362 LYS A N 1
ATOM 2799 C CA . LYS A 1 362 ? 20.374 -23.627 -5.732 1.00 88.56 362 LYS A CA 1
ATOM 2800 C C . LYS A 1 362 ? 19.555 -22.725 -4.814 1.00 88.56 362 LYS A C 1
ATOM 2802 O O . LYS A 1 362 ? 20.093 -22.235 -3.821 1.00 88.56 362 LYS A O 1
ATOM 2807 N N . LEU A 1 363 ? 18.293 -22.472 -5.150 1.00 91.38 363 LEU A N 1
ATOM 2808 C CA . LEU A 1 363 ? 17.387 -21.637 -4.370 1.00 91.38 363 LEU A CA 1
ATOM 2809 C C . LEU A 1 363 ? 16.317 -22.494 -3.688 1.00 91.38 363 LEU A C 1
ATOM 2811 O O . LEU A 1 363 ? 15.877 -23.503 -4.245 1.00 91.38 363 LEU A O 1
ATOM 2815 N N . ASN A 1 364 ? 15.857 -22.065 -2.514 1.00 90.12 364 ASN A N 1
ATOM 2816 C CA . ASN A 1 364 ? 14.704 -22.666 -1.842 1.00 90.12 364 ASN A CA 1
ATOM 2817 C C . ASN A 1 364 ? 13.399 -22.429 -2.635 1.00 90.12 364 ASN A C 1
ATOM 2819 O O . ASN A 1 364 ? 13.408 -21.823 -3.708 1.00 90.12 364 ASN A O 1
ATOM 2823 N N . ASP A 1 365 ? 12.265 -22.900 -2.124 1.00 89.56 365 ASP A N 1
ATOM 2824 C CA . ASP A 1 365 ? 10.996 -22.866 -2.865 1.00 89.56 365 ASP A CA 1
ATOM 2825 C C . ASP A 1 365 ? 10.442 -21.450 -3.095 1.00 89.56 365 ASP A C 1
ATOM 2827 O O . ASP A 1 365 ? 9.721 -21.224 -4.065 1.00 89.56 365 ASP A O 1
ATOM 2831 N N . GLN A 1 366 ? 10.875 -20.458 -2.306 1.00 88.62 366 GLN A N 1
ATOM 2832 C CA . GLN A 1 366 ? 10.565 -19.041 -2.543 1.00 88.62 366 GLN A CA 1
ATOM 2833 C C . GLN A 1 366 ? 11.290 -18.459 -3.771 1.00 88.62 366 GLN A C 1
ATOM 2835 O O . GLN A 1 366 ? 10.920 -17.380 -4.242 1.00 88.62 366 GLN A O 1
ATOM 2840 N N . LYS A 1 367 ? 12.297 -19.158 -4.312 1.00 92.44 367 LYS A N 1
ATOM 2841 C CA . LYS A 1 367 ? 13.059 -18.771 -5.511 1.00 92.44 367 LYS A CA 1
ATOM 2842 C C . LYS A 1 367 ? 13.501 -17.304 -5.461 1.00 92.44 367 LYS A C 1
ATOM 2844 O O . LYS A 1 367 ? 14.157 -16.903 -4.499 1.00 92.44 367 LYS A O 1
ATOM 2849 N N . LEU A 1 368 ? 13.212 -16.523 -6.504 1.00 92.75 368 LEU A N 1
ATOM 2850 C CA . LEU A 1 368 ? 13.594 -15.118 -6.588 1.00 92.75 368 LEU A CA 1
ATOM 2851 C C . LEU A 1 368 ? 12.415 -14.206 -6.285 1.00 92.75 368 LEU A C 1
ATOM 2853 O O . LEU A 1 368 ? 11.346 -14.325 -6.887 1.00 92.75 368 LEU A O 1
ATOM 2857 N N . THR A 1 369 ? 12.659 -13.226 -5.423 1.00 90.12 369 THR A N 1
ATOM 2858 C CA . THR A 1 369 ? 11.736 -12.118 -5.176 1.00 90.12 369 THR A CA 1
ATOM 2859 C C . THR A 1 369 ? 12.403 -10.796 -5.515 1.00 90.12 369 THR A C 1
ATOM 2861 O O . THR A 1 369 ? 13.560 -10.559 -5.177 1.00 90.12 369 THR A O 1
ATOM 2864 N N . TYR A 1 370 ? 11.661 -9.941 -6.200 1.00 89.31 370 TYR A N 1
ATOM 2865 C CA . TYR A 1 370 ? 12.054 -8.604 -6.608 1.00 89.31 370 TYR A CA 1
ATOM 2866 C C . TYR A 1 370 ? 11.203 -7.621 -5.808 1.00 89.31 370 TYR A C 1
ATOM 2868 O O . TYR A 1 370 ? 9.970 -7.601 -5.913 1.00 89.31 370 TYR A O 1
ATOM 2876 N N . SER A 1 371 ? 11.867 -6.832 -4.971 1.00 83.25 371 SER A N 1
ATOM 2877 C CA . SER A 1 371 ? 11.247 -5.753 -4.202 1.00 83.25 371 SER A CA 1
ATOM 2878 C C . SER A 1 371 ? 11.580 -4.430 -4.875 1.00 83.25 371 SER A C 1
ATOM 2880 O O . SER A 1 371 ? 12.730 -4.187 -5.224 1.00 83.25 371 SER A O 1
ATOM 2882 N N . VAL A 1 372 ? 10.570 -3.589 -5.085 1.00 83.12 372 VAL A N 1
ATOM 2883 C CA . VAL A 1 372 ? 10.738 -2.304 -5.768 1.00 83.12 372 VAL A CA 1
ATOM 2884 C C . VAL A 1 372 ? 10.477 -1.186 -4.774 1.00 83.12 372 VAL A C 1
ATOM 2886 O O . VAL A 1 372 ? 9.350 -1.016 -4.309 1.00 83.12 372 VAL A O 1
ATOM 2889 N N . THR A 1 373 ? 11.509 -0.404 -4.485 1.00 82.38 373 THR A N 1
ATOM 2890 C CA . THR A 1 373 ? 11.393 0.845 -3.732 1.00 82.38 373 THR A CA 1
ATOM 2891 C C . THR A 1 373 ? 11.331 1.993 -4.725 1.00 82.38 373 THR A C 1
ATOM 2893 O O . THR A 1 373 ? 12.227 2.138 -5.553 1.00 82.38 373 THR A O 1
ATOM 2896 N N . THR A 1 374 ? 10.262 2.787 -4.667 1.00 83.69 374 THR A N 1
ATOM 2897 C CA . THR A 1 374 ? 10.025 3.889 -5.609 1.00 83.69 374 THR A CA 1
ATOM 2898 C C . THR A 1 374 ? 10.135 5.228 -4.901 1.00 83.69 374 THR A C 1
ATOM 2900 O O . THR A 1 374 ? 9.453 5.464 -3.906 1.00 83.69 374 THR A O 1
ATOM 2903 N N . GLU A 1 375 ? 10.930 6.124 -5.468 1.00 83.94 375 GLU A N 1
ATOM 2904 C CA . GLU A 1 375 ? 10.953 7.542 -5.141 1.00 83.94 375 GLU A CA 1
ATOM 2905 C C . GLU A 1 375 ? 10.360 8.320 -6.316 1.00 83.94 375 GLU A C 1
ATOM 2907 O O . GLU A 1 375 ? 10.848 8.215 -7.443 1.00 83.94 375 GLU A O 1
ATOM 2912 N N . SER A 1 376 ? 9.319 9.114 -6.057 1.00 85.00 376 SER A N 1
ATOM 2913 C CA . SER A 1 376 ? 8.867 10.132 -7.005 1.00 85.00 376 SER A CA 1
ATOM 2914 C C . SER A 1 376 ? 9.309 11.507 -6.521 1.00 85.00 376 SER A C 1
ATOM 2916 O O . SER A 1 376 ? 8.896 11.955 -5.448 1.00 85.00 376 SER A O 1
ATOM 2918 N N . TYR A 1 377 ? 10.133 12.196 -7.311 1.00 83.56 377 TYR A N 1
ATOM 2919 C CA . TYR A 1 377 ? 10.643 13.514 -6.932 1.00 83.56 377 TYR A CA 1
ATOM 2920 C C . TYR A 1 377 ? 9.628 14.641 -7.165 1.00 83.56 377 TYR A C 1
ATOM 2922 O O . TYR A 1 377 ? 9.748 15.689 -6.526 1.00 83.56 377 TYR A O 1
ATOM 2930 N N . GLY A 1 378 ? 8.644 14.418 -8.042 1.00 76.25 378 GLY A N 1
ATOM 2931 C CA . GLY A 1 378 ? 7.538 15.335 -8.347 1.00 76.25 378 GLY A CA 1
ATOM 2932 C C . GLY A 1 378 ? 6.187 14.929 -7.748 1.00 76.25 378 GLY A C 1
ATOM 2933 O O . GLY A 1 378 ? 5.203 15.636 -7.936 1.00 76.25 378 GLY A O 1
ATOM 2934 N N . GLY A 1 379 ? 6.128 13.803 -7.029 1.00 77.00 379 GLY A N 1
ATOM 2935 C CA . GLY A 1 379 ? 4.873 13.189 -6.595 1.00 77.00 379 GLY A CA 1
ATOM 2936 C C . GLY A 1 379 ? 4.248 12.282 -7.664 1.00 77.00 379 GLY A C 1
ATOM 2937 O O . GLY A 1 379 ? 4.804 12.062 -8.735 1.00 77.00 379 GLY A O 1
ATOM 2938 N N . GLY A 1 380 ? 3.100 11.691 -7.349 1.00 84.75 380 GLY A N 1
ATOM 2939 C CA . GLY A 1 380 ? 2.431 10.739 -8.233 1.00 84.75 380 GLY A CA 1
ATOM 2940 C C . GLY A 1 380 ? 2.690 9.271 -7.888 1.00 84.75 380 GLY A C 1
ATOM 2941 O O . GLY A 1 380 ? 3.643 8.892 -7.209 1.00 84.75 380 GLY A O 1
ATOM 2942 N N . VAL A 1 381 ? 1.763 8.445 -8.352 1.00 87.94 381 VAL A N 1
ATOM 2943 C CA . VAL A 1 381 ? 1.710 6.993 -8.195 1.00 87.94 381 VAL A CA 1
ATOM 2944 C C . VAL A 1 381 ? 2.348 6.309 -9.400 1.00 87.94 381 VAL A C 1
ATOM 2946 O O . VAL A 1 381 ? 2.136 6.742 -10.539 1.00 87.94 381 VAL A O 1
ATOM 2949 N N . VAL A 1 382 ? 3.069 5.218 -9.132 1.00 90.00 382 VAL A N 1
ATOM 2950 C CA . VAL A 1 382 ? 3.610 4.300 -10.141 1.00 90.00 382 VAL A CA 1
ATOM 2951 C C . VAL A 1 382 ? 2.996 2.919 -9.963 1.00 90.00 382 VAL A C 1
ATOM 2953 O O . VAL A 1 382 ? 2.806 2.479 -8.831 1.00 90.00 382 VAL A O 1
ATOM 2956 N N . ALA A 1 383 ? 2.716 2.221 -11.056 1.00 89.19 383 ALA A N 1
ATOM 2957 C CA . ALA A 1 383 ? 2.424 0.796 -11.052 1.00 89.19 383 ALA A CA 1
ATOM 2958 C C . ALA A 1 383 ? 3.432 0.036 -11.916 1.00 89.19 383 ALA A C 1
ATOM 2960 O O . ALA A 1 383 ? 3.918 0.566 -12.911 1.00 89.19 383 ALA A O 1
ATOM 2961 N N . ALA A 1 384 ? 3.717 -1.211 -11.558 1.00 88.62 384 ALA A N 1
ATOM 2962 C CA . ALA A 1 384 ? 4.551 -2.115 -12.336 1.00 88.62 384 ALA A CA 1
ATOM 2963 C C . ALA A 1 384 ? 3.894 -3.492 -12.455 1.00 88.62 384 ALA A C 1
ATOM 2965 O O . ALA A 1 384 ? 3.261 -3.984 -11.512 1.00 88.62 384 ALA A O 1
ATOM 2966 N N . GLY A 1 385 ? 4.070 -4.127 -13.609 1.00 87.12 385 GLY A N 1
ATOM 2967 C CA . GLY A 1 385 ? 3.570 -5.474 -13.850 1.00 87.12 385 GLY A CA 1
ATOM 2968 C C . GLY A 1 385 ? 3.655 -5.900 -15.314 1.00 87.12 385 GLY A C 1
ATOM 2969 O O . GLY A 1 385 ? 4.114 -5.130 -16.162 1.00 87.12 385 GLY A O 1
ATOM 2970 N N . PRO A 1 386 ? 3.261 -7.143 -15.629 1.00 85.75 386 PRO A N 1
ATOM 2971 C CA . PRO A 1 386 ? 3.252 -7.624 -16.999 1.00 85.75 386 PRO A CA 1
ATOM 2972 C C . PRO A 1 386 ? 2.153 -6.929 -17.807 1.00 85.75 386 PRO A C 1
ATOM 2974 O O . PRO A 1 386 ? 1.111 -6.527 -17.288 1.00 85.75 386 PRO A O 1
ATOM 2977 N N . GLY A 1 387 ? 2.370 -6.817 -19.108 1.00 81.69 387 GLY A N 1
ATOM 2978 C CA . GLY A 1 387 ? 1.385 -6.270 -20.026 1.00 81.69 387 GLY A CA 1
ATOM 2979 C C . GLY A 1 387 ? 1.899 -6.293 -21.452 1.00 81.69 387 GLY A C 1
ATOM 2980 O O . GLY A 1 387 ? 3.106 -6.339 -21.682 1.00 81.69 387 GLY A O 1
ATOM 2981 N N . LYS A 1 388 ? 0.978 -6.254 -22.409 1.00 79.56 388 LYS A N 1
ATOM 2982 C CA . LYS A 1 388 ? 1.288 -6.178 -23.837 1.00 79.56 388 LYS A CA 1
ATOM 2983 C C . LYS A 1 388 ? 0.233 -5.347 -24.553 1.00 79.56 388 LYS A C 1
ATOM 2985 O O . LYS A 1 388 ? -0.960 -5.487 -24.275 1.00 79.56 388 LYS A O 1
ATOM 2990 N N . SER A 1 389 ? 0.670 -4.506 -25.488 1.00 79.00 389 SER A N 1
ATOM 2991 C CA . SER A 1 389 ? -0.209 -3.634 -26.273 1.00 79.00 389 SER A CA 1
ATOM 2992 C C . SER A 1 389 ? -1.100 -2.775 -25.358 1.00 79.00 389 SER A C 1
ATOM 2994 O O . SER A 1 389 ? -0.587 -1.964 -24.590 1.00 79.00 389 SER A O 1
ATOM 2996 N N . ASN A 1 390 ? -2.419 -2.973 -25.373 1.00 80.06 390 ASN A N 1
ATOM 2997 C CA . ASN A 1 390 ? -3.371 -2.245 -24.534 1.00 80.06 390 ASN A CA 1
ATOM 2998 C C . ASN A 1 390 ? -3.707 -2.947 -23.204 1.00 80.06 390 ASN A C 1
ATOM 3000 O O . ASN A 1 390 ? -4.641 -2.529 -22.524 1.00 80.06 390 ASN A O 1
ATOM 3004 N N . THR A 1 391 ? -2.977 -4.005 -22.838 1.00 83.81 391 THR A N 1
ATOM 3005 C CA . THR A 1 391 ? -3.174 -4.723 -21.572 1.00 83.81 391 THR A CA 1
ATOM 3006 C C . THR A 1 391 ? -2.080 -4.418 -20.552 1.00 83.81 391 THR A C 1
ATOM 3008 O O . THR A 1 391 ? -0.903 -4.262 -20.906 1.00 83.81 391 THR A O 1
ATOM 3011 N N . PHE A 1 392 ? -2.465 -4.357 -19.277 1.00 86.06 392 PHE A N 1
ATOM 3012 C CA . PHE A 1 392 ? -1.562 -4.166 -18.142 1.00 86.06 392 PHE A CA 1
ATOM 3013 C C . PHE A 1 392 ? -2.136 -4.815 -16.881 1.00 86.06 392 PHE A C 1
ATOM 3015 O O . PHE A 1 392 ? -3.280 -4.558 -16.537 1.00 86.06 392 PHE A O 1
ATOM 3022 N N . MET A 1 393 ? -1.363 -5.627 -16.167 1.00 86.31 393 MET A N 1
ATOM 3023 C CA . MET A 1 393 ? -1.780 -6.211 -14.891 1.00 86.31 393 MET A CA 1
ATOM 3024 C C . MET A 1 393 ? -0.906 -5.635 -13.770 1.00 86.31 393 MET A C 1
ATOM 3026 O O . MET A 1 393 ? 0.261 -6.017 -13.675 1.00 86.31 393 MET A O 1
ATOM 3030 N N . PRO A 1 394 ? -1.411 -4.725 -12.918 1.00 84.19 394 PRO A N 1
ATOM 3031 C CA . PRO A 1 394 ? -0.620 -4.181 -11.820 1.00 84.19 394 PRO A CA 1
ATOM 3032 C C . PRO A 1 394 ? -0.322 -5.271 -10.785 1.00 84.19 394 PRO A C 1
ATOM 3034 O O . PRO A 1 394 ? -1.232 -5.862 -10.210 1.00 84.19 394 PRO A O 1
ATOM 3037 N N . VAL A 1 395 ? 0.962 -5.509 -10.513 1.00 79.69 395 VAL A N 1
ATOM 3038 C CA . VAL A 1 395 ? 1.416 -6.409 -9.433 1.00 79.69 395 VAL A CA 1
ATOM 3039 C C . VAL A 1 395 ? 2.013 -5.614 -8.272 1.00 79.69 395 VAL A C 1
ATOM 3041 O O . VAL A 1 395 ? 1.918 -6.016 -7.112 1.00 79.69 395 VAL A O 1
ATOM 3044 N N . SER A 1 396 ? 2.590 -4.454 -8.577 1.00 75.94 396 SER A N 1
ATOM 3045 C CA . SER A 1 396 ? 3.061 -3.477 -7.603 1.00 75.94 396 SER A CA 1
ATOM 3046 C C . SER A 1 396 ? 2.466 -2.117 -7.933 1.00 75.94 396 SER A C 1
ATOM 3048 O O . SER A 1 396 ? 2.443 -1.718 -9.095 1.00 75.94 396 SER A O 1
ATOM 3050 N N . VAL A 1 397 ? 1.973 -1.413 -6.917 1.00 74.88 397 VAL A N 1
ATOM 3051 C CA . VAL A 1 397 ? 1.463 -0.045 -7.040 1.00 74.88 397 VAL A CA 1
ATOM 3052 C C . VAL A 1 397 ? 1.992 0.762 -5.854 1.00 74.88 397 VAL A C 1
ATOM 3054 O O . VAL A 1 397 ? 1.813 0.374 -4.698 1.00 74.88 397 VAL A O 1
ATOM 3057 N N . GLY A 1 398 ? 2.664 1.878 -6.131 1.00 67.62 398 GLY A N 1
ATOM 3058 C CA . GLY A 1 398 ? 3.233 2.770 -5.125 1.00 67.62 398 GLY A CA 1
ATOM 3059 C C . GLY A 1 398 ? 2.159 3.294 -4.171 1.00 67.62 398 GLY A C 1
ATOM 3060 O O . GLY A 1 398 ? 1.096 3.738 -4.602 1.00 67.62 398 GLY A O 1
ATOM 3061 N N . GLY A 1 399 ? 2.415 3.201 -2.863 1.00 58.06 399 GLY A N 1
ATOM 3062 C CA . GLY A 1 399 ? 1.455 3.619 -1.833 1.00 58.06 399 GLY A CA 1
ATOM 3063 C C . GLY A 1 399 ? 0.147 2.813 -1.810 1.00 58.06 399 GLY A C 1
ATOM 3064 O O . GLY A 1 399 ? -0.827 3.261 -1.210 1.00 58.06 399 GLY A O 1
ATOM 3065 N N . SER A 1 400 ? 0.089 1.654 -2.475 1.00 58.19 400 SER A N 1
ATOM 3066 C CA . SER A 1 400 ? -1.108 0.816 -2.536 1.00 58.19 400 SER A CA 1
ATOM 3067 C C . SER A 1 400 ? -1.127 -0.276 -1.476 1.00 58.19 400 SER A C 1
ATOM 3069 O O . SER A 1 400 ? -0.097 -0.845 -1.115 1.00 58.19 400 SER A O 1
ATOM 3071 N N . THR A 1 401 ? -2.338 -0.628 -1.053 1.00 56.72 401 THR A N 1
ATOM 3072 C CA . THR A 1 401 ? -2.628 -1.745 -0.155 1.00 56.72 401 THR A CA 1
ATOM 3073 C C . THR A 1 401 ? -2.409 -3.111 -0.795 1.00 56.72 401 THR A C 1
ATOM 3075 O O . THR A 1 401 ? -2.337 -4.107 -0.083 1.00 56.72 401 THR A O 1
ATOM 3078 N N . ILE A 1 402 ? -2.283 -3.175 -2.125 1.00 59.12 402 ILE A N 1
ATOM 3079 C CA . ILE A 1 402 ? -2.120 -4.426 -2.879 1.00 59.12 402 ILE A CA 1
ATOM 3080 C C . ILE A 1 402 ? -0.703 -4.664 -3.414 1.00 59.12 402 ILE A C 1
ATOM 3082 O O . ILE A 1 402 ? -0.507 -5.562 -4.228 1.00 59.12 402 ILE A O 1
ATOM 3086 N N . SER A 1 403 ? 0.290 -3.878 -2.982 1.00 66.19 403 SER A N 1
ATOM 3087 C CA . SER A 1 403 ? 1.660 -4.027 -3.480 1.00 66.19 403 SER A CA 1
ATOM 3088 C C . SER A 1 403 ? 2.249 -5.387 -3.093 1.00 66.19 403 SER A C 1
ATOM 3090 O O . SER A 1 403 ? 2.399 -5.701 -1.910 1.00 66.19 403 SER A O 1
ATOM 3092 N N . ARG A 1 404 ? 2.584 -6.205 -4.096 1.00 74.88 404 ARG A N 1
ATOM 3093 C CA . ARG A 1 404 ? 3.268 -7.490 -3.918 1.00 74.88 404 ARG A CA 1
ATOM 3094 C C . ARG A 1 404 ? 4.705 -7.382 -4.414 1.00 74.88 404 ARG A C 1
ATOM 3096 O O . ARG A 1 404 ? 5.007 -6.649 -5.357 1.00 74.88 404 ARG A O 1
ATOM 3103 N N . LYS A 1 405 ? 5.593 -8.181 -3.820 1.00 80.81 405 LYS A N 1
ATOM 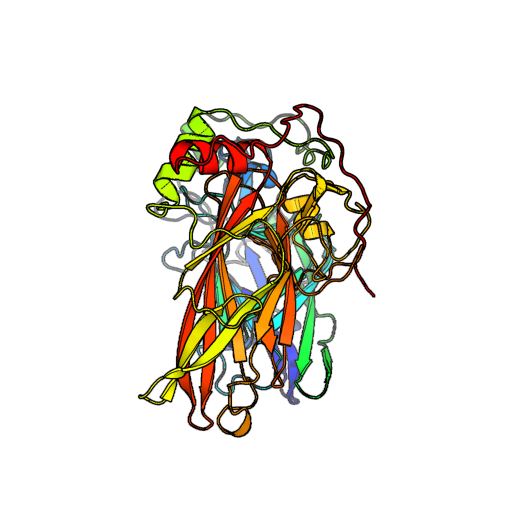3104 C CA . LYS A 1 405 ? 6.887 -8.479 -4.445 1.00 80.81 405 LYS A CA 1
ATOM 3105 C C . LYS A 1 405 ? 6.629 -9.214 -5.757 1.00 80.81 405 LYS A C 1
ATOM 3107 O O . LYS A 1 405 ? 5.798 -10.127 -5.791 1.00 80.81 405 LYS A O 1
ATOM 3112 N N . LEU A 1 406 ? 7.357 -8.845 -6.807 1.00 84.88 406 LEU A N 1
ATOM 3113 C CA . LEU A 1 406 ? 7.409 -9.644 -8.027 1.00 84.88 406 LEU A CA 1
ATOM 3114 C C . LEU A 1 406 ? 8.148 -10.945 -7.681 1.00 84.88 406 LEU A C 1
ATOM 3116 O O . LEU A 1 406 ? 9.243 -10.891 -7.128 1.00 84.88 406 LEU A O 1
ATOM 3120 N N . GLN A 1 407 ? 7.552 -12.105 -7.953 1.00 88.56 407 GLN A N 1
ATOM 3121 C CA . GLN A 1 407 ? 8.180 -13.399 -7.683 1.00 88.56 407 GLN A CA 1
ATOM 3122 C C . GLN A 1 407 ? 8.329 -14.189 -8.976 1.00 88.56 407 GLN A C 1
ATOM 3124 O O . GLN A 1 407 ? 7.359 -14.400 -9.706 1.00 88.56 407 GLN A O 1
ATOM 3129 N N . PHE A 1 408 ? 9.548 -14.650 -9.234 1.00 90.50 408 PHE A N 1
ATOM 3130 C CA . PHE A 1 408 ? 9.870 -15.485 -10.381 1.00 90.50 408 PHE A CA 1
ATOM 3131 C C . PHE A 1 408 ? 10.182 -16.888 -9.870 1.00 90.50 408 PHE A C 1
ATOM 3133 O O . PHE A 1 408 ? 11.204 -17.108 -9.225 1.00 90.50 408 PHE A O 1
ATOM 3140 N N . LEU A 1 409 ? 9.274 -17.831 -10.137 1.00 90.75 409 LEU A N 1
ATOM 3141 C CA . LEU A 1 409 ? 9.394 -19.232 -9.705 1.00 90.75 409 LEU A CA 1
ATOM 3142 C C . LEU A 1 409 ? 10.204 -20.093 -10.685 1.00 90.75 409 LEU A C 1
ATOM 3144 O O . LEU A 1 409 ? 10.563 -21.224 -10.369 1.00 90.75 409 LEU A O 1
ATOM 3148 N N . GLN A 1 410 ? 10.482 -19.569 -11.878 1.00 91.81 410 GLN A N 1
ATOM 3149 C CA . GLN A 1 410 ? 11.251 -20.237 -12.925 1.00 91.81 410 GLN A CA 1
ATOM 3150 C C . GLN A 1 410 ? 12.221 -19.248 -13.566 1.00 91.81 410 GLN A C 1
ATOM 3152 O O . GLN A 1 410 ? 12.023 -18.039 -13.468 1.00 91.81 410 GLN A O 1
ATOM 3157 N N . ALA A 1 411 ? 13.266 -19.773 -14.202 1.00 95.25 411 ALA A N 1
ATOM 3158 C CA . ALA A 1 411 ? 14.175 -18.975 -15.006 1.00 95.25 411 ALA A CA 1
ATOM 3159 C C . ALA A 1 411 ? 13.479 -18.532 -16.301 1.00 95.25 411 ALA A C 1
ATOM 3161 O O . ALA A 1 411 ? 12.802 -19.326 -16.960 1.00 95.25 411 ALA A O 1
ATOM 3162 N N . GLY A 1 412 ? 13.669 -17.275 -16.689 1.00 95.62 412 GLY A N 1
ATOM 3163 C CA . GLY A 1 412 ? 13.061 -16.725 -17.895 1.00 95.62 412 GLY A CA 1
ATOM 3164 C C . GLY A 1 412 ? 13.331 -15.240 -18.097 1.00 95.62 412 GLY A C 1
ATOM 3165 O O . GLY A 1 412 ? 13.949 -14.578 -17.261 1.00 95.62 412 GLY A O 1
ATOM 3166 N N . GLN A 1 413 ? 12.840 -14.738 -19.228 1.00 94.00 413 GLN A N 1
ATOM 3167 C CA . GLN A 1 413 ? 12.795 -13.316 -19.551 1.00 94.00 413 GLN A CA 1
ATOM 3168 C C . GLN A 1 413 ? 11.381 -12.795 -19.316 1.00 94.00 413 GLN A C 1
ATOM 3170 O O . GLN A 1 413 ? 10.415 -13.324 -19.868 1.00 94.00 413 GLN A O 1
ATOM 3175 N N . TYR A 1 414 ? 11.274 -11.757 -18.495 1.00 91.56 414 TYR A N 1
ATOM 3176 C CA . TYR A 1 414 ? 10.013 -11.203 -18.023 1.00 91.56 414 TYR A CA 1
ATOM 3177 C C . TYR A 1 414 ? 9.899 -9.729 -18.426 1.00 91.56 414 TYR A C 1
ATOM 3179 O O . TYR A 1 414 ? 10.338 -8.849 -17.674 1.00 91.56 414 TYR A O 1
ATOM 3187 N N . PRO A 1 415 ? 9.322 -9.432 -19.608 1.00 91.25 415 PRO A N 1
ATOM 3188 C CA . PRO A 1 415 ? 8.942 -8.074 -19.968 1.00 91.25 415 PRO A CA 1
ATOM 3189 C C . PRO A 1 415 ? 8.006 -7.492 -18.909 1.00 91.25 415 PRO A C 1
ATOM 3191 O O . PRO A 1 415 ? 7.008 -8.110 -18.533 1.00 91.25 415 PRO A O 1
ATOM 3194 N N . THR A 1 416 ? 8.352 -6.315 -18.404 1.00 89.62 416 THR A N 1
ATOM 3195 C CA . THR A 1 416 ? 7.620 -5.624 -17.346 1.00 89.62 416 THR A CA 1
ATOM 3196 C C . THR A 1 416 ? 7.364 -4.194 -17.773 1.00 89.62 416 THR A C 1
ATOM 3198 O O . THR A 1 416 ? 8.274 -3.483 -18.196 1.00 89.62 416 THR A O 1
ATOM 3201 N N . ARG A 1 417 ? 6.114 -3.764 -17.639 1.00 90.19 417 ARG A N 1
ATOM 3202 C CA . ARG A 1 417 ? 5.700 -2.398 -17.933 1.00 90.19 417 ARG A CA 1
ATOM 3203 C C . ARG A 1 417 ? 5.618 -1.588 -16.653 1.00 90.19 417 ARG A C 1
ATOM 3205 O O . ARG A 1 417 ? 5.305 -2.127 -15.589 1.00 90.19 417 ARG A O 1
ATOM 3212 N N . PHE A 1 418 ? 5.853 -0.292 -16.784 1.00 92.00 418 PHE A N 1
ATOM 3213 C CA . PHE A 1 418 ? 5.680 0.685 -15.719 1.00 92.00 418 PHE A CA 1
ATOM 3214 C C . PHE A 1 418 ? 4.673 1.734 -16.163 1.00 92.00 418 PHE A C 1
ATOM 3216 O O . PHE A 1 418 ? 4.700 2.162 -17.314 1.00 92.00 418 PHE A O 1
ATOM 3223 N N . MET A 1 419 ? 3.787 2.122 -15.252 1.00 92.44 419 MET A N 1
ATOM 3224 C CA . MET A 1 419 ? 2.717 3.082 -15.482 1.00 92.44 419 MET A CA 1
ATOM 3225 C C . MET A 1 419 ? 2.822 4.227 -14.474 1.00 92.44 419 MET A C 1
ATOM 3227 O O . MET A 1 419 ? 2.906 3.974 -13.274 1.00 92.44 419 MET A O 1
ATOM 3231 N N . PHE A 1 420 ? 2.787 5.472 -14.943 1.00 94.00 420 PHE A N 1
ATOM 3232 C CA . PHE A 1 420 ? 3.049 6.678 -14.153 1.00 94.00 420 PHE A CA 1
ATOM 3233 C C . PHE A 1 420 ? 1.872 7.635 -14.242 1.00 94.00 420 PHE A C 1
ATOM 3235 O O . PHE A 1 420 ? 1.383 7.931 -15.327 1.00 94.00 420 PHE A O 1
ATOM 3242 N N . SER A 1 421 ? 1.414 8.135 -13.101 1.00 93.19 421 SER A N 1
ATOM 3243 C CA . SER A 1 421 ? 0.226 9.001 -13.060 1.00 93.19 421 SER A CA 1
ATOM 3244 C C . SER A 1 421 ? 0.498 10.471 -13.371 1.00 93.19 421 SER A C 1
ATOM 3246 O O . SER A 1 421 ? -0.449 11.194 -13.657 1.00 93.19 421 SER A O 1
ATOM 3248 N N . HIS A 1 422 ? 1.751 10.916 -13.266 1.00 92.75 422 HIS A N 1
ATOM 3249 C CA . HIS A 1 422 ? 2.159 12.315 -13.397 1.00 92.75 422 HIS A CA 1
ATOM 3250 C C . HIS A 1 422 ? 3.481 12.406 -14.178 1.00 92.75 422 HIS A C 1
ATOM 3252 O O . HIS A 1 422 ? 4.289 11.473 -14.087 1.00 92.75 422 HIS A O 1
ATOM 3258 N N . PRO A 1 423 ? 3.745 13.511 -14.897 1.00 94.75 423 PRO A N 1
ATOM 3259 C CA . PRO A 1 423 ? 5.052 13.735 -15.498 1.00 94.75 423 PRO A CA 1
ATOM 3260 C C . PRO A 1 423 ? 6.092 14.027 -14.407 1.00 94.75 423 PRO A C 1
ATOM 3262 O O . PRO A 1 423 ? 5.748 14.455 -13.302 1.00 94.75 423 PRO A O 1
ATOM 3265 N N . GLY A 1 424 ? 7.367 13.802 -14.711 1.00 95.56 424 GLY A N 1
ATOM 3266 C CA . GLY A 1 424 ? 8.475 14.023 -13.782 1.00 95.56 424 GLY A CA 1
ATOM 3267 C C . GLY A 1 424 ? 9.498 12.894 -13.762 1.00 95.56 424 GLY A C 1
ATOM 3268 O O . GLY A 1 424 ? 9.516 12.016 -14.628 1.00 95.56 424 GLY A O 1
ATOM 3269 N N . ILE A 1 425 ? 10.376 12.939 -12.760 1.00 96.38 425 ILE A N 1
ATOM 3270 C CA . ILE A 1 425 ? 11.463 11.978 -12.577 1.00 96.38 425 ILE A CA 1
ATOM 3271 C C . ILE A 1 425 ? 11.120 10.993 -11.461 1.00 96.38 425 ILE A C 1
ATOM 3273 O O . ILE A 1 425 ? 10.864 11.383 -10.315 1.00 96.38 425 ILE A O 1
ATOM 3277 N N . TYR A 1 426 ? 11.203 9.708 -11.798 1.00 94.62 426 TYR A N 1
ATOM 3278 C CA . TYR A 1 426 ? 10.997 8.593 -10.878 1.00 94.62 426 TYR A CA 1
ATOM 3279 C C . TYR A 1 426 ? 12.277 7.772 -10.750 1.00 94.62 426 TYR A C 1
ATOM 3281 O O . TYR A 1 426 ? 12.982 7.551 -11.736 1.00 94.62 426 TYR A O 1
ATOM 3289 N N . SER A 1 427 ? 12.572 7.291 -9.545 1.00 92.88 427 SER A N 1
ATOM 3290 C CA . SER A 1 427 ? 13.707 6.411 -9.265 1.00 92.88 427 SER A CA 1
ATOM 3291 C C . SER A 1 427 ? 13.226 5.133 -8.597 1.00 92.88 427 SER A C 1
ATOM 3293 O O . SER A 1 427 ? 12.578 5.172 -7.554 1.00 92.88 427 SER A O 1
ATOM 3295 N N . HIS A 1 428 ? 13.560 3.995 -9.194 1.00 91.06 428 HIS A N 1
ATOM 3296 C CA . HIS A 1 428 ? 13.209 2.673 -8.701 1.00 91.06 428 HIS A CA 1
ATOM 3297 C C . HIS A 1 428 ? 14.475 1.920 -8.330 1.00 91.06 428 HIS A C 1
ATOM 3299 O O . HIS A 1 428 ? 15.255 1.547 -9.204 1.00 91.06 428 HIS A O 1
ATOM 3305 N N . THR A 1 429 ? 14.661 1.659 -7.043 1.00 91.19 429 THR A N 1
ATOM 3306 C CA . THR A 1 429 ? 15.656 0.690 -6.581 1.00 91.19 429 THR A CA 1
ATOM 3307 C C . THR A 1 429 ? 14.998 -0.677 -6.544 1.00 91.19 429 THR A C 1
ATOM 3309 O O . THR A 1 429 ? 13.950 -0.856 -5.921 1.00 91.19 429 THR A O 1
ATOM 3312 N N . ILE A 1 430 ? 15.590 -1.622 -7.264 1.00 91.38 430 ILE A N 1
ATOM 3313 C CA . ILE A 1 430 ? 15.077 -2.973 -7.436 1.00 91.38 430 ILE A CA 1
ATOM 3314 C C . ILE A 1 430 ? 16.037 -3.912 -6.726 1.00 91.38 430 ILE A C 1
ATOM 3316 O O . ILE A 1 430 ? 17.137 -4.173 -7.217 1.00 91.38 430 ILE A O 1
ATOM 3320 N N . ASP A 1 431 ? 15.601 -4.410 -5.577 1.00 91.56 431 ASP A N 1
ATOM 3321 C CA . ASP A 1 431 ? 16.321 -5.400 -4.792 1.00 91.56 431 ASP A CA 1
ATOM 3322 C C . ASP A 1 431 ? 15.894 -6.795 -5.232 1.00 91.56 431 ASP A C 1
ATOM 3324 O O . ASP A 1 431 ? 14.717 -7.163 -5.151 1.00 91.56 431 ASP A O 1
ATOM 3328 N N . VAL A 1 432 ? 16.864 -7.584 -5.677 1.00 93.19 432 VAL A N 1
ATOM 3329 C CA . VAL A 1 432 ? 16.679 -8.992 -6.010 1.00 93.19 432 VAL A CA 1
ATOM 3330 C C . VAL A 1 432 ? 17.159 -9.826 -4.841 1.00 93.19 432 VAL A C 1
ATOM 3332 O O . VAL A 1 432 ? 18.309 -9.710 -4.423 1.00 93.19 432 VAL A O 1
ATOM 3335 N N . ILE A 1 433 ? 16.288 -10.688 -4.330 1.00 91.19 433 ILE A N 1
ATOM 3336 C CA . ILE A 1 433 ? 16.572 -11.557 -3.193 1.00 91.19 433 ILE A CA 1
ATOM 3337 C C . ILE A 1 433 ? 16.323 -13.005 -3.601 1.00 91.19 433 ILE A C 1
ATOM 3339 O O . ILE A 1 433 ? 15.231 -13.351 -4.056 1.00 91.19 433 ILE A O 1
ATOM 3343 N N . GLY A 1 434 ? 17.326 -13.848 -3.371 1.00 91.12 434 GLY A N 1
ATOM 3344 C CA . GLY A 1 434 ? 17.216 -15.301 -3.367 1.00 91.12 434 GLY A CA 1
ATOM 3345 C C . GLY A 1 434 ? 17.660 -15.871 -2.021 1.00 91.12 434 GLY A C 1
ATOM 3346 O O . GLY A 1 434 ? 18.484 -15.280 -1.317 1.00 91.12 434 GLY A O 1
ATOM 3347 N N . LYS A 1 435 ? 17.122 -17.033 -1.656 1.00 87.06 435 LYS A N 1
ATOM 3348 C CA . LYS A 1 435 ? 17.549 -17.797 -0.476 1.00 87.06 435 LYS A CA 1
ATOM 3349 C C . LYS A 1 435 ? 18.041 -19.172 -0.899 1.00 87.06 435 LYS A C 1
ATOM 3351 O O . LYS A 1 435 ? 17.398 -19.808 -1.730 1.00 87.06 435 LYS A O 1
ATOM 3356 N N . THR A 1 436 ? 19.151 -19.637 -0.331 1.00 83.31 436 THR A N 1
ATOM 3357 C CA . THR A 1 436 ? 19.588 -21.035 -0.503 1.00 83.31 436 THR A CA 1
ATOM 3358 C C . THR A 1 436 ? 18.703 -21.985 0.318 1.00 83.31 436 THR A C 1
ATOM 3360 O O . THR A 1 436 ? 17.978 -21.517 1.199 1.00 83.31 436 THR A O 1
ATOM 3363 N N . PRO A 1 437 ? 18.757 -23.311 0.087 1.00 84.19 437 PRO A N 1
ATOM 3364 C CA . PRO A 1 437 ? 18.054 -24.294 0.918 1.00 84.19 437 PRO A CA 1
ATOM 3365 C C . PRO A 1 437 ? 18.407 -24.243 2.414 1.00 84.19 437 PRO A C 1
ATOM 3367 O O . PRO A 1 437 ? 17.630 -24.702 3.239 1.00 84.19 437 PRO A O 1
ATOM 3370 N N . GLU A 1 438 ? 19.564 -23.685 2.781 1.00 83.25 438 GLU A N 1
ATOM 3371 C CA . GLU A 1 438 ? 19.972 -23.439 4.173 1.00 83.25 438 GLU A CA 1
ATOM 3372 C C . GLU A 1 438 ? 19.589 -22.036 4.684 1.00 83.25 438 GLU A C 1
ATOM 3374 O O . GLU A 1 438 ? 20.203 -21.539 5.630 1.00 83.25 438 GLU A O 1
ATOM 3379 N N . ASP A 1 439 ? 18.641 -21.365 4.022 1.00 75.19 439 ASP A N 1
ATOM 3380 C CA . ASP A 1 439 ? 18.142 -20.019 4.336 1.00 75.19 439 ASP A CA 1
ATOM 3381 C C . ASP A 1 439 ? 19.207 -18.912 4.361 1.00 75.19 439 ASP A C 1
ATOM 3383 O O . ASP A 1 439 ? 19.036 -17.856 4.981 1.00 75.19 439 ASP A O 1
ATOM 3387 N N . LYS A 1 440 ? 20.316 -19.099 3.636 1.00 83.19 440 LYS A N 1
ATOM 3388 C CA . LYS A 1 440 ? 21.296 -18.027 3.435 1.00 83.19 440 LYS A CA 1
ATOM 3389 C C . LYS A 1 440 ? 20.822 -17.083 2.339 1.00 83.19 440 LYS A C 1
ATOM 3391 O O . LYS A 1 440 ? 20.492 -17.517 1.237 1.00 83.19 440 LYS A O 1
ATOM 3396 N N . TYR A 1 441 ? 20.834 -15.787 2.637 1.00 81.75 441 TYR A N 1
ATOM 3397 C CA . TYR A 1 441 ? 20.485 -14.749 1.676 1.00 81.75 441 TYR A CA 1
ATOM 3398 C C . TYR A 1 441 ? 21.588 -14.558 0.638 1.00 81.75 441 TYR A C 1
ATOM 3400 O O . TYR A 1 441 ? 22.771 -14.469 0.967 1.00 81.75 441 TYR A O 1
ATOM 3408 N N . THR A 1 442 ? 21.167 -14.426 -0.610 1.00 84.81 442 THR A N 1
ATOM 3409 C CA . THR A 1 442 ? 21.954 -13.848 -1.689 1.00 84.81 442 THR A CA 1
ATOM 3410 C C . THR A 1 442 ? 21.129 -12.734 -2.317 1.00 84.81 442 THR A C 1
ATOM 3412 O O . THR A 1 442 ? 19.914 -12.867 -2.486 1.00 84.81 442 THR A O 1
ATOM 3415 N N . SER A 1 443 ? 21.754 -11.595 -2.586 1.00 91.44 443 SER A N 1
ATOM 3416 C CA . SER A 1 443 ? 21.035 -10.408 -3.028 1.00 91.44 443 SER A CA 1
ATOM 3417 C C . SER A 1 443 ? 21.908 -9.513 -3.878 1.00 91.44 443 SER A C 1
ATOM 3419 O O . SER A 1 443 ? 23.105 -9.401 -3.625 1.00 91.44 443 SER A O 1
ATOM 3421 N N . GLY A 1 444 ? 21.269 -8.805 -4.793 1.00 92.44 444 GLY A N 1
ATOM 3422 C CA . GLY A 1 444 ? 21.870 -7.721 -5.549 1.00 92.44 444 GLY A CA 1
ATOM 3423 C C . GLY A 1 444 ? 20.817 -6.676 -5.868 1.00 92.44 444 GLY A C 1
ATOM 3424 O O . GLY A 1 444 ? 19.624 -6.904 -5.664 1.00 92.44 444 GLY A O 1
ATOM 3425 N N . TRP A 1 445 ? 21.250 -5.526 -6.366 1.00 94.56 445 TRP A N 1
ATOM 3426 C CA . TRP A 1 445 ? 20.343 -4.429 -6.664 1.00 94.56 445 TRP A CA 1
ATOM 3427 C C . TRP A 1 445 ? 20.736 -3.722 -7.953 1.00 94.56 445 TRP A C 1
ATOM 3429 O O . TRP A 1 445 ? 21.906 -3.675 -8.337 1.00 94.56 445 TRP A O 1
ATOM 3439 N N . VAL A 1 446 ? 19.733 -3.153 -8.606 1.00 96.06 446 VAL A N 1
ATOM 3440 C CA . VAL A 1 446 ? 19.891 -2.204 -9.707 1.00 96.06 446 VAL A CA 1
ATOM 3441 C C . VAL A 1 446 ? 18.931 -1.041 -9.509 1.00 96.06 446 VAL A C 1
ATOM 3443 O O . VAL A 1 446 ? 17.908 -1.165 -8.837 1.00 96.06 446 VAL A O 1
ATOM 3446 N N . THR A 1 447 ? 19.244 0.093 -10.117 1.00 95.75 447 THR A N 1
ATOM 3447 C CA . THR A 1 447 ? 18.376 1.264 -10.157 1.00 95.75 447 THR A CA 1
ATOM 3448 C C . THR A 1 447 ? 17.879 1.493 -11.578 1.00 95.75 447 THR A C 1
ATOM 3450 O O . THR A 1 447 ? 18.655 1.500 -12.533 1.00 95.75 447 THR A O 1
ATOM 3453 N N . LEU A 1 448 ? 16.577 1.699 -11.716 1.00 95.50 448 LEU A N 1
ATOM 3454 C CA . LEU A 1 448 ? 15.914 2.094 -12.951 1.00 95.50 448 LEU A CA 1
ATOM 3455 C C . LEU A 1 448 ? 15.281 3.462 -12.739 1.00 95.50 448 LEU A C 1
ATOM 3457 O O . LEU A 1 448 ? 14.506 3.641 -11.800 1.00 95.50 448 LEU A O 1
ATOM 3461 N N . LYS A 1 449 ? 15.615 4.433 -13.584 1.00 96.31 449 LYS A N 1
ATOM 3462 C CA . LYS A 1 449 ? 15.053 5.781 -13.493 1.00 96.31 449 LYS A CA 1
ATOM 3463 C C . LYS A 1 449 ? 14.226 6.102 -14.722 1.00 96.31 449 LYS A C 1
ATOM 3465 O O . LYS A 1 449 ? 14.575 5.680 -15.820 1.00 96.31 449 LYS A O 1
ATOM 3470 N N . PHE A 1 450 ? 13.152 6.855 -14.532 1.00 97.31 450 PHE A N 1
ATOM 3471 C CA . PHE A 1 450 ? 12.239 7.232 -15.605 1.00 97.31 450 PHE A CA 1
ATOM 3472 C C . PHE A 1 450 ? 12.147 8.743 -15.746 1.00 97.31 450 PHE A C 1
ATOM 3474 O O . PHE A 1 450 ? 12.081 9.459 -14.746 1.00 97.31 450 PHE A O 1
ATOM 3481 N N . LEU A 1 451 ? 12.114 9.196 -16.995 1.00 97.44 451 LEU A N 1
ATOM 3482 C CA . LEU A 1 451 ? 11.884 10.576 -17.405 1.00 97.44 451 LEU A CA 1
ATOM 3483 C C . LEU A 1 451 ? 10.517 10.620 -18.086 1.00 97.44 451 LEU A C 1
ATOM 3485 O O . LEU A 1 451 ? 10.388 10.231 -19.245 1.00 97.44 451 LEU A O 1
ATOM 3489 N N . VAL A 1 452 ? 9.489 11.017 -17.341 1.00 97.00 452 VAL A N 1
ATOM 3490 C CA . VAL A 1 452 ? 8.092 10.901 -17.773 1.00 97.00 452 VAL A CA 1
ATOM 3491 C C . VAL A 1 452 ? 7.577 12.248 -18.267 1.00 97.00 452 VAL A C 1
ATOM 3493 O O . VAL A 1 452 ? 7.598 13.236 -17.532 1.00 97.00 452 VAL A O 1
ATOM 3496 N N . GLY A 1 453 ? 7.074 12.269 -19.499 1.00 95.50 453 GLY A N 1
ATOM 3497 C CA . GLY A 1 453 ? 6.520 13.451 -20.154 1.00 95.50 453 GLY A CA 1
ATOM 3498 C C . GLY A 1 453 ? 7.561 14.312 -20.871 1.00 95.50 453 GLY A C 1
ATOM 3499 O O . GLY A 1 453 ? 8.735 14.381 -20.486 1.00 95.50 453 GLY A O 1
ATOM 3500 N N . ASN A 1 454 ? 7.126 14.986 -21.938 1.00 95.69 454 ASN A N 1
ATOM 3501 C CA . ASN A 1 454 ? 8.038 15.635 -22.881 1.00 95.69 454 ASN A CA 1
ATOM 3502 C C . ASN A 1 454 ? 8.819 16.797 -22.260 1.00 95.69 454 ASN A C 1
ATOM 3504 O O . ASN A 1 454 ? 9.979 16.989 -22.609 1.00 95.69 454 ASN A O 1
ATOM 3508 N N . GLU A 1 455 ? 8.254 17.546 -21.309 1.00 95.19 455 GLU A N 1
ATOM 3509 C CA . GLU A 1 455 ? 8.988 18.620 -20.620 1.00 95.19 455 GLU A CA 1
ATOM 3510 C C . GLU A 1 455 ? 10.146 18.086 -19.792 1.00 95.19 455 GLU A C 1
ATOM 3512 O O . GLU A 1 455 ? 11.215 18.690 -19.768 1.00 95.19 455 GLU A O 1
ATOM 3517 N N . THR A 1 456 ? 9.942 16.946 -19.131 1.00 96.19 456 THR A N 1
ATOM 3518 C CA . THR A 1 456 ? 10.980 16.320 -18.310 1.00 96.19 456 THR A CA 1
ATOM 3519 C C . THR A 1 456 ? 12.103 15.796 -19.191 1.00 96.19 456 THR A C 1
ATOM 3521 O O . THR A 1 456 ? 13.272 16.049 -18.903 1.00 96.19 456 THR A O 1
ATOM 3524 N N . ILE A 1 457 ? 11.754 15.136 -20.296 1.00 96.50 457 ILE A N 1
ATOM 3525 C CA . ILE A 1 457 ? 12.717 14.641 -21.287 1.00 96.50 457 ILE A CA 1
ATOM 3526 C C . ILE A 1 457 ? 13.496 15.802 -21.917 1.00 96.50 457 ILE A C 1
ATOM 3528 O O . ILE A 1 457 ? 14.722 15.772 -21.965 1.00 96.50 457 ILE A O 1
ATOM 3532 N N . ASN A 1 458 ? 12.813 16.861 -22.350 1.00 96.25 458 ASN A N 1
ATOM 3533 C CA . ASN A 1 458 ? 13.464 18.018 -22.962 1.00 96.25 458 ASN A CA 1
ATOM 3534 C C . ASN A 1 458 ? 14.389 18.742 -21.981 1.00 96.25 458 ASN A C 1
ATOM 3536 O O . ASN A 1 458 ? 15.509 19.093 -22.342 1.00 96.25 458 ASN A O 1
ATOM 3540 N N . TYR A 1 459 ? 13.954 18.932 -20.731 1.00 96.00 459 TYR A N 1
ATOM 3541 C CA . TYR A 1 459 ? 14.798 19.522 -19.692 1.00 96.00 459 TYR A CA 1
ATOM 3542 C C . TYR A 1 459 ? 16.047 18.671 -19.439 1.00 96.00 459 TYR A C 1
ATOM 3544 O O . TYR A 1 459 ? 17.152 19.200 -19.328 1.00 96.00 459 TYR A O 1
ATOM 3552 N N . TRP A 1 460 ? 15.883 17.348 -19.382 1.00 95.62 460 TRP A N 1
ATOM 3553 C CA . TRP A 1 460 ? 16.979 16.398 -19.223 1.00 95.62 460 TRP A CA 1
ATOM 3554 C C . TRP A 1 460 ? 18.007 16.499 -20.353 1.00 95.62 460 TRP A C 1
ATOM 3556 O O . TRP A 1 460 ? 19.201 16.653 -20.094 1.00 95.62 460 TRP A O 1
ATOM 3566 N N . ARG A 1 461 ? 17.538 16.470 -21.604 1.00 95.81 461 ARG A N 1
ATOM 3567 C CA . ARG A 1 461 ? 18.378 16.558 -22.804 1.00 95.81 461 ARG A CA 1
ATOM 3568 C C . ARG A 1 461 ? 19.095 17.905 -22.913 1.00 95.81 461 ARG A C 1
ATOM 3570 O O . ARG A 1 461 ? 20.302 17.919 -23.135 1.00 95.81 461 ARG A O 1
ATOM 3577 N N . ASP A 1 462 ? 18.408 19.019 -22.642 1.00 94.69 462 ASP A N 1
ATOM 3578 C CA . ASP A 1 462 ? 19.005 20.368 -22.606 1.00 94.69 462 ASP A CA 1
ATOM 3579 C C . ASP A 1 462 ? 20.180 20.437 -21.620 1.00 94.69 462 ASP A C 1
ATOM 3581 O O . ASP A 1 462 ? 21.280 20.871 -21.966 1.00 94.69 462 ASP A O 1
ATOM 3585 N N . LYS A 1 463 ? 19.981 19.949 -20.389 1.00 94.88 463 LYS A N 1
ATOM 3586 C CA . LYS A 1 463 ? 21.017 19.998 -19.346 1.00 94.88 463 LYS A CA 1
ATOM 3587 C C . LYS A 1 463 ? 22.199 19.075 -19.610 1.00 94.88 463 LYS A C 1
ATOM 3589 O O . LYS A 1 463 ? 23.280 19.341 -19.085 1.00 94.88 463 LYS A O 1
ATOM 3594 N N . LEU A 1 464 ? 22.009 18.034 -20.416 1.00 93.06 464 LEU A N 1
ATOM 3595 C CA . LEU A 1 464 ? 23.049 17.073 -20.785 1.00 93.06 464 LEU A CA 1
ATOM 3596 C C . LEU A 1 464 ? 23.599 17.281 -22.206 1.00 93.06 464 LEU A C 1
ATOM 3598 O O . LEU A 1 464 ? 24.415 16.483 -22.663 1.00 93.06 464 LEU A O 1
ATOM 3602 N N . GLY A 1 465 ? 23.227 18.385 -22.865 1.00 86.75 465 GLY A N 1
ATOM 3603 C CA . GLY A 1 465 ? 23.836 18.848 -24.113 1.00 86.75 465 GLY A CA 1
ATOM 3604 C C . GLY A 1 465 ? 23.315 18.191 -25.394 1.00 86.75 465 GLY A C 1
ATOM 3605 O O . GLY A 1 465 ? 24.073 18.117 -26.358 1.00 86.75 465 GLY A O 1
ATOM 3606 N N . ASP A 1 466 ? 22.064 17.723 -25.413 1.00 85.31 466 ASP A N 1
ATOM 3607 C CA . ASP A 1 466 ? 21.380 17.178 -26.599 1.00 85.31 466 ASP A CA 1
ATOM 3608 C C . ASP A 1 466 ? 20.175 18.046 -26.999 1.00 85.31 466 ASP A C 1
ATOM 3610 O O . ASP A 1 466 ? 19.023 17.742 -26.699 1.00 85.31 466 ASP A O 1
ATOM 3614 N N . ASP A 1 467 ? 20.429 19.174 -27.662 1.00 79.94 467 ASP A N 1
ATOM 3615 C CA . ASP A 1 467 ? 19.397 20.125 -28.095 1.00 79.94 467 ASP A CA 1
ATOM 3616 C C . ASP A 1 467 ? 18.767 19.792 -29.462 1.00 79.94 467 ASP A C 1
ATOM 3618 O O . ASP A 1 467 ? 17.795 20.431 -29.875 1.00 79.94 467 ASP A O 1
ATOM 3622 N N . GLU A 1 468 ? 19.261 18.761 -30.154 1.00 78.12 468 GLU A N 1
ATOM 3623 C CA . GLU A 1 468 ? 18.844 18.427 -31.521 1.00 78.12 468 GLU A CA 1
ATOM 3624 C C . GLU A 1 468 ? 17.567 17.569 -31.591 1.00 78.12 468 GLU A C 1
ATOM 3626 O O . GLU A 1 468 ? 16.906 17.540 -32.633 1.00 78.12 468 GLU A O 1
ATOM 3631 N N . GLN A 1 469 ? 17.181 16.894 -30.501 1.00 83.75 469 GLN A N 1
ATOM 3632 C CA . GLN A 1 469 ? 16.051 15.952 -30.471 1.00 83.75 469 GLN A CA 1
ATOM 3633 C C . GLN A 1 469 ? 14.895 16.396 -29.562 1.00 83.75 469 GLN A C 1
ATOM 3635 O O . GLN A 1 469 ? 14.266 15.578 -28.906 1.00 83.75 469 GLN A O 1
ATOM 3640 N N . MET A 1 470 ? 14.568 17.681 -29.487 1.00 91.88 470 MET A N 1
ATOM 3641 C CA . MET A 1 470 ? 13.484 18.140 -28.604 1.00 91.88 470 MET A CA 1
ATOM 3642 C C . MET A 1 470 ? 12.091 17.646 -29.043 1.00 91.88 470 MET A C 1
ATOM 3644 O O . MET A 1 470 ? 11.731 17.690 -30.221 1.00 91.88 470 MET A O 1
ATOM 3648 N N . LEU A 1 471 ? 11.285 17.205 -28.077 1.00 93.25 471 LEU A N 1
ATOM 3649 C CA . LEU A 1 471 ? 9.906 16.748 -28.260 1.00 93.25 471 LEU A CA 1
ATOM 3650 C C . LEU A 1 471 ? 8.913 17.920 -28.161 1.00 93.25 471 LEU A C 1
ATOM 3652 O O . LEU A 1 471 ? 9.150 18.895 -27.448 1.00 93.25 471 LEU A O 1
ATOM 3656 N N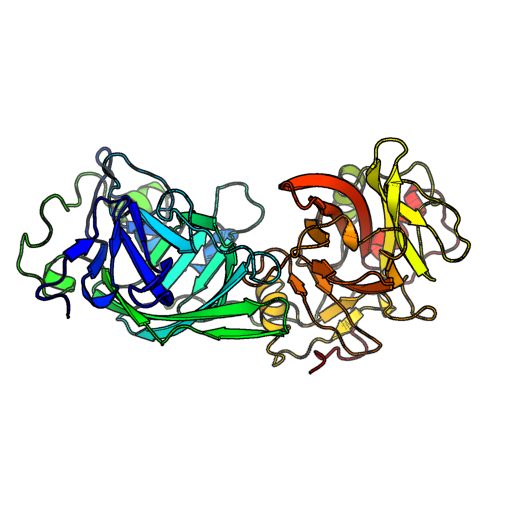 . SER A 1 472 ? 7.772 17.833 -28.850 1.00 91.00 472 SER A N 1
ATOM 3657 C CA . SER A 1 472 ? 6.717 18.855 -28.747 1.00 91.00 472 SER A CA 1
ATOM 3658 C C . SER A 1 472 ? 6.045 18.802 -27.376 1.00 91.00 472 SER A C 1
ATOM 3660 O O . SER A 1 472 ? 5.604 17.736 -26.958 1.00 91.00 472 SER A O 1
ATOM 3662 N N . VAL A 1 473 ? 5.908 19.945 -26.705 1.00 88.75 473 VAL A N 1
ATOM 3663 C CA . VAL A 1 473 ? 5.203 20.053 -25.419 1.00 88.75 473 VAL A CA 1
ATOM 3664 C C . VAL A 1 473 ? 3.791 20.574 -25.664 1.00 88.75 473 VAL A C 1
ATOM 3666 O O . VAL A 1 473 ? 3.630 21.620 -26.291 1.00 88.75 473 VAL A O 1
ATOM 3669 N N . ASP A 1 474 ? 2.787 19.860 -25.156 1.00 83.00 474 ASP A N 1
ATOM 3670 C CA . ASP A 1 474 ? 1.385 20.280 -25.189 1.00 83.00 474 ASP A CA 1
ATOM 3671 C C . ASP A 1 474 ? 0.826 20.361 -23.762 1.00 83.00 474 ASP A C 1
ATOM 3673 O O . ASP A 1 474 ? 0.944 19.417 -22.970 1.00 83.00 474 ASP A O 1
ATOM 3677 N N . ALA A 1 475 ? 0.246 21.513 -23.429 1.00 75.12 475 ALA A N 1
ATOM 3678 C CA . ALA A 1 475 ? -0.408 21.732 -22.144 1.00 75.12 475 ALA A CA 1
ATOM 3679 C C . ALA A 1 475 ? -1.767 21.017 -22.072 1.00 75.12 475 ALA A C 1
ATOM 3681 O O . ALA A 1 475 ? -2.169 20.605 -20.988 1.00 75.12 475 ALA A O 1
ATOM 3682 N N . ASP A 1 476 ? -2.416 20.792 -23.218 1.00 77.88 476 ASP A N 1
ATOM 3683 C CA . ASP A 1 476 ? -3.713 20.122 -23.340 1.00 77.88 476 ASP A CA 1
ATOM 3684 C C . ASP A 1 476 ? -3.537 18.676 -23.844 1.00 77.88 476 ASP A C 1
ATOM 3686 O O . ASP A 1 476 ? -4.292 18.190 -24.693 1.00 77.88 476 ASP A O 1
ATOM 3690 N N . ARG A 1 477 ? -2.507 17.968 -23.353 1.00 84.75 477 ARG A N 1
ATOM 3691 C CA . ARG A 1 477 ? -2.211 16.600 -23.806 1.00 84.75 477 ARG A CA 1
ATOM 3692 C C . ARG A 1 477 ? -3.378 15.656 -23.506 1.00 84.75 477 ARG A C 1
ATOM 3694 O O . ARG A 1 477 ? -3.720 15.394 -22.354 1.00 84.75 477 ARG A O 1
ATOM 3701 N N . GLY A 1 478 ? -3.986 15.129 -24.565 1.00 81.19 478 GLY A N 1
ATOM 3702 C CA . GLY A 1 478 ? -4.988 14.074 -24.469 1.00 81.19 478 GLY A CA 1
ATOM 3703 C C . GLY A 1 478 ? -4.335 12.707 -24.282 1.00 81.19 478 GLY A C 1
ATOM 3704 O O . GLY A 1 478 ? -3.245 12.457 -24.794 1.00 81.19 478 GLY A O 1
ATOM 3705 N N . CYS A 1 479 ? -5.016 11.801 -23.584 1.00 85.62 479 CYS A N 1
ATOM 3706 C CA . CYS A 1 479 ? -4.621 10.400 -23.574 1.00 85.62 479 CYS A CA 1
ATOM 3707 C C . CYS A 1 479 ? -5.087 9.693 -24.856 1.00 85.62 479 CYS A C 1
ATOM 3709 O O . CYS A 1 479 ? -6.149 9.998 -25.403 1.00 85.62 479 CYS A O 1
ATOM 3711 N N . GLY A 1 480 ? -4.260 8.776 -25.357 1.00 81.88 480 GLY A N 1
ATOM 3712 C CA . GLY A 1 480 ? -4.516 8.016 -26.574 1.00 81.88 480 GLY A CA 1
ATOM 3713 C C . GLY A 1 480 ? -5.365 6.774 -26.314 1.00 81.88 480 GLY A C 1
ATOM 3714 O O . GLY A 1 480 ? -6.545 6.844 -25.979 1.00 81.88 480 GLY A O 1
ATOM 3715 N N . THR A 1 481 ? -4.765 5.606 -26.519 1.00 83.25 481 THR A N 1
ATOM 3716 C CA . THR A 1 481 ? -5.427 4.306 -26.358 1.00 83.25 481 THR A CA 1
ATOM 3717 C C . THR A 1 481 ? -5.907 4.078 -24.923 1.00 83.25 481 THR A C 1
ATOM 3719 O O . THR A 1 481 ? -5.269 4.516 -23.968 1.00 83.25 481 THR A O 1
ATOM 3722 N N . THR A 1 482 ? -7.008 3.343 -24.755 1.00 84.19 482 THR A N 1
ATOM 3723 C CA . THR A 1 482 ? -7.459 2.895 -23.431 1.00 84.19 482 THR A CA 1
ATOM 3724 C C . THR A 1 482 ? -6.722 1.621 -23.026 1.00 84.19 482 THR A C 1
ATOM 3726 O O . THR A 1 482 ? -6.771 0.622 -23.750 1.00 84.19 482 THR A O 1
ATOM 3729 N N . ILE A 1 483 ? -6.058 1.656 -21.871 1.00 82.75 483 ILE A N 1
ATOM 3730 C CA . ILE A 1 483 ? -5.505 0.477 -21.205 1.00 82.75 483 ILE A CA 1
ATOM 3731 C C . ILE A 1 483 ? -6.611 -0.201 -20.404 1.00 82.75 483 ILE A C 1
ATOM 3733 O O . ILE A 1 483 ? -7.342 0.448 -19.654 1.00 82.75 483 ILE A O 1
ATOM 3737 N N . VAL A 1 484 ? -6.688 -1.518 -20.549 1.00 79.00 484 VAL A N 1
ATOM 3738 C CA . VAL A 1 484 ? -7.536 -2.403 -19.747 1.00 79.00 484 VAL A CA 1
ATOM 3739 C C . VAL A 1 484 ? -6.656 -3.430 -19.051 1.00 79.00 484 VAL A C 1
ATOM 3741 O O . VAL A 1 484 ? -5.565 -3.750 -19.539 1.00 79.00 484 VAL A O 1
ATOM 3744 N N . THR A 1 485 ? -7.092 -3.974 -17.921 1.00 77.25 485 THR A N 1
ATOM 3745 C CA . THR A 1 485 ? -6.387 -5.132 -17.371 1.00 77.25 485 THR A CA 1
ATOM 3746 C C . THR A 1 485 ? -6.650 -6.388 -18.186 1.00 77.25 485 THR A C 1
ATOM 3748 O O . THR A 1 485 ? -7.707 -6.558 -18.792 1.00 77.25 485 THR A O 1
ATOM 3751 N N . ALA A 1 486 ? -5.625 -7.234 -18.284 1.00 62.72 486 ALA A N 1
ATOM 3752 C CA . ALA A 1 486 ? -5.797 -8.574 -18.829 1.00 62.72 486 ALA A CA 1
ATOM 3753 C C . ALA A 1 486 ? -6.525 -9.445 -17.793 1.00 62.72 486 ALA A C 1
ATOM 3755 O O . ALA A 1 486 ? -6.253 -9.309 -16.598 1.00 62.72 486 ALA A O 1
ATOM 3756 N N . ASP A 1 487 ? -7.413 -10.323 -18.268 1.00 49.84 487 ASP A N 1
ATOM 3757 C CA . ASP A 1 487 ? -8.070 -11.355 -17.449 1.00 49.84 487 ASP A CA 1
ATOM 3758 C C . ASP A 1 487 ? -7.070 -12.340 -16.817 1.00 49.84 487 ASP A C 1
ATOM 3760 O O . ASP A 1 487 ? -6.100 -12.744 -17.510 1.00 49.84 487 ASP A O 1
#

InterPro domains:
  IPR022435 Surface-anchored repeat, actinobacteria [TIGR03769] (158-199)

pLDDT: mean 90.85, std 7.65, range [49.84, 98.75]

Mean predicted aligned error: 6.26 Å

Solvent-accessible surface area (backbone atoms only — not comparable to full-atom values): 25464 Å² total; per-residue (Å²): 135,62,79,96,30,48,74,49,47,51,31,50,28,25,63,59,19,38,45,60,48,98,88,64,49,58,34,60,28,27,34,55,70,60,44,76,39,62,34,86,51,42,26,43,33,42,36,42,16,45,56,97,53,28,36,49,20,35,41,54,41,60,93,38,84,61,51,43,89,82,34,50,48,26,35,68,28,42,28,30,42,47,66,88,39,89,71,24,55,29,22,33,37,23,32,35,21,37,27,67,82,61,34,93,77,58,80,73,59,35,50,78,42,35,32,41,40,29,54,76,44,76,50,51,80,49,52,43,43,29,32,47,74,58,98,87,54,96,56,49,44,60,47,36,33,72,81,85,35,43,48,29,54,42,42,52,52,28,70,48,66,26,28,37,36,28,64,45,60,18,60,30,41,42,26,34,34,43,39,35,37,37,82,90,68,51,72,53,63,27,64,81,38,60,43,40,40,35,26,34,51,46,67,56,49,74,42,58,88,73,75,59,78,90,61,48,65,45,72,48,43,46,69,56,52,24,51,74,71,73,39,55,81,63,82,81,79,70,78,76,79,78,77,60,36,64,76,63,80,79,82,53,71,68,58,52,50,55,29,48,68,73,64,66,72,72,90,52,62,91,48,55,35,66,48,34,46,41,31,38,41,29,29,62,47,101,86,69,36,36,42,41,34,35,23,45,86,82,68,51,74,55,49,47,54,43,36,39,37,31,39,54,90,39,21,19,24,44,52,82,83,36,84,78,46,40,62,58,28,64,75,45,40,26,34,25,33,36,39,41,11,54,46,67,86,35,87,9,31,16,36,28,47,29,35,66,62,48,68,66,87,61,28,30,93,70,29,35,36,36,44,77,48,76,47,52,65,68,52,66,33,42,32,34,28,47,40,47,87,52,31,42,42,71,45,27,36,58,88,44,33,67,47,46,57,51,64,46,89,66,69,41,77,43,60,37,26,43,36,32,47,49,54,33,45,36,41,32,43,38,38,39,40,36,31,29,79,85,70,48,80,31,52,29,52,34,38,48,30,37,28,23,25,31,63,40,43,36,53,52,29,52,78,47,72,47,76,88,76,68,59,83,76,63,79,82,60,69,55,61,61,64,39,43,68,63,134

Sequence (487 aa):
VCAGRKLLYHGHVDGPYVSRNGDGDLTVMAVDGSEVLDSDDVCMRLGPDSFNGKEVSRMVVPDDPNLSFLGQPGTILWHAPAQLYDGWKPIWAGFGAFDPGHEWNVPDDFVSNTLELELKDFAGPGEMEVWNYIAGWGSASRIFSSRDIRKYIVSVGGHAHTNWTFTEPGIYKLTWQATGRHFDGTTEKTPEITHYWLVGTDGDVHLADGSSPGLGSTGVTAEQQREEMGLSEPVGDRPEPPAPVVDQPTLDEENLKTQFDKAWPPENLDNTFSGGVVTSKLGYDDYGYLEPKWSDDKDKSFGSTVWVEVPDNTLSCLDGDDKNLKDFIRNSGKTSAWITGGESDDDAPTVVFDTTGVDYDKLNDQKLTYSVTTESYGGGVVAAGPGKSNTFMPVSVGGSTISRKLQFLQAGQYPTRFMFSHPGIYSHTIDVIGKTPEDKYTSGWVTLKFLVGNETINYWRDKLGDDEQMLSVDADRGCGTTIVTAD

Nearest PDB structures (foldseek):
  6fvi-assembly1_A  TM=3.711E-01  e=8.257E-03  Homo sapiens
  8fwg-assembly1_W3  TM=3.977E-01  e=2.069E-01  Agrobacterium phage Milano
  7a3z-assembly1_A  TM=2.151E-01  e=4.251E-02  Caenorhabditis elegans
  7b2p-assembly1_B  TM=2.901E-01  e=1.316E-01  Homo sapiens
  4o65-assembly1_A  TM=2.580E-01  e=9.378E-02  Candidatus Nitrosocaldus yellowstonensis

Secondary structure (DSSP, 8-state):
--TTSEEE-SSEEEEEEEEE-TTS-EEEEEEETTEEE-GGGEEEEE--BEETTEE-SEEEPPS-GGGGGG-STT-EEEEE-SSPPGGGSS-EEEEEES-TTT-S-----EEEEEEEEEEEEEESSS-EEEEE--TTSSS-EEEEESSS--EEEEETTEEEE-EEEESS-EEEEEEEEEEEEETTS-EEEPPPEEEEEEESSTTTTTPPTTSSTT-B--SB-HHHHHHHTT-----SSPPPPPPPBS--PPPPHHHHHHHHHHT---SSSTTEESSSEEEEEEEE-TTS-EEEEEE-TT--EEETEEEEEE-GGG-EEE-TT-TTTHHHHHHHTBSEEEE-BSSTTSSSPEEEEE-TTS-GGGS-TT-EEEEEEEEESS---EEEE---TTB---SEETT-TT---EEESS--EEEEEEEESSSEEEEEEEEEEEE-TT--EEEEEEEEEEEESHHHHHHHHHHTT--TTPPPP-TT----SEEB---

Radius of gyration: 24.79 Å; Cα contacts (8 Å, |Δi|>4): 1272; chains: 1; bounding box: 58×56×66 Å

Foldseek 3Di:
DQVQAAEAWLFAKAPQEWEADPVRAIATFMDGHQETHRLNRYAYEQEWADDPQETDQKAFQDPDPLSLVVFDGRQIWGKLACDQDVSSPTPQYKHAYQAVSRHVDFDPFFALQKKKKFQPDKDDPWKKWWWDDDPPPPHIQTADINPARGIFIHGGNDMGTTMMITNDFEKMKTWMKMWTAGPVGDIGIYDTRIHIYGHYACVRHVHDHCPPPPHDRGHQYNNNVCVVSVHDDDDDDGDDDDAQEAAAADDDPVLLVQQVVVVPDDLACPQEFQAFAKEFAWAADPVGFIATFIAGPVRDTDGFEHEWEQELLQKAFEDCPAPQCVQQCVVQSHRIWTKAAQDRPDRIYWYKYAQQNDDQLQFDQQGKWKDKDKDFSNDWKKFKDHAHDQADGGQAIPSGSRGGTDGDRDGDMGTMMMITSHFGKMKIKIKMWTAGPVRDIGIYIGMYMYGHYQVSVCSSCVVNPNNPDRDDHDSRRGHDHYHHHDD

Organism: NCBI:txid2765362